Protein AF-0000000066517293 (afdb_homodimer)

pLDDT: mean 86.41, std 21.18, range [21.12, 98.94]

Nearest PDB structures (foldseek):
  6cnl-assembly1_A  TM=9.185E-01  e=1.826E-20  Homo sapiens
  6cnl-assembly1_F  TM=9.186E-01  e=1.942E-20  Homo sapiens
  6cnl-assembly1_E  TM=9.226E-01  e=7.487E-20  Homo sapiens
  6cnl-assembly1_J  TM=9.223E-01  e=1.082E-19  Homo sapiens
  6cnl-assembly1_I  TM=9.324E-01  e=3.923E-19  Homo sapiens

Organism: Trypanosoma cruzi (strain CL Brener) (NCBI:txid353153)

Structure (mmCIF, N/CA/C/O backbone):
data_AF-0000000066517293-model_v1
#
loop_
_entity.id
_entity.type
_entity.pdbx_description
1 polymer 'Serine/threonine-protein phosphatase PGAM5, mitochondrial'
#
loop_
_atom_site.group_PDB
_atom_site.id
_atom_site.type_symbol
_atom_site.label_atom_id
_atom_site.label_alt_id
_atom_site.label_comp_id
_atom_site.label_asym_id
_atom_site.label_entity_id
_atom_site.label_seq_id
_atom_site.pdbx_PDB_ins_code
_atom_site.Cartn_x
_atom_site.Cartn_y
_atom_site.Cartn_z
_atom_site.occupancy
_atom_site.B_iso_or_equiv
_atom_site.auth_seq_id
_atom_site.auth_comp_id
_atom_site.auth_asym_id
_atom_site.auth_atom_id
_atom_site.pdbx_PDB_model_num
ATOM 1 N N . LEU A 1 1 ? 25.312 12.094 -39.125 1 22.52 1 LEU A N 1
ATOM 2 C CA . LEU A 1 1 ? 25.047 10.68 -38.938 1 22.52 1 LEU A CA 1
ATOM 3 C C . LEU A 1 1 ? 23.656 10.477 -38.312 1 22.52 1 LEU A C 1
ATOM 5 O O . LEU A 1 1 ? 23.359 10.977 -37.25 1 22.52 1 LEU A O 1
ATOM 9 N N . LEU A 1 2 ? 22.594 10.156 -39.094 1 21.5 2 LEU A N 1
ATOM 10 C CA . LEU A 1 2 ? 21.125 10.172 -39 1 21.5 2 LEU A CA 1
ATOM 11 C C . LEU A 1 2 ? 20.625 9.109 -38.031 1 21.5 2 LEU A C 1
ATOM 13 O O . LEU A 1 2 ? 20.797 7.914 -38.25 1 21.5 2 LEU A O 1
ATOM 17 N N . ARG A 1 3 ? 20.797 9.25 -36.781 1 24.42 3 ARG A N 1
ATOM 18 C CA . ARG A 1 3 ? 20.484 8.227 -35.781 1 24.42 3 ARG A CA 1
ATOM 19 C C . ARG A 1 3 ? 19.078 7.68 -36 1 24.42 3 AR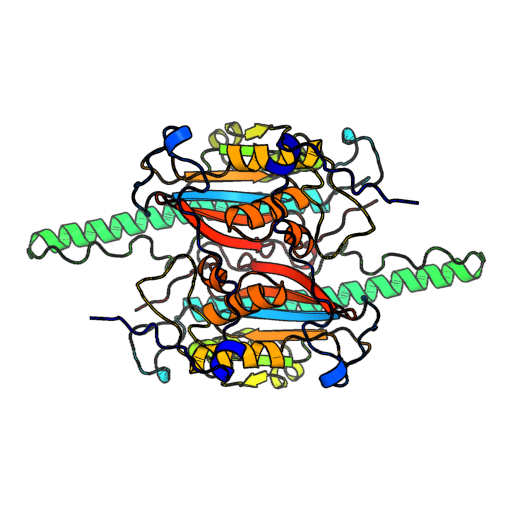G A C 1
ATOM 21 O O . ARG A 1 3 ? 18.094 8.414 -35.906 1 24.42 3 ARG A O 1
ATOM 28 N N . VAL A 1 4 ? 18.844 6.777 -37 1 24.03 4 VAL A N 1
ATOM 29 C CA . VAL A 1 4 ? 17.672 5.996 -37.375 1 24.03 4 VAL A CA 1
ATOM 30 C C . VAL A 1 4 ? 16.953 5.484 -36.125 1 24.03 4 VAL A C 1
ATOM 32 O O . VAL A 1 4 ? 17.531 4.727 -35.344 1 24.03 4 VAL A O 1
ATOM 35 N N . CYS A 1 5 ? 16.219 6.258 -35.469 1 29.17 5 CYS A N 1
ATOM 36 C CA . CYS A 1 5 ? 15.281 5.891 -34.406 1 29.17 5 CYS A CA 1
ATOM 37 C C . CYS A 1 5 ? 14.547 4.605 -34.75 1 29.17 5 CYS A C 1
ATOM 39 O O . CYS A 1 5 ? 13.703 4.594 -35.656 1 29.17 5 CYS A O 1
ATOM 41 N N . LEU A 1 6 ? 15.234 3.49 -34.844 1 30.45 6 LEU A N 1
ATOM 42 C CA . LEU A 1 6 ? 14.781 2.178 -35.281 1 30.45 6 LEU A CA 1
ATOM 43 C C . LEU A 1 6 ? 13.367 1.896 -34.781 1 30.45 6 LEU A C 1
ATOM 45 O O . LEU A 1 6 ? 13.109 2.008 -33.594 1 30.45 6 LEU A O 1
ATOM 49 N N . ARG A 1 7 ? 12.32 2.094 -35.562 1 32.72 7 ARG A N 1
ATOM 50 C CA . ARG A 1 7 ? 10.914 1.681 -35.562 1 32.72 7 ARG A CA 1
ATOM 51 C C . ARG A 1 7 ? 10.766 0.244 -35.062 1 32.72 7 ARG A C 1
ATOM 53 O O . ARG A 1 7 ? 11.195 -0.694 -35.75 1 32.72 7 ARG A O 1
ATOM 60 N N . LEU A 1 8 ? 10.867 0.046 -33.844 1 38.19 8 LEU A N 1
ATOM 61 C CA . LEU A 1 8 ? 10.578 -1.34 -33.469 1 38.19 8 LEU A CA 1
ATOM 62 C C . LEU A 1 8 ? 9.375 -1.857 -34.25 1 38.19 8 LEU A C 1
ATOM 64 O O . LEU A 1 8 ? 8.484 -1.085 -34.625 1 38.19 8 LEU A O 1
ATOM 68 N N . PRO A 1 9 ? 9.344 -3.006 -34.906 1 37.53 9 PRO A N 1
ATOM 69 C CA . PRO A 1 9 ? 8.227 -3.555 -35.688 1 37.53 9 PRO A CA 1
ATOM 70 C C . PRO A 1 9 ? 6.898 -3.459 -34.938 1 37.53 9 PRO A C 1
ATOM 72 O O . PRO A 1 9 ? 6.879 -3.422 -33.688 1 37.53 9 PRO A O 1
ATOM 75 N N . LYS A 1 10 ? 5.699 -3.205 -35.562 1 40.56 10 LYS A N 1
ATOM 76 C CA . LYS A 1 10 ? 4.305 -3.02 -35.188 1 40.56 10 LYS A CA 1
ATOM 77 C C . LYS A 1 10 ? 3.906 -3.998 -34.094 1 40.56 10 LYS A C 1
ATOM 79 O O . LYS A 1 10 ? 3.188 -3.631 -33.156 1 40.56 10 LYS A O 1
ATOM 84 N N . GLU A 1 11 ? 4.188 -5.223 -34.25 1 42.16 11 GLU A N 1
ATOM 85 C CA . GLU A 1 11 ? 3.885 -6.336 -33.344 1 42.16 11 GLU A CA 1
ATOM 86 C C . GLU A 1 11 ? 4.508 -6.121 -31.969 1 42.16 11 GLU A C 1
ATOM 88 O O . GLU A 1 11 ? 3.918 -6.492 -30.953 1 42.16 11 GLU A O 1
ATOM 93 N N . GLU A 1 12 ? 5.684 -5.637 -31.906 1 44.5 12 GLU A N 1
ATOM 94 C CA . GLU A 1 12 ? 6.473 -5.418 -30.688 1 44.5 12 GLU A CA 1
ATOM 95 C C . GLU A 1 12 ? 5.863 -4.32 -29.828 1 44.5 12 GLU A C 1
ATOM 97 O O . GLU A 1 12 ? 5.93 -4.383 -28.594 1 44.5 12 GLU A O 1
ATOM 102 N N . LEU A 1 13 ? 5.34 -3.33 -30.5 1 43.09 13 LEU A N 1
ATOM 103 C CA . LEU A 1 13 ? 4.754 -2.178 -29.812 1 43.09 13 LEU A CA 1
ATOM 104 C C . LEU A 1 13 ? 3.516 -2.586 -29.031 1 43.09 13 LEU A C 1
ATOM 106 O O . LEU A 1 13 ? 3.113 -1.887 -28.094 1 43.09 13 LEU A O 1
ATOM 110 N N . GLU A 1 14 ? 2.906 -3.654 -29.547 1 46.22 14 GLU A N 1
ATOM 111 C CA . GLU A 1 14 ? 1.607 -3.955 -28.953 1 46.22 14 GLU A CA 1
ATOM 112 C C . GLU A 1 14 ? 1.747 -4.344 -27.484 1 46.22 14 GLU A C 1
ATOM 114 O O . GLU A 1 14 ? 0.812 -4.176 -26.703 1 46.22 14 GLU A O 1
ATOM 119 N N . TYR A 1 15 ? 2.996 -4.883 -27.188 1 49.31 15 TYR A N 1
ATOM 120 C CA . TYR A 1 15 ? 3.041 -5.398 -25.828 1 49.31 15 TYR A CA 1
ATOM 121 C C . TYR A 1 15 ? 3.627 -4.367 -24.875 1 49.31 15 TYR A C 1
ATOM 123 O O . TYR A 1 15 ? 3.625 -4.566 -23.656 1 49.31 15 TYR A O 1
ATOM 131 N N . VAL A 1 16 ? 4.273 -3.232 -25.438 1 55.12 16 VAL A N 1
ATOM 132 C CA . VAL A 1 16 ? 4.887 -2.309 -24.5 1 55.12 16 VAL A CA 1
ATOM 133 C C . VAL A 1 16 ? 3.807 -1.465 -23.828 1 55.12 16 VAL A C 1
ATOM 135 O O . VAL A 1 16 ? 3.158 -0.642 -24.469 1 55.12 16 VAL A O 1
ATOM 138 N N . LYS A 1 17 ? 3.33 -1.972 -22.656 1 68 17 LYS A N 1
ATOM 139 C CA . LYS A 1 17 ? 2.229 -1.206 -22.078 1 68 17 LYS A CA 1
ATOM 140 C C . LYS A 1 17 ? 2.748 -0.06 -21.219 1 68 17 LYS A C 1
ATOM 142 O O . LYS A 1 17 ? 3.025 -0.245 -20.031 1 68 17 LYS A O 1
ATOM 147 N N . THR A 1 18 ? 3.672 0.944 -22.031 1 77.88 18 THR A N 1
ATOM 148 C CA . THR A 1 18 ? 3.914 2.217 -21.359 1 77.88 18 THR A CA 1
ATOM 149 C C . THR A 1 18 ? 3 3.305 -21.906 1 77.88 18 THR A C 1
ATOM 151 O O . THR A 1 18 ? 2.506 3.193 -23.031 1 77.88 18 THR A O 1
ATOM 154 N N . TRP A 1 19 ? 2.74 4.246 -21.016 1 88.44 19 TRP A N 1
ATOM 155 C CA . TRP A 1 19 ? 1.93 5.379 -21.438 1 88.44 19 TRP A CA 1
ATOM 156 C C . TRP A 1 19 ? 2.811 6.508 -21.969 1 88.44 19 TRP A C 1
ATOM 158 O O . TRP A 1 19 ? 2.318 7.434 -22.625 1 88.44 19 TRP A O 1
ATOM 168 N N . GLY A 1 20 ? 4.105 6.43 -21.719 1 86.25 20 GLY A N 1
ATOM 169 C CA . GLY A 1 20 ? 5.035 7.441 -22.188 1 86.25 20 GLY A CA 1
ATOM 170 C C . GLY A 1 20 ? 4.941 8.742 -21.422 1 86.25 20 GLY A C 1
ATOM 171 O O . GLY A 1 20 ? 5.203 9.812 -21.969 1 86.25 20 GLY A O 1
ATOM 172 N N . VAL A 1 21 ? 4.496 8.719 -20.203 1 88.31 21 VAL A N 1
ATOM 173 C CA . VAL A 1 21 ? 4.398 9.914 -19.375 1 88.31 21 VAL A CA 1
ATOM 174 C C . VAL A 1 21 ? 5.715 10.133 -18.625 1 88.31 21 VAL A C 1
ATOM 176 O O . VAL A 1 21 ? 6.098 9.32 -17.781 1 88.31 21 VAL A O 1
ATOM 179 N N . PRO A 1 22 ? 6.355 11.188 -18.938 1 90.81 22 PRO A N 1
ATOM 180 C CA . PRO A 1 22 ? 7.641 11.422 -18.266 1 90.81 22 PRO A CA 1
ATOM 181 C C . PRO A 1 22 ? 7.48 11.891 -16.828 1 90.81 22 PRO A C 1
ATOM 183 O O . PRO A 1 22 ? 6.461 12.492 -16.484 1 90.81 22 PRO A O 1
ATOM 186 N N . TRP A 1 23 ? 8.469 11.602 -16.031 1 93.81 23 TRP A N 1
ATOM 187 C CA . TRP A 1 23 ? 8.539 12.133 -14.672 1 93.81 23 TRP A CA 1
ATOM 188 C C . TRP A 1 23 ? 8.891 13.617 -14.688 1 93.81 23 TRP A C 1
ATOM 190 O O . TRP A 1 23 ? 9.844 14.031 -15.344 1 93.81 23 TRP A O 1
ATOM 200 N N . VAL A 1 24 ? 8.102 14.422 -13.992 1 93.75 24 VAL A N 1
ATOM 201 C CA . VAL A 1 24 ? 8.398 15.836 -13.82 1 93.75 24 VAL A CA 1
ATOM 202 C C . VAL A 1 24 ? 9.227 16.047 -12.555 1 93.75 24 VAL A C 1
ATOM 204 O O . VAL A 1 24 ? 8.719 15.875 -11.438 1 93.75 24 VAL A O 1
ATOM 207 N N . SER A 1 25 ? 10.43 16.453 -12.672 1 91.19 25 SER A N 1
ATOM 208 C CA . SER A 1 25 ? 11.352 16.516 -11.547 1 91.19 25 SER A CA 1
ATOM 209 C C . SER A 1 25 ? 11.07 17.734 -10.672 1 91.19 25 SER A C 1
ATOM 211 O O . SER A 1 25 ? 11.344 17.719 -9.469 1 91.19 25 SER A O 1
ATOM 213 N N . ASP A 1 26 ? 10.578 18.844 -11.242 1 93.12 26 ASP A N 1
ATOM 214 C CA . ASP A 1 26 ? 10.352 20.062 -10.469 1 93.12 26 ASP A CA 1
ATOM 215 C C . ASP A 1 26 ? 8.875 20.219 -10.109 1 93.12 26 ASP A C 1
ATOM 217 O O . ASP A 1 26 ? 8.344 21.328 -10.109 1 93.12 26 ASP A O 1
ATOM 221 N N . TRP A 1 27 ? 8.266 19.031 -9.883 1 93.06 27 TRP A N 1
ATOM 222 C CA . TRP A 1 27 ? 6.828 18.984 -9.617 1 93.06 27 TRP A CA 1
ATOM 223 C C . TRP A 1 27 ? 6.477 19.812 -8.391 1 93.06 27 TRP A C 1
ATOM 225 O O . TRP A 1 27 ? 5.348 20.297 -8.266 1 93.06 27 TRP A O 1
ATOM 235 N N . ASP A 1 28 ? 7.375 20 -7.43 1 93.94 28 ASP A N 1
ATOM 236 C CA . ASP A 1 28 ? 7.125 20.75 -6.203 1 93.94 28 ASP A CA 1
ATOM 237 C C . ASP A 1 28 ? 7.617 22.188 -6.34 1 93.94 28 ASP A C 1
ATOM 239 O O . ASP A 1 28 ? 7.68 22.922 -5.352 1 93.94 28 ASP A O 1
ATOM 243 N N . ARG A 1 29 ? 8.062 22.609 -7.484 1 92.62 29 ARG A N 1
ATOM 244 C CA . ARG A 1 29 ? 8.453 23.969 -7.82 1 92.62 29 ARG A CA 1
ATOM 245 C C . ARG A 1 29 ? 9.469 24.516 -6.824 1 92.62 29 ARG A C 1
ATOM 247 O O . ARG A 1 29 ? 9.273 25.594 -6.25 1 92.62 29 ARG A O 1
ATOM 254 N N . PRO A 1 30 ? 10.562 23.906 -6.645 1 90.81 30 PRO A N 1
ATOM 255 C CA . PRO A 1 30 ? 11.539 24.312 -5.637 1 90.81 30 PRO A CA 1
ATOM 256 C C . PRO A 1 30 ? 12.062 25.734 -5.859 1 90.81 30 PRO A C 1
ATOM 258 O O . PRO A 1 30 ? 12.312 26.453 -4.898 1 90.81 30 PRO A O 1
ATOM 261 N N . GLY A 1 31 ? 12.211 26.156 -7.043 1 87.69 31 GLY A N 1
ATOM 262 C CA . GLY A 1 31 ? 12.648 27.516 -7.324 1 87.69 31 GLY A CA 1
ATOM 263 C C . GLY A 1 31 ? 11.727 28.562 -6.75 1 87.69 31 GLY A C 1
ATOM 264 O O . GLY A 1 31 ? 12.18 29.484 -6.07 1 87.69 31 GLY A O 1
ATOM 265 N N . VAL A 1 32 ? 10.508 28.344 -6.953 1 89 32 VAL A N 1
ATOM 266 C CA . VAL A 1 32 ? 9.508 29.297 -6.484 1 89 32 VAL A CA 1
ATOM 267 C C . VAL A 1 32 ? 9.477 29.312 -4.957 1 89 32 VAL A C 1
ATOM 269 O O . VAL A 1 32 ? 9.258 30.359 -4.344 1 89 32 VAL A O 1
ATOM 272 N N . ARG A 1 33 ? 9.859 28.172 -4.312 1 91.25 33 ARG A N 1
ATOM 273 C CA . ARG A 1 33 ? 9.742 28.016 -2.867 1 91.25 33 ARG A CA 1
ATOM 274 C C . ARG A 1 33 ? 11.07 28.312 -2.178 1 91.25 33 ARG A C 1
ATOM 276 O O . ARG A 1 33 ? 11.156 28.281 -0.948 1 91.25 33 ARG A O 1
ATOM 283 N N . GLY A 1 34 ? 12.047 28.547 -2.998 1 91.81 34 GLY A N 1
ATOM 284 C CA . GLY A 1 34 ? 13.352 28.781 -2.418 1 91.81 34 GLY A CA 1
ATOM 285 C C . GLY A 1 34 ? 14.023 27.531 -1.908 1 91.81 34 GLY A C 1
ATOM 286 O O . GLY A 1 34 ? 14.82 27.578 -0.968 1 91.81 34 GLY A O 1
ATOM 287 N N . ILE A 1 35 ? 13.594 26.391 -2.424 1 92.31 35 ILE A N 1
ATOM 288 C CA . ILE A 1 35 ? 14.18 25.094 -2.055 1 92.31 35 ILE A CA 1
ATOM 289 C C . ILE A 1 35 ? 15.258 24.703 -3.059 1 92.31 35 ILE A C 1
ATOM 291 O O . ILE A 1 35 ? 15.07 24.844 -4.27 1 92.31 35 ILE A O 1
ATOM 295 N N . ARG A 1 36 ? 16.375 24.312 -2.553 1 90.5 36 ARG A N 1
ATOM 296 C CA . ARG A 1 36 ? 17.422 23.812 -3.43 1 90.5 36 ARG A CA 1
ATOM 297 C C . ARG A 1 36 ? 16.969 22.578 -4.207 1 90.5 36 ARG A C 1
ATOM 299 O O . ARG A 1 36 ? 16.484 21.609 -3.613 1 90.5 36 ARG A O 1
ATOM 306 N N . ALA A 1 37 ? 17.219 22.594 -5.488 1 88.38 37 ALA A N 1
ATOM 307 C CA . ALA A 1 37 ? 16.688 21.531 -6.344 1 88.38 37 ALA A CA 1
ATOM 308 C C . ALA A 1 37 ? 17.688 20.375 -6.48 1 88.38 37 ALA A C 1
ATOM 310 O O . ALA A 1 37 ? 17.312 19.281 -6.918 1 88.38 37 ALA A O 1
ATOM 311 N N . ASP A 1 38 ? 18.875 20.578 -6.109 1 87 38 ASP A N 1
ATOM 312 C CA . ASP A 1 38 ? 19.922 19.609 -6.406 1 87 38 ASP A CA 1
ATOM 313 C C . ASP A 1 38 ? 20.484 19 -5.125 1 87 38 ASP A C 1
ATOM 315 O O . ASP A 1 38 ? 21.672 18.703 -5.039 1 87 38 ASP A O 1
ATOM 319 N N . ARG A 1 39 ? 19.641 19.047 -4.133 1 91.38 39 ARG A N 1
ATOM 320 C CA . ARG A 1 39 ? 20.078 18.391 -2.916 1 91.38 39 ARG A CA 1
ATOM 321 C C . ARG A 1 39 ? 20.312 16.891 -3.156 1 91.38 39 ARG A C 1
ATOM 323 O O . ARG A 1 39 ? 19.578 16.266 -3.92 1 91.38 39 ARG A O 1
ATOM 330 N N . HIS A 1 40 ? 21.281 16.438 -2.465 1 92.25 40 HIS A N 1
ATOM 331 C CA . HIS A 1 40 ? 21.609 15.031 -2.639 1 92.25 40 HIS A CA 1
ATOM 332 C C . HIS A 1 40 ? 20.438 14.133 -2.268 1 92.25 40 HIS A C 1
ATOM 334 O O . HIS A 1 40 ? 19.719 14.422 -1.311 1 92.25 40 HIS A O 1
ATOM 340 N N . ARG A 1 41 ? 20.297 13.031 -2.922 1 91.62 41 ARG A N 1
ATOM 341 C CA . ARG A 1 41 ? 19.156 12.133 -2.791 1 91.62 41 ARG A CA 1
ATOM 342 C C . ARG A 1 41 ? 19.125 11.492 -1.404 1 91.62 41 ARG A C 1
ATOM 344 O O . ARG A 1 41 ? 18.109 10.945 -0.995 1 91.62 41 ARG A O 1
ATOM 351 N N . SER A 1 42 ? 20.219 11.508 -0.677 1 91.56 42 SER A N 1
ATOM 352 C CA . SER A 1 42 ? 20.281 10.867 0.629 1 91.56 42 SER A CA 1
ATOM 353 C C . SER A 1 42 ? 19.5 11.648 1.675 1 91.56 42 SER A C 1
ATOM 355 O O . SER A 1 42 ? 19.203 11.133 2.754 1 91.56 42 SER A O 1
ATOM 357 N N . PHE A 1 43 ? 19.344 12.945 1.417 1 95.69 43 PHE A N 1
ATOM 358 C CA . PHE A 1 43 ? 18.422 13.719 2.254 1 95.69 43 PHE A CA 1
ATOM 359 C C . PHE A 1 43 ? 16.969 13.469 1.842 1 95.69 43 PHE A C 1
ATOM 361 O O . PHE A 1 43 ? 16.609 13.711 0.691 1 95.69 43 PHE A O 1
ATOM 368 N N . GLN A 1 44 ? 16.203 12.984 2.787 1 97.5 44 GLN A N 1
ATOM 369 C CA . GLN A 1 44 ? 14.844 12.547 2.443 1 97.5 44 GLN A CA 1
ATOM 370 C C . GLN A 1 44 ? 13.828 13.062 3.451 1 97.5 44 GLN A C 1
ATOM 372 O O . GLN A 1 44 ? 14.148 13.266 4.621 1 97.5 44 GLN A O 1
ATOM 377 N N . ARG A 1 45 ? 12.633 13.305 2.939 1 98 45 ARG A N 1
ATOM 378 C CA . ARG A 1 45 ? 11.445 13.508 3.764 1 98 45 ARG A CA 1
ATOM 379 C C . ARG A 1 45 ? 10.492 12.32 3.656 1 98 45 ARG A C 1
ATOM 381 O O . ARG A 1 45 ? 10.109 11.93 2.555 1 98 45 ARG A O 1
ATOM 388 N N . GLN A 1 46 ? 10.281 11.742 4.777 1 98.5 46 GLN A N 1
ATOM 389 C CA . GLN A 1 46 ? 9.289 10.672 4.816 1 98.5 46 GLN A CA 1
ATOM 390 C C . GLN A 1 46 ? 7.977 11.156 5.422 1 98.5 46 GLN A C 1
ATOM 392 O O . GLN A 1 46 ? 7.957 11.695 6.531 1 98.5 46 GLN A O 1
ATOM 397 N N . ILE A 1 47 ? 6.93 11 4.668 1 98.81 47 ILE A N 1
ATOM 398 C CA . ILE A 1 47 ? 5.598 11.391 5.121 1 98.81 47 ILE A CA 1
ATOM 399 C C . ILE A 1 47 ? 4.766 10.148 5.418 1 98.81 47 ILE A C 1
ATOM 401 O O . ILE A 1 47 ? 4.508 9.336 4.52 1 98.81 47 ILE A O 1
ATOM 405 N N . ILE A 1 48 ? 4.391 10 6.668 1 98.88 48 ILE A N 1
ATOM 406 C CA . ILE A 1 48 ? 3.518 8.922 7.113 1 98.88 48 ILE A CA 1
ATOM 407 C C . ILE A 1 48 ? 2.074 9.414 7.176 1 98.88 48 ILE A C 1
ATOM 409 O O . ILE A 1 48 ? 1.751 10.312 7.957 1 98.88 48 ILE A O 1
ATOM 413 N N . LEU A 1 49 ? 1.234 8.852 6.336 1 98.94 49 LEU A N 1
ATOM 414 C CA . LEU A 1 49 ? -0.186 9.18 6.309 1 98.94 49 LEU A CA 1
ATOM 415 C C . LEU A 1 49 ? -1.013 8.094 6.98 1 98.94 49 LEU A C 1
ATOM 417 O O . LEU A 1 49 ? -0.857 6.91 6.672 1 98.94 49 LEU A O 1
ATOM 421 N N . ILE A 1 50 ? -1.865 8.516 7.902 1 98.94 50 ILE A N 1
ATOM 422 C CA . ILE A 1 50 ? -2.666 7.562 8.656 1 98.94 50 ILE A CA 1
ATOM 423 C C . ILE A 1 50 ? -4.145 7.918 8.539 1 98.94 50 ILE A C 1
ATOM 425 O O . ILE A 1 50 ? -4.539 9.055 8.797 1 98.94 50 ILE A O 1
ATOM 429 N N . ARG A 1 51 ? -4.922 6.949 8.148 1 98.94 51 ARG A N 1
ATOM 430 C CA . ARG A 1 51 ? -6.371 7.137 8.211 1 98.94 51 ARG A CA 1
ATOM 431 C C . ARG A 1 51 ? -6.875 7.043 9.648 1 98.94 51 ARG A C 1
ATOM 433 O O . ARG A 1 51 ? -6.375 6.234 10.43 1 98.94 51 ARG A O 1
ATOM 440 N N . HIS A 1 52 ? -7.875 7.77 10.008 1 98.94 52 HIS A N 1
ATOM 441 C CA . HIS A 1 52 ? -8.477 7.703 11.328 1 98.94 52 HIS A CA 1
ATOM 442 C C . HIS A 1 52 ? -9.008 6.305 11.625 1 98.94 52 HIS A C 1
ATOM 444 O O . HIS A 1 52 ? -9.125 5.477 10.719 1 98.94 52 HIS A O 1
ATOM 450 N N . GLY A 1 53 ? -9.297 6.078 12.938 1 98.69 53 GLY A N 1
ATOM 451 C CA . GLY A 1 53 ? -9.891 4.82 13.359 1 98.69 53 GLY A CA 1
ATOM 452 C C . GLY A 1 53 ? -11.375 4.727 13.062 1 98.69 53 GLY A C 1
ATOM 453 O O . GLY A 1 53 ? -11.992 5.707 12.641 1 98.69 53 GLY A O 1
ATOM 454 N N . GLN A 1 54 ? -11.898 3.545 13.328 1 98.06 54 GLN A N 1
ATOM 455 C CA . GLN A 1 54 ? -13.328 3.344 13.133 1 98.06 54 GLN A CA 1
ATOM 456 C C . GLN A 1 54 ? -14.141 4.27 14.039 1 98.06 54 GLN A C 1
ATOM 458 O O . GLN A 1 54 ? -13.812 4.445 15.211 1 98.06 54 GLN A O 1
ATOM 463 N N . TYR A 1 55 ? -15.141 4.816 13.477 1 97.25 55 TYR A N 1
ATOM 464 C CA . TYR A 1 55 ? -15.93 5.742 14.273 1 97.25 55 TYR A CA 1
ATOM 465 C C . TYR A 1 55 ? -17.422 5.438 14.141 1 97.25 55 TYR A C 1
ATOM 467 O O . TYR A 1 55 ? -17.828 4.621 13.305 1 97.25 55 TYR A O 1
ATOM 475 N N . GLN A 1 56 ? -18.172 5.98 14.992 1 95.94 56 GLN A N 1
ATOM 476 C CA . GLN A 1 56 ? -19.609 5.762 15.047 1 95.94 56 GLN A CA 1
ATOM 477 C C . GLN A 1 56 ? -20.375 7.039 14.695 1 95.94 56 GLN A C 1
ATOM 479 O O . GLN A 1 56 ? -19.781 8.109 14.594 1 95.94 56 GLN A O 1
ATOM 484 N N . ASN A 1 57 ? -21.734 6.898 14.383 1 94.19 57 ASN A N 1
ATOM 485 C CA . ASN A 1 57 ? -22.641 7.98 14.016 1 94.19 57 ASN A CA 1
ATOM 486 C C . ASN A 1 57 ? -22.266 8.594 12.664 1 94.19 57 ASN A C 1
ATOM 488 O O . ASN A 1 57 ? -22.188 9.812 12.531 1 94.19 57 ASN A O 1
ATOM 492 N N . GLU A 1 58 ? -21.984 7.715 11.766 1 90.88 58 GLU A N 1
ATOM 493 C CA . GLU A 1 58 ? -21.531 8.141 10.445 1 90.88 58 GLU A CA 1
ATOM 494 C C . GLU A 1 58 ? -22.609 8.969 9.742 1 90.88 58 GLU A C 1
ATOM 496 O O . GLU A 1 58 ? -22.281 9.883 8.977 1 90.88 58 GLU A O 1
ATOM 501 N N . SER A 1 59 ? -23.797 8.734 10.047 1 90.5 59 SER A N 1
ATOM 502 C CA . SER A 1 59 ? -24.906 9.375 9.352 1 90.5 59 SER A CA 1
ATOM 503 C C . SER A 1 59 ? -25.188 10.758 9.914 1 90.5 59 SER A C 1
ATOM 505 O O . SER A 1 59 ? -25.938 11.539 9.32 1 90.5 59 SER A O 1
ATOM 507 N N . SER A 1 60 ? -24.625 11.023 11.055 1 92.81 60 SER A N 1
ATOM 508 C CA . SER A 1 60 ? -24.859 12.328 11.672 1 92.81 60 SER A CA 1
ATOM 509 C C . SER A 1 60 ? -24.172 13.445 10.906 1 92.81 60 SER A C 1
ATOM 511 O O . SER A 1 60 ? -23.047 13.266 10.422 1 92.81 60 SER A O 1
ATOM 513 N N . ASN A 1 61 ? -24.797 14.578 10.867 1 92.5 61 ASN A N 1
ATOM 514 C CA . ASN A 1 61 ? -24.188 15.758 10.25 1 92.5 61 ASN A CA 1
ATOM 515 C C . ASN A 1 61 ? -23.391 16.562 11.266 1 92.5 61 ASN A C 1
ATOM 517 O O . ASN A 1 61 ? -22.719 17.531 10.906 1 92.5 61 ASN A O 1
ATOM 521 N N . ASP A 1 62 ? -23.469 16.141 12.461 1 95.94 62 ASP A N 1
ATOM 522 C CA . ASP A 1 62 ? -22.719 16.781 13.531 1 95.94 62 ASP A CA 1
ATOM 523 C C . ASP A 1 62 ? -21.406 16.047 13.805 1 95.94 62 ASP A C 1
ATOM 525 O O . ASP A 1 62 ? -21.422 14.969 14.406 1 95.94 62 ASP A O 1
ATOM 529 N N . ASP A 1 63 ? -20.312 16.641 13.438 1 96.44 63 ASP A N 1
ATOM 530 C CA . ASP A 1 63 ? -19 16.016 13.562 1 96.44 63 ASP A CA 1
ATOM 531 C C . ASP A 1 63 ? -18.688 15.711 15.023 1 96.44 63 ASP A C 1
ATOM 533 O O . ASP A 1 63 ? -17.953 14.758 15.312 1 96.44 63 ASP A O 1
ATOM 537 N N . ARG A 1 64 ? -19.219 16.453 15.938 1 96.56 64 ARG A N 1
ATOM 538 C CA . ARG A 1 64 ? -18.875 16.312 17.359 1 96.56 64 ARG A CA 1
ATOM 539 C C . ARG A 1 64 ? -19.297 14.953 17.891 1 96.56 64 ARG A C 1
ATOM 541 O O . ARG A 1 64 ? -18.672 14.438 18.828 1 96.56 64 ARG A O 1
ATOM 548 N N . VAL A 1 65 ? -20.219 14.359 17.172 1 96.56 65 VAL A N 1
ATOM 549 C CA . VAL A 1 65 ? -20.719 13.102 17.703 1 96.56 65 VAL A CA 1
ATOM 550 C C . VAL A 1 65 ? -20.141 11.93 16.906 1 96.56 65 VAL A C 1
ATOM 552 O O . VAL A 1 65 ? -20.375 10.766 17.25 1 96.56 65 VAL A O 1
ATOM 555 N N . ARG A 1 66 ? -19.484 12.211 15.883 1 97.56 66 ARG A N 1
ATOM 556 C CA . ARG A 1 66 ? -18.812 11.164 15.117 1 97.56 66 ARG A CA 1
ATOM 557 C C . ARG A 1 66 ? -17.5 10.734 15.781 1 97.56 66 ARG A C 1
ATOM 559 O O . ARG A 1 66 ? -16.422 10.891 15.211 1 97.56 66 ARG A O 1
ATOM 566 N N . THR A 1 67 ? -17.641 10.086 16.906 1 98.25 67 THR A N 1
ATOM 567 C CA . THR A 1 67 ? -16.531 9.695 17.75 1 98.25 67 THR A CA 1
ATOM 568 C C . THR A 1 67 ? -16.078 8.281 17.438 1 98.25 67 THR A C 1
ATOM 570 O O . THR A 1 67 ? -16.828 7.496 16.844 1 98.25 67 THR A O 1
ATOM 573 N N . LEU A 1 68 ? -14.875 7.973 17.797 1 98.38 68 LEU A N 1
ATOM 574 C CA . LEU A 1 68 ? -14.359 6.625 17.578 1 98.38 68 LEU A CA 1
ATOM 575 C C . LEU A 1 68 ? -15.211 5.594 18.312 1 98.38 68 LEU A C 1
ATOM 577 O O . LEU A 1 68 ? -15.703 5.859 19.422 1 98.38 68 LEU A O 1
ATOM 581 N N . THR A 1 69 ? -15.406 4.426 17.719 1 97.38 69 THR A N 1
ATOM 582 C CA . THR A 1 69 ? -15.898 3.264 18.438 1 97.38 69 THR A CA 1
ATOM 583 C C . THR A 1 69 ? -14.836 2.736 19.406 1 97.38 69 THR A C 1
ATOM 585 O O . THR A 1 69 ? -13.688 3.188 19.375 1 97.38 69 THR A O 1
ATOM 588 N N . LEU A 1 70 ? -15.211 1.819 20.25 1 97 70 LEU A N 1
ATOM 589 C CA . LEU A 1 70 ? -14.211 1.176 21.094 1 97 70 LEU A CA 1
ATOM 590 C C . LEU A 1 70 ? -13.125 0.518 20.25 1 97 70 LEU A C 1
ATOM 592 O O . LEU A 1 70 ? -11.938 0.596 20.594 1 97 70 LEU A O 1
ATOM 596 N N . LEU A 1 71 ? -13.516 -0.145 19.188 1 97.25 71 LEU A N 1
ATOM 597 C CA . LEU A 1 71 ? -12.547 -0.743 18.281 1 97.25 71 LEU A CA 1
ATOM 598 C C . LEU A 1 71 ? -11.641 0.323 17.688 1 97.25 71 LEU A C 1
ATOM 600 O O . LEU A 1 71 ? -10.422 0.124 17.578 1 97.25 71 LEU A O 1
ATOM 604 N N . GLY A 1 72 ? -12.211 1.445 17.281 1 98.38 72 GLY A N 1
ATOM 605 C CA . GLY A 1 72 ? -11.43 2.543 16.734 1 98.38 72 GLY A CA 1
ATOM 606 C C . GLY A 1 72 ? -10.352 3.035 17.688 1 98.38 72 GLY A C 1
ATOM 607 O O . GLY A 1 72 ? -9.242 3.375 17.25 1 98.38 72 GLY A O 1
ATOM 608 N N . GLU A 1 73 ? -10.719 3.076 18.938 1 98.69 73 GLU A N 1
ATOM 609 C CA . GLU A 1 73 ? -9.75 3.496 19.938 1 98.69 73 GLU A CA 1
ATOM 610 C C . GLU A 1 73 ? -8.602 2.498 20.062 1 98.69 73 GLU A C 1
ATOM 612 O O . GLU A 1 73 ? -7.441 2.891 20.141 1 98.69 73 GLU A O 1
ATOM 617 N N . VAL A 1 74 ? -8.977 1.242 20.047 1 98.44 74 VAL A N 1
ATOM 618 C CA . VAL A 1 74 ? -7.973 0.192 20.141 1 98.44 74 VAL A CA 1
ATOM 619 C C . VAL A 1 74 ? -7.074 0.215 18.906 1 98.4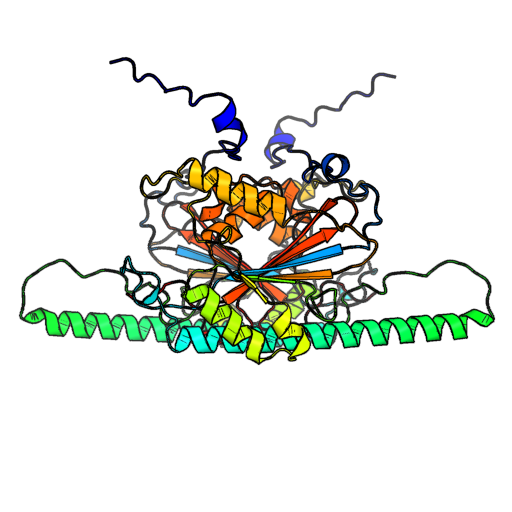4 74 VAL A C 1
ATOM 621 O O . VAL A 1 74 ? -5.852 0.071 19.016 1 98.44 74 VAL A O 1
ATOM 624 N N . GLN A 1 75 ? -7.652 0.399 17.766 1 98.56 75 GLN A N 1
ATOM 625 C CA . GLN A 1 75 ? -6.883 0.518 16.531 1 98.56 75 GLN A CA 1
ATOM 626 C C . GLN A 1 75 ? -5.852 1.637 16.641 1 98.56 75 GLN A C 1
ATOM 628 O O . GLN A 1 75 ? -4.688 1.45 16.266 1 98.56 75 GLN A O 1
ATOM 633 N N . ALA A 1 76 ? -6.27 2.773 17.125 1 98.94 76 ALA A N 1
ATOM 634 C CA . ALA A 1 76 ? -5.402 3.947 17.234 1 98.94 76 ALA A CA 1
ATOM 635 C C . ALA A 1 76 ? -4.254 3.697 18.203 1 98.94 76 ALA A C 1
ATOM 637 O O . ALA A 1 76 ? -3.098 3.996 17.891 1 98.94 76 ALA A O 1
ATOM 638 N N . ARG A 1 77 ? -4.566 3.129 19.328 1 98.88 77 ARG A N 1
ATOM 639 C CA . ARG A 1 77 ? -3.531 2.871 20.328 1 98.88 77 ARG A CA 1
ATOM 640 C C . ARG A 1 77 ? -2.498 1.88 19.812 1 98.88 77 ARG A C 1
ATOM 642 O O . ARG A 1 77 ? -1.295 2.074 19.984 1 98.88 77 ARG A O 1
ATOM 649 N N . ARG A 1 78 ? -2.955 0.849 19.125 1 98.75 78 ARG A N 1
ATOM 650 C CA . ARG A 1 78 ? -2.041 -0.137 18.562 1 98.75 78 ARG A CA 1
ATOM 651 C C . ARG A 1 78 ? -1.159 0.488 17.484 1 98.75 78 ARG A C 1
ATOM 653 O O . ARG A 1 78 ? 0.017 0.14 17.359 1 98.75 78 ARG A O 1
ATOM 660 N N . THR A 1 79 ? -1.719 1.35 16.766 1 98.88 79 THR A N 1
ATOM 661 C CA . THR A 1 79 ? -0.961 2.045 15.727 1 98.88 79 THR A CA 1
ATOM 662 C C . THR A 1 79 ? 0.13 2.912 16.344 1 98.88 79 THR A C 1
ATOM 664 O O . THR A 1 79 ? 1.256 2.953 15.844 1 98.88 79 THR A O 1
ATOM 667 N N . GLY A 1 80 ? -0.249 3.611 17.406 1 98.88 80 GLY A N 1
ATOM 668 C CA . GLY A 1 80 ? 0.742 4.406 18.125 1 98.88 80 GLY A CA 1
ATOM 669 C C . GLY A 1 80 ? 1.9 3.58 18.641 1 98.88 80 GLY A C 1
ATOM 670 O O . GLY A 1 80 ? 3.062 3.959 18.484 1 98.88 80 GLY A O 1
ATOM 671 N N . GLU A 1 81 ? 1.6 2.469 19.25 1 98.75 81 GLU A N 1
ATOM 672 C CA . GLU A 1 81 ? 2.627 1.573 19.781 1 98.75 81 GLU A CA 1
ATOM 673 C C . GLU A 1 81 ? 3.535 1.065 18.656 1 98.75 81 GLU A C 1
ATOM 675 O O . GLU A 1 81 ? 4.758 1.037 18.812 1 98.75 81 GLU A O 1
ATOM 680 N N . TYR A 1 82 ? 2.912 0.689 17.609 1 98.5 82 TYR A N 1
ATOM 681 C CA . TYR A 1 82 ? 3.656 0.189 16.469 1 98.5 82 TYR A CA 1
ATOM 682 C C . TYR A 1 82 ? 4.605 1.252 15.93 1 98.5 82 TYR A C 1
ATOM 684 O O . TYR A 1 82 ? 5.777 0.969 15.664 1 98.5 82 TYR A O 1
ATOM 692 N N . LEU A 1 83 ? 4.117 2.443 15.758 1 98.62 83 LEU A N 1
ATOM 693 C CA . LEU A 1 83 ? 4.914 3.529 15.195 1 98.62 83 LEU A CA 1
ATOM 694 C C . LEU A 1 83 ? 6.062 3.896 16.125 1 98.62 83 LEU A C 1
ATOM 696 O O . LEU A 1 83 ? 7.188 4.129 15.68 1 98.62 83 LEU A O 1
ATOM 700 N N . TRP A 1 84 ? 5.781 3.975 17.375 1 98.5 84 TRP A N 1
ATOM 701 C CA . TRP A 1 84 ? 6.863 4.344 18.281 1 98.5 84 TRP A CA 1
ATOM 702 C C . TRP A 1 84 ? 7.949 3.273 18.297 1 98.5 84 TRP A C 1
ATOM 704 O O . TRP A 1 84 ? 9.141 3.592 18.312 1 98.5 84 TRP A O 1
ATOM 714 N N . LYS A 1 85 ? 7.551 2.008 18.297 1 97.75 85 LYS A N 1
ATOM 715 C CA . LYS A 1 85 ? 8.539 0.939 18.172 1 97.75 85 LYS A CA 1
ATOM 716 C C . LYS A 1 85 ? 9.375 1.109 16.906 1 97.75 85 LYS A C 1
ATOM 718 O O . LYS A 1 85 ? 10.578 0.835 16.906 1 97.75 85 LYS A O 1
ATOM 723 N N . ALA A 1 86 ? 8.75 1.496 15.875 1 97.69 86 ALA A N 1
ATOM 724 C CA . ALA A 1 86 ? 9.445 1.708 14.609 1 97.69 86 ALA A CA 1
ATOM 725 C C . ALA A 1 86 ? 10.461 2.842 14.727 1 97.69 86 ALA A C 1
ATOM 727 O O . ALA A 1 86 ? 11.562 2.76 14.172 1 97.69 86 ALA A O 1
ATOM 728 N N . PHE A 1 87 ? 10.109 3.926 15.391 1 97.62 87 PHE A N 1
ATOM 729 C CA . PHE A 1 87 ? 11.039 5.027 15.609 1 97.62 87 PHE A CA 1
ATOM 730 C C . PHE A 1 87 ? 12.234 4.57 16.438 1 97.62 87 PHE A C 1
ATOM 732 O O . PHE A 1 87 ? 13.383 4.887 16.109 1 97.62 87 PHE A O 1
ATOM 739 N N . VAL A 1 88 ? 11.945 3.82 17.469 1 95.94 88 VAL A N 1
ATOM 740 C CA . VAL A 1 88 ? 13.008 3.301 18.328 1 95.94 88 VAL A CA 1
ATOM 741 C C . VAL A 1 88 ? 13.938 2.414 17.5 1 95.94 88 VAL A C 1
ATOM 743 O O . VAL A 1 88 ? 15.164 2.52 17.609 1 95.94 88 VAL A O 1
ATOM 746 N N . GLN A 1 89 ? 13.344 1.589 16.688 1 93.75 89 GLN A N 1
ATOM 747 C CA . GLN A 1 89 ? 14.133 0.707 15.844 1 93.75 89 GLN A CA 1
ATOM 748 C C . GLN A 1 89 ? 15.016 1.509 14.891 1 93.75 89 GLN A C 1
ATOM 750 O O . GLN A 1 89 ? 16.141 1.101 14.578 1 93.75 89 GLN A O 1
ATOM 755 N N . SER A 1 90 ? 14.523 2.549 14.328 1 91.75 90 SER A N 1
ATOM 756 C CA . SER A 1 90 ? 15.312 3.408 13.453 1 91.75 90 SER A CA 1
ATOM 757 C C . SER A 1 90 ? 16.516 3.98 14.188 1 91.75 90 SER A C 1
ATOM 759 O O . SER A 1 90 ? 17.594 4.141 13.594 1 91.75 90 SER A O 1
ATOM 761 N N . GLY A 1 91 ? 16.375 4.293 15.414 1 88.31 91 GLY A N 1
ATOM 762 C CA . GLY A 1 91 ? 17.484 4.738 16.234 1 88.31 91 GLY A CA 1
ATOM 763 C C . GLY A 1 91 ? 18.547 3.666 16.422 1 88.31 91 GLY A C 1
ATOM 764 O O . GLY A 1 91 ? 19.75 3.949 16.344 1 88.31 91 GLY A O 1
ATOM 765 N N . ASN A 1 92 ? 18.078 2.49 16.672 1 84.62 92 ASN A N 1
ATOM 766 C CA . ASN A 1 92 ? 18.984 1.366 16.828 1 84.62 92 ASN A CA 1
ATOM 767 C C . ASN A 1 92 ? 19.812 1.134 15.562 1 84.62 92 ASN A C 1
ATOM 769 O O . ASN A 1 92 ? 21.016 0.868 15.641 1 84.62 92 ASN A O 1
ATOM 773 N N . LYS A 1 93 ? 19.172 1.215 14.492 1 80.75 93 LYS A N 1
ATOM 774 C CA . LYS A 1 93 ? 19.828 1.029 13.203 1 80.75 93 LYS A CA 1
ATOM 775 C C . LYS A 1 93 ? 20.906 2.092 12.977 1 80.75 93 LYS A C 1
ATOM 777 O O . LYS A 1 93 ? 21.984 1.791 12.484 1 80.75 93 LYS A O 1
ATOM 782 N N . MET A 1 94 ? 20.656 3.268 13.305 1 80.19 94 MET A N 1
ATOM 783 C CA . MET A 1 94 ? 21.578 4.387 13.102 1 80.19 94 MET A CA 1
ATOM 784 C C . MET A 1 94 ? 22.797 4.266 14.008 1 80.19 94 MET A C 1
ATOM 786 O O . MET A 1 94 ? 23.906 4.59 13.602 1 80.19 94 MET A O 1
ATOM 790 N N . VAL A 1 95 ? 22.578 3.754 15.172 1 77.88 95 VAL A N 1
ATOM 791 C CA . VAL A 1 95 ? 23.688 3.555 16.094 1 77.88 95 VAL A CA 1
ATOM 792 C C . VAL A 1 95 ? 24.594 2.432 15.594 1 77.88 95 VAL A C 1
ATOM 794 O O . VAL A 1 95 ? 25.812 2.564 15.602 1 77.88 95 VAL A O 1
ATOM 797 N N . ARG A 1 96 ? 24.047 1.401 15.078 1 72.94 96 ARG A N 1
ATOM 798 C CA . ARG A 1 96 ? 24.828 0.275 14.57 1 72.94 96 ARG A CA 1
ATOM 799 C C . ARG A 1 96 ? 25.625 0.671 13.328 1 72.94 96 ARG A C 1
ATOM 801 O O . ARG A 1 96 ? 26.75 0.225 13.141 1 72.94 96 ARG A O 1
ATOM 808 N N . ALA A 1 97 ? 24.969 1.442 12.523 1 69.25 97 ALA A N 1
ATOM 809 C CA . ALA A 1 97 ? 25.641 1.921 11.32 1 69.25 97 ALA A CA 1
ATOM 810 C C . ALA A 1 97 ? 26.859 2.781 11.68 1 69.25 97 ALA A C 1
ATOM 812 O O . ALA A 1 97 ? 27.906 2.693 11.031 1 69.25 97 ALA A O 1
ATOM 813 N N . LYS A 1 98 ? 26.734 3.582 12.664 1 66.44 98 LYS A N 1
ATOM 814 C CA . LYS A 1 98 ? 27.844 4.418 13.133 1 66.44 98 LYS A CA 1
ATOM 815 C C . LYS A 1 98 ? 28.969 3.568 13.719 1 66.44 98 LYS A C 1
ATOM 817 O O . LYS A 1 98 ? 30.141 3.85 13.492 1 66.44 98 LYS A O 1
ATOM 822 N N . ASP A 1 99 ? 28.531 2.5 14.352 1 63.69 99 ASP A N 1
ATOM 823 C CA . ASP A 1 99 ? 29.516 1.612 14.961 1 63.69 99 ASP A CA 1
ATOM 824 C C . ASP A 1 99 ? 30.297 0.841 13.898 1 63.69 99 ASP A C 1
ATOM 826 O O . ASP A 1 99 ? 31.5 0.655 14.016 1 63.69 99 ASP A O 1
ATOM 830 N N . CYS A 1 100 ? 29.531 0.431 12.875 1 54.03 100 CYS A N 1
ATOM 831 C CA . CYS A 1 100 ? 30.188 -0.296 11.805 1 54.03 100 CYS A CA 1
ATOM 832 C C . CYS A 1 100 ? 31.125 0.617 11.023 1 54.03 100 CYS A C 1
ATOM 834 O O . CYS A 1 100 ? 32.219 0.191 10.602 1 54.03 100 CYS A O 1
ATOM 836 N N . ALA A 1 101 ? 30.734 1.806 10.797 1 49.94 101 ALA A N 1
ATOM 837 C CA . ALA A 1 101 ? 31.562 2.791 10.117 1 49.94 101 ALA A CA 1
ATOM 838 C C . ALA A 1 101 ? 32.812 3.131 10.945 1 49.94 101 ALA A C 1
ATOM 840 O O . ALA A 1 101 ? 33.906 3.268 10.406 1 49.94 101 ALA A O 1
ATOM 841 N N . ALA A 1 102 ? 32.594 3.289 12.234 1 47.31 102 ALA A N 1
ATOM 842 C CA . ALA A 1 102 ? 33.719 3.576 13.141 1 47.31 102 ALA A CA 1
ATOM 843 C C . ALA A 1 102 ? 34.719 2.436 13.141 1 47.31 102 ALA A C 1
ATOM 845 O O . ALA A 1 102 ? 35.938 2.672 13.164 1 47.31 102 ALA A O 1
ATOM 846 N N . ASP A 1 103 ? 34.188 1.244 13.125 1 45.66 103 ASP A N 1
ATOM 847 C CA . ASP A 1 103 ? 35.031 0.071 13.109 1 45.66 103 ASP A CA 1
ATOM 848 C C . ASP A 1 103 ? 35.844 0.007 11.812 1 45.66 103 ASP A C 1
ATOM 850 O O . ASP A 1 103 ? 37.031 -0.376 11.828 1 45.66 103 ASP A O 1
ATOM 854 N N . TYR A 1 104 ? 35.125 0.447 10.789 1 43.56 104 TYR A N 1
ATOM 855 C CA . TYR A 1 104 ? 35.812 0.465 9.5 1 43.56 104 TYR A CA 1
ATOM 856 C C . TYR A 1 104 ? 36.875 1.551 9.461 1 43.56 104 TYR A C 1
ATOM 858 O O . TYR A 1 104 ? 37.969 1.336 8.93 1 43.56 104 TYR A O 1
ATOM 866 N N . LEU A 1 105 ? 36.5 2.713 10.008 1 45.56 105 LEU A N 1
ATOM 867 C CA . LEU A 1 105 ? 37.469 3.799 10.094 1 45.56 105 LEU A CA 1
ATOM 868 C C . LEU A 1 105 ? 38.625 3.416 11 1 45.56 105 LEU A C 1
ATOM 870 O O . LEU A 1 105 ? 39.781 3.768 10.719 1 45.56 105 LEU A O 1
ATOM 874 N N . ALA A 1 106 ? 38.438 2.871 12.055 1 45.19 106 ALA A N 1
ATOM 875 C CA . ALA A 1 106 ? 39.5 2.459 12.961 1 45.19 106 ALA A CA 1
ATOM 876 C C . ALA A 1 106 ? 40.375 1.389 12.312 1 45.19 106 ALA A C 1
ATOM 878 O O . ALA A 1 106 ? 41.594 1.343 12.555 1 45.19 106 ALA A O 1
ATOM 879 N N . SER A 1 107 ? 39.594 0.608 11.555 1 39.69 107 SER A N 1
ATOM 880 C CA . SER A 1 107 ? 40.375 -0.428 10.891 1 39.69 107 SER A CA 1
ATOM 881 C C . SER A 1 107 ? 41.156 0.141 9.703 1 39.69 107 SER A C 1
ATOM 883 O O . SER A 1 107 ? 42.25 -0.322 9.406 1 39.69 107 SER A O 1
ATOM 885 N N . ASP A 1 108 ? 40.406 1.032 8.984 1 39.06 108 ASP A N 1
ATOM 886 C CA . ASP A 1 108 ? 41.125 1.546 7.816 1 39.06 108 ASP A CA 1
ATOM 887 C C . ASP A 1 108 ? 42.281 2.482 8.242 1 39.06 108 ASP A C 1
ATOM 889 O O . ASP A 1 108 ? 42.906 3.131 7.398 1 39.06 108 ASP A O 1
ATOM 893 N N . ALA A 1 109 ? 42.5 2.932 9.578 1 36.81 109 ALA A N 1
ATOM 894 C CA . ALA A 1 109 ? 43.688 3.73 9.789 1 36.81 109 ALA A CA 1
ATOM 895 C C . ALA A 1 109 ? 44.875 3.139 9.039 1 36.81 109 ALA A C 1
ATOM 897 O O . ALA A 1 109 ? 45.906 3.785 8.906 1 36.81 109 ALA A O 1
ATOM 898 N N . SER A 1 110 ? 45.188 1.85 9.156 1 32.84 110 SER A N 1
ATOM 899 C CA . SER A 1 110 ? 46.375 1.478 8.383 1 32.84 110 SER A CA 1
ATOM 900 C C . SER A 1 110 ? 46.125 1.68 6.891 1 32.84 110 SER A C 1
ATOM 902 O O . SER A 1 110 ? 47.062 2.027 6.156 1 32.84 110 SER A O 1
ATOM 904 N N . SER A 1 111 ? 45.375 0.778 6.129 1 30.5 111 SER A N 1
ATOM 905 C CA . SER A 1 111 ? 45.469 0.728 4.672 1 30.5 111 SER A CA 1
ATOM 906 C C . SER A 1 111 ? 44.656 1.834 4.023 1 30.5 111 SER A C 1
ATOM 908 O O . SER A 1 111 ? 43.656 2.268 4.578 1 30.5 111 SER A O 1
ATOM 910 N N . SER A 1 112 ? 45.25 2.672 2.994 1 28.06 112 SER A N 1
ATOM 911 C CA . SER A 1 112 ? 45.031 3.871 2.193 1 28.06 112 SER A CA 1
ATOM 912 C C . SER A 1 112 ? 43.625 3.902 1.616 1 28.06 112 SER A C 1
ATOM 914 O O . SER A 1 112 ? 43.094 4.973 1.304 1 28.06 112 SER A O 1
ATOM 916 N N . GLY A 1 113 ? 43.312 2.939 0.697 1 26.92 113 GLY A N 1
ATOM 917 C CA . GLY A 1 113 ? 42.469 3.176 -0.463 1 26.92 113 GLY A CA 1
ATOM 918 C C . GLY A 1 113 ? 41.031 3.539 -0.097 1 26.92 113 GLY A C 1
ATOM 919 O O . GLY A 1 113 ? 40.562 3.232 1.005 1 26.92 113 GLY A O 1
ATOM 920 N N . GLY A 1 114 ? 40.344 4.621 -0.696 1 26.8 114 GLY A N 1
ATOM 921 C CA . GLY A 1 114 ? 39.188 5.508 -0.788 1 26.8 114 GLY A CA 1
ATOM 922 C C . GLY A 1 114 ? 37.875 4.77 -0.921 1 26.8 114 GLY A C 1
ATOM 923 O O . GLY A 1 114 ? 36.844 5.375 -1.234 1 26.8 114 GLY A O 1
ATOM 924 N N . VAL A 1 115 ? 37.844 3.479 -1.318 1 24.47 115 VAL A N 1
ATOM 925 C CA . VAL A 1 115 ? 36.625 3.107 -2.031 1 24.47 115 VAL A CA 1
ATOM 926 C C . VAL A 1 115 ? 35.406 3.346 -1.139 1 24.47 115 VAL A C 1
ATOM 928 O O . VAL A 1 115 ? 34.438 3.961 -1.564 1 24.47 115 VAL A O 1
ATOM 931 N N . ALA A 1 116 ? 35.031 2.35 -0.182 1 26.58 116 ALA A N 1
ATOM 932 C CA . ALA A 1 116 ? 33.719 1.704 0.027 1 26.58 116 ALA A CA 1
ATOM 933 C C . ALA A 1 116 ? 32.875 2.5 1.007 1 26.58 116 ALA A C 1
ATOM 935 O O . ALA A 1 116 ? 32.938 2.281 2.219 1 26.58 116 ALA A O 1
ATOM 936 N N . GLY A 1 117 ? 33 3.689 1.25 1 27.52 117 GLY A N 1
ATOM 937 C CA . GLY A 1 117 ? 31.969 4.363 2.033 1 27.52 117 GLY A CA 1
ATOM 938 C C . GLY A 1 117 ? 30.562 3.924 1.68 1 27.52 117 GLY A C 1
ATOM 939 O O . GLY A 1 117 ? 29.797 4.68 1.068 1 27.52 117 GLY A O 1
ATOM 940 N N . ALA A 1 118 ? 30.312 2.871 1.037 1 29.89 118 ALA A N 1
ATOM 941 C CA . ALA A 1 118 ? 29.062 2.277 0.586 1 29.89 118 ALA A CA 1
ATOM 942 C C . ALA A 1 118 ? 27.938 2.533 1.591 1 29.89 118 ALA A C 1
ATOM 944 O O . ALA A 1 118 ? 28.203 2.963 2.719 1 29.89 118 ALA A O 1
ATOM 945 N N . ALA A 1 119 ? 26.641 1.504 1.672 1 31.36 119 ALA A N 1
ATOM 946 C CA . ALA A 1 119 ? 25.188 1.439 1.815 1 31.36 119 ALA A CA 1
ATOM 947 C C . ALA A 1 119 ? 24.766 1.515 3.283 1 31.36 119 ALA A C 1
ATOM 949 O O . ALA A 1 119 ? 24.672 0.488 3.959 1 31.36 119 ALA A O 1
ATOM 950 N N . LEU A 1 120 ? 25.344 2.029 4.102 1 36.75 120 LEU A N 1
ATOM 951 C CA . LEU A 1 120 ? 24.891 2.193 5.48 1 36.75 120 LEU A CA 1
ATOM 952 C C . LEU A 1 120 ? 23.375 2.199 5.559 1 36.75 120 LEU A C 1
ATOM 954 O O . LEU A 1 120 ? 22.797 2.004 6.637 1 36.75 120 LEU A O 1
ATOM 958 N N . GLY A 1 121 ? 22.641 2.865 4.656 1 40.06 121 GLY A N 1
ATOM 959 C CA . GLY A 1 121 ? 21.203 3.029 4.57 1 40.06 121 GLY A CA 1
ATOM 960 C C . GLY A 1 121 ? 20.484 1.752 4.188 1 40.06 121 GLY A C 1
ATOM 961 O O . GLY A 1 121 ? 19.281 1.775 3.891 1 40.06 121 GLY A O 1
ATOM 962 N N . GLU A 1 122 ? 21.203 0.676 3.881 1 48.09 122 GLU A N 1
ATOM 963 C CA . GLU A 1 122 ? 20.688 -0.556 3.287 1 48.09 122 GLU A CA 1
ATOM 964 C C . GLU A 1 122 ? 19.875 -1.355 4.293 1 48.09 122 GLU A C 1
ATOM 966 O O . GLU A 1 122 ? 20.297 -1.53 5.441 1 48.09 122 GLU A O 1
ATOM 971 N N . ASN A 1 123 ? 18.609 -1.289 4.211 1 62.44 123 ASN A N 1
ATOM 972 C CA . ASN A 1 123 ? 17.625 -1.872 5.113 1 62.44 123 ASN A CA 1
ATOM 973 C C . ASN A 1 123 ? 17.719 -3.395 5.141 1 62.44 123 ASN A C 1
ATOM 975 O O . ASN A 1 123 ? 16.75 -4.086 4.797 1 62.44 123 ASN A O 1
ATOM 979 N N . HIS A 1 124 ? 19 -3.836 5.535 1 66.06 124 HIS A N 1
ATOM 980 C CA . HIS A 1 124 ? 19.141 -5.27 5.777 1 66.06 124 HIS A CA 1
ATOM 981 C C . HIS A 1 124 ? 18.828 -5.613 7.23 1 66.06 124 HIS A C 1
ATOM 983 O O . HIS A 1 124 ? 18.578 -6.773 7.559 1 66.06 124 HIS A O 1
ATOM 989 N N . MET A 1 125 ? 18.797 -4.469 7.984 1 62.69 125 MET A N 1
ATOM 990 C CA . MET A 1 125 ? 18.672 -4.719 9.414 1 62.69 125 MET A CA 1
ATOM 991 C C . MET A 1 125 ? 17.281 -4.348 9.914 1 62.69 125 MET A C 1
ATOM 993 O O . MET A 1 125 ? 17.031 -4.344 11.125 1 62.69 125 MET A O 1
ATOM 997 N N . GLY A 1 126 ? 16.484 -4.059 9.133 1 76.31 126 GLY A N 1
ATOM 998 C CA . GLY A 1 126 ? 15.109 -3.809 9.539 1 76.31 126 GLY A CA 1
ATOM 999 C C . GLY A 1 126 ? 14.828 -2.348 9.836 1 76.31 126 GLY A C 1
ATOM 1000 O O . GLY A 1 126 ? 15.75 -1.584 10.141 1 76.31 126 GLY A O 1
ATOM 1001 N N . GLY A 1 127 ? 13.656 -1.99 9.773 1 84.69 127 GLY A N 1
ATOM 1002 C CA . GLY A 1 127 ? 13.203 -0.631 10.023 1 84.69 127 GLY A CA 1
ATOM 1003 C C . GLY A 1 127 ? 12.781 0.094 8.758 1 84.69 127 GLY A C 1
ATOM 1004 O O . GLY A 1 127 ? 13.516 0.118 7.77 1 84.69 127 GLY A O 1
ATOM 1005 N N . PHE A 1 128 ? 11.617 0.767 8.914 1 90.31 128 PHE A N 1
ATOM 1006 C CA . PHE A 1 128 ? 11.094 1.376 7.695 1 90.31 128 PHE A CA 1
ATOM 1007 C C . PHE A 1 128 ? 11.016 2.891 7.84 1 90.31 128 PHE A C 1
ATOM 1009 O O . PHE A 1 128 ? 10.68 3.594 6.883 1 90.31 128 PHE A O 1
ATOM 1016 N N . LEU A 1 129 ? 11.367 3.436 9.031 1 96.25 129 LEU A N 1
ATOM 1017 C CA . LEU A 1 129 ? 11.398 4.883 9.219 1 96.25 129 LEU A CA 1
ATOM 1018 C C . LEU A 1 129 ? 12.82 5.414 9.07 1 96.25 129 LEU A C 1
ATOM 1020 O O . LEU A 1 129 ? 13.789 4.711 9.367 1 96.25 129 LEU A O 1
ATOM 1024 N N . ILE A 1 130 ? 12.93 6.648 8.688 1 95.06 130 ILE A N 1
ATOM 1025 C CA . ILE A 1 130 ? 14.25 7.141 8.297 1 95.06 130 ILE A CA 1
ATOM 1026 C C . ILE A 1 130 ? 14.75 8.141 9.336 1 95.06 130 ILE A C 1
ATOM 1028 O O . ILE A 1 130 ? 15.773 8.805 9.125 1 95.06 130 ILE A O 1
ATOM 1032 N N . ALA A 1 131 ? 13.984 8.367 10.359 1 95.94 131 ALA A N 1
ATOM 1033 C CA . ALA A 1 131 ? 14.367 9.211 11.484 1 95.94 131 ALA A CA 1
ATOM 1034 C C . ALA A 1 131 ? 13.93 8.586 12.812 1 95.94 131 ALA A C 1
ATOM 1036 O O . ALA A 1 131 ? 13.188 7.602 12.828 1 95.94 131 ALA A O 1
ATOM 1037 N N . THR A 1 132 ? 14.391 9.078 13.891 1 95.81 132 THR A N 1
ATOM 1038 C CA . THR A 1 132 ? 14.188 8.453 15.188 1 95.81 132 THR A CA 1
ATOM 1039 C C . THR A 1 132 ? 12.945 9.008 15.875 1 95.81 132 THR A C 1
ATOM 1041 O O . THR A 1 132 ? 12.484 8.461 16.875 1 95.81 132 THR A O 1
ATOM 1044 N N . GLU A 1 133 ? 12.469 10.078 15.398 1 97.56 133 GLU A N 1
ATOM 1045 C CA . GLU A 1 133 ? 11.211 10.68 15.852 1 97.56 133 GLU A CA 1
ATOM 1046 C C . GLU A 1 133 ? 10.594 11.547 14.766 1 97.56 133 GLU A C 1
ATOM 1048 O O . GLU A 1 133 ? 11.289 12.008 13.859 1 97.56 133 GLU A O 1
ATOM 1053 N N . PRO A 1 134 ? 9.297 11.758 14.867 1 98.44 134 PRO A N 1
ATOM 1054 C CA . PRO A 1 134 ? 8.688 12.664 13.891 1 98.44 134 PRO A CA 1
ATOM 1055 C C . PRO A 1 134 ? 9.023 14.133 14.172 1 98.44 134 PRO A C 1
ATOM 1057 O O . PRO A 1 134 ? 9.016 14.562 15.328 1 98.44 134 PRO A O 1
ATOM 1060 N N . LYS A 1 135 ? 9.305 14.844 13.109 1 97.94 135 LYS A N 1
ATOM 1061 C CA . LYS A 1 135 ? 9.594 16.266 13.203 1 97.94 135 LYS A CA 1
ATOM 1062 C C . LYS A 1 135 ? 8.32 17.078 13.375 1 97.94 135 LYS A C 1
ATOM 1064 O O . LYS A 1 135 ? 8.297 18.062 14.117 1 97.94 135 LYS A O 1
ATOM 1069 N N . PHE A 1 136 ? 7.301 16.688 12.641 1 97.94 136 PHE A N 1
ATOM 1070 C CA . PHE A 1 136 ? 5.988 17.328 12.711 1 97.94 136 PHE A CA 1
ATOM 1071 C C . PHE A 1 136 ? 4.879 16.281 12.719 1 97.94 136 PHE A C 1
ATOM 1073 O O . PHE A 1 136 ? 5.02 15.219 12.102 1 97.94 136 PHE A O 1
ATOM 1080 N N . ILE A 1 137 ? 3.891 16.547 13.438 1 98.88 137 ILE A N 1
ATOM 1081 C CA . ILE A 1 137 ? 2.67 15.75 13.445 1 98.88 137 ILE A CA 1
ATOM 1082 C C . ILE A 1 137 ? 1.464 16.656 13.172 1 98.88 137 ILE A C 1
ATOM 1084 O O . ILE A 1 137 ? 1.212 17.609 13.914 1 98.88 137 ILE A O 1
ATOM 1088 N N . HIS A 1 138 ? 0.751 16.406 12.094 1 98.94 138 HIS A N 1
ATOM 1089 C CA . HIS A 1 138 ? -0.427 17.172 11.703 1 98.94 138 HIS A CA 1
ATOM 1090 C C . HIS A 1 138 ? -1.684 16.312 11.742 1 98.94 138 HIS A C 1
ATOM 1092 O O . HIS A 1 138 ? -1.63 15.109 11.445 1 98.94 138 HIS A O 1
ATOM 1098 N N . VAL A 1 139 ? -2.775 16.922 12.109 1 98.94 139 VAL A N 1
ATOM 1099 C CA . VAL A 1 139 ? -4.02 16.156 12.188 1 98.94 139 VAL A CA 1
ATOM 1100 C C . VAL A 1 139 ? -5.184 17.016 11.703 1 98.94 139 VAL A C 1
ATOM 1102 O O . VAL A 1 139 ? -5.199 18.234 11.914 1 98.94 139 VAL A O 1
ATOM 1105 N N . SER A 1 140 ? -6.094 16.359 11 1 98.88 140 SER A N 1
ATOM 1106 C CA . SER A 1 140 ? -7.375 16.969 10.664 1 98.88 140 SER A CA 1
ATOM 1107 C C . SER A 1 140 ? -8.117 17.438 11.906 1 98.88 140 SER A C 1
ATOM 1109 O O . SER A 1 140 ? -8 16.812 12.969 1 98.88 140 SER A O 1
ATOM 1111 N N . ASP A 1 141 ? -9 18.438 11.781 1 98.69 141 ASP A N 1
ATOM 1112 C CA . ASP A 1 141 ? -9.711 18.953 12.953 1 98.69 141 ASP A CA 1
ATOM 1113 C C . ASP A 1 141 ? -11.008 18.188 13.188 1 98.69 141 ASP A C 1
ATOM 1115 O O . ASP A 1 141 ? -11.758 18.5 14.117 1 98.69 141 ASP A O 1
ATOM 1119 N N . MET A 1 142 ? -11.297 17.25 12.383 1 98.62 142 MET A N 1
ATOM 1120 C CA . MET A 1 142 ? -12.508 16.469 12.602 1 98.62 142 MET A CA 1
ATOM 1121 C C . MET A 1 142 ? -12.352 15.555 13.812 1 98.62 142 MET A C 1
ATOM 1123 O O . MET A 1 142 ? -11.258 15.031 14.062 1 98.62 142 MET A O 1
ATOM 1127 N N . THR A 1 143 ? -13.422 15.242 14.461 1 98.75 143 THR A N 1
ATOM 1128 C CA . THR A 1 143 ? -13.438 14.594 15.773 1 98.75 143 THR A CA 1
ATOM 1129 C C . THR A 1 143 ? -12.75 13.234 15.711 1 98.75 143 THR A C 1
ATOM 1131 O O . THR A 1 143 ? -11.883 12.938 16.531 1 98.75 143 THR A O 1
ATOM 1134 N N . ARG A 1 144 ? -13.125 12.414 14.75 1 98.62 144 ARG A N 1
ATOM 1135 C CA . ARG A 1 144 ? -12.562 11.07 14.648 1 98.62 144 ARG A CA 1
ATOM 1136 C C . ARG A 1 144 ? -11.055 11.117 14.438 1 98.62 144 ARG A C 1
ATOM 1138 O O . ARG A 1 144 ? -10.32 10.273 14.953 1 98.62 144 ARG A O 1
ATOM 1145 N N . ALA A 1 145 ? -10.531 12.109 13.734 1 98.88 145 ALA A N 1
ATOM 1146 C CA . ALA A 1 145 ? -9.102 12.258 13.484 1 98.88 145 ALA A CA 1
ATOM 1147 C C . ALA A 1 145 ? -8.383 12.773 14.727 1 98.88 145 ALA A C 1
ATOM 1149 O O . ALA A 1 145 ? -7.301 12.289 15.07 1 98.88 145 ALA A O 1
ATOM 1150 N N . GLN A 1 146 ? -9.008 13.742 15.367 1 98.88 146 GLN A N 1
ATOM 1151 C CA . GLN A 1 146 ? -8.438 14.281 16.594 1 98.88 146 GLN A CA 1
ATOM 1152 C C . GLN A 1 146 ? -8.281 13.195 17.656 1 98.88 146 GLN A C 1
ATOM 1154 O O . GLN A 1 146 ? -7.227 13.086 18.281 1 98.88 146 GLN A O 1
ATOM 1159 N N . GLN A 1 147 ? -9.32 12.438 17.812 1 98.88 147 GLN A N 1
ATOM 1160 C CA . GLN A 1 147 ? -9.266 11.352 18.797 1 98.88 147 GLN A CA 1
ATOM 1161 C C . GLN A 1 147 ? -8.203 10.32 18.406 1 98.88 147 GLN A C 1
ATOM 1163 O O . GLN A 1 147 ? -7.469 9.836 19.266 1 98.88 147 GLN A O 1
ATOM 1168 N N . THR A 1 148 ? -8.109 10.016 17.141 1 98.94 148 THR A N 1
ATOM 1169 C CA . THR A 1 148 ? -7.129 9.062 16.656 1 98.94 148 THR A CA 1
ATOM 1170 C C . THR A 1 148 ? -5.711 9.539 16.953 1 98.94 148 THR A C 1
ATOM 1172 O O . THR A 1 148 ? -4.898 8.781 17.5 1 98.94 148 THR A O 1
ATOM 1175 N N . ALA A 1 149 ? -5.457 10.797 16.641 1 98.94 149 ALA A N 1
ATOM 1176 C CA . ALA A 1 149 ? -4.117 11.336 16.859 1 98.94 149 ALA A CA 1
ATOM 1177 C C . ALA A 1 149 ? -3.752 11.328 18.344 1 98.94 149 ALA A C 1
ATOM 1179 O O . ALA A 1 149 ? -2.629 10.977 18.703 1 98.94 149 ALA A O 1
ATOM 1180 N N . LYS A 1 150 ? -4.691 11.719 19.141 1 98.75 150 LYS A N 1
ATOM 1181 C CA . LYS A 1 150 ? -4.457 11.742 20.578 1 98.75 150 LYS A CA 1
ATOM 1182 C C . LYS A 1 150 ? -4.086 10.359 21.094 1 98.75 150 LYS A C 1
ATOM 1184 O O . LYS A 1 150 ? -3.143 10.211 21.875 1 98.75 150 LYS A O 1
ATOM 1189 N N . LEU A 1 151 ? -4.809 9.375 20.688 1 98.88 151 LEU A N 1
ATOM 1190 C CA . LEU A 1 151 ? -4.594 8.016 21.156 1 98.88 151 LEU A CA 1
ATOM 1191 C C . LEU A 1 151 ? -3.295 7.445 20.594 1 98.88 151 LEU A C 1
ATOM 1193 O O . LEU A 1 151 ? -2.578 6.715 21.297 1 98.88 151 LEU A O 1
ATOM 1197 N N . ILE A 1 152 ? -2.953 7.746 19.328 1 98.94 152 ILE A N 1
ATOM 1198 C CA . ILE A 1 152 ? -1.678 7.344 18.75 1 98.94 152 ILE A CA 1
ATOM 1199 C C . ILE A 1 152 ? -0.528 7.902 19.578 1 98.94 152 ILE A C 1
ATOM 1201 O O . ILE A 1 152 ? 0.424 7.184 19.906 1 98.94 152 ILE A O 1
ATOM 1205 N N . LEU A 1 153 ? -0.646 9.133 20 1 98.75 153 LEU A N 1
ATOM 1206 C CA . LEU A 1 153 ? 0.458 9.852 20.625 1 98.75 153 LEU A CA 1
ATOM 1207 C C . LEU A 1 153 ? 0.642 9.414 22.062 1 98.75 153 LEU A C 1
ATOM 1209 O O . LEU A 1 153 ? 1.662 9.719 22.688 1 98.75 153 LEU A O 1
ATOM 1213 N N . GLU A 1 154 ? -0.325 8.648 22.641 1 98.69 154 GLU A N 1
ATOM 1214 C CA . GLU A 1 154 ? -0.166 8.117 23.984 1 98.69 154 GLU A CA 1
ATOM 1215 C C . GLU A 1 154 ? 1.119 7.301 24.109 1 98.69 154 GLU A C 1
ATOM 1217 O O . GLU A 1 154 ? 1.73 7.254 25.172 1 98.69 154 GLU A O 1
ATOM 1222 N N . ALA A 1 155 ? 1.529 6.719 23.047 1 98.62 155 ALA A N 1
ATOM 1223 C CA . ALA A 1 155 ? 2.703 5.848 23.062 1 98.62 155 ALA A CA 1
ATOM 1224 C C . ALA A 1 155 ? 3.986 6.656 22.891 1 98.62 155 ALA A C 1
ATOM 1226 O O . ALA A 1 155 ? 5.086 6.133 23.078 1 98.62 155 ALA A O 1
ATOM 1227 N N . PHE A 1 156 ? 3.92 7.91 22.547 1 98.62 156 PHE A N 1
ATOM 1228 C CA . PHE A 1 156 ? 5.078 8.75 22.266 1 98.62 156 PHE A CA 1
ATOM 1229 C C . PHE A 1 156 ? 5.516 9.508 23.516 1 98.62 156 PHE A C 1
ATOM 1231 O O . PHE A 1 156 ? 4.699 9.805 24.391 1 98.62 156 PHE A O 1
ATOM 1238 N N . PRO A 1 157 ? 6.797 9.828 23.609 1 98.31 157 PRO A N 1
ATOM 1239 C CA . PRO A 1 157 ? 7.234 10.672 24.719 1 98.31 157 PRO A CA 1
ATOM 1240 C C . PRO A 1 157 ? 6.59 12.055 24.703 1 98.31 157 PRO A C 1
ATOM 1242 O O . PRO A 1 157 ? 6.195 12.547 23.641 1 98.31 157 PRO A O 1
ATOM 1245 N N . SER A 1 158 ? 6.609 12.703 25.797 1 97.69 158 SER A N 1
ATOM 1246 C CA . SER A 1 158 ? 5.906 13.961 26 1 97.69 158 SER A CA 1
ATOM 1247 C C . SER A 1 158 ? 6.422 15.039 25.062 1 97.69 158 SER A C 1
ATOM 1249 O O . SER A 1 158 ? 5.645 15.852 24.547 1 97.69 158 SER A O 1
ATOM 1251 N N . HIS A 1 159 ? 7.68 15.055 24.859 1 97.56 159 HIS A N 1
ATOM 1252 C CA . HIS A 1 159 ? 8.25 16.109 24.047 1 97.56 159 HIS A CA 1
ATOM 1253 C C . HIS A 1 159 ? 7.848 15.961 22.578 1 97.56 159 HIS A C 1
ATOM 1255 O O . HIS A 1 159 ? 7.809 16.938 21.844 1 97.56 159 HIS A O 1
ATOM 1261 N N . VAL A 1 160 ? 7.539 14.734 22.172 1 98.12 160 VAL A N 1
ATOM 1262 C CA . VAL A 1 160 ? 7.082 14.492 20.812 1 98.12 160 VAL A CA 1
ATOM 1263 C C . VAL A 1 160 ? 5.598 14.828 20.688 1 98.12 160 VAL A C 1
ATOM 1265 O O . VAL A 1 160 ? 5.152 15.375 19.688 1 98.12 160 VAL A O 1
ATOM 1268 N N . ARG A 1 161 ? 4.84 14.547 21.734 1 98 161 ARG A N 1
ATOM 1269 C CA . ARG A 1 161 ? 3.4 14.789 21.75 1 98 161 ARG A CA 1
ATOM 1270 C C . ARG A 1 161 ? 3.096 16.266 21.516 1 98 161 ARG A C 1
ATOM 1272 O O . ARG A 1 161 ? 2.08 16.609 20.906 1 98 161 ARG A O 1
ATOM 1279 N N . ARG A 1 162 ? 3.988 17.125 21.906 1 97.12 162 ARG A N 1
ATOM 1280 C CA . ARG A 1 162 ? 3.805 18.562 21.828 1 97.12 162 ARG A CA 1
ATOM 1281 C C . ARG A 1 162 ? 3.914 19.047 20.391 1 97.12 162 ARG A C 1
ATOM 1283 O O . ARG A 1 162 ? 3.533 20.188 20.078 1 97.12 162 ARG A O 1
ATOM 1290 N N . ARG A 1 163 ? 4.355 18.219 19.531 1 97.88 163 ARG A N 1
ATOM 1291 C CA . ARG A 1 163 ? 4.57 18.594 18.141 1 97.88 163 ARG A CA 1
ATOM 1292 C C . ARG A 1 163 ? 3.283 18.469 17.344 1 97.88 163 ARG A C 1
ATOM 1294 O O . ARG A 1 163 ? 3.258 18.766 16.141 1 97.88 163 ARG A O 1
ATOM 1301 N N . LEU A 1 164 ? 2.213 18.047 18.016 1 98.5 164 LEU A N 1
ATOM 1302 C CA . LEU A 1 164 ? 0.926 17.859 17.344 1 98.5 164 LEU A CA 1
ATOM 1303 C C . LEU A 1 164 ? 0.325 19.219 16.969 1 98.5 164 LEU A C 1
ATOM 1305 O O . LEU A 1 164 ? 0.217 20.109 17.797 1 98.5 164 LEU A O 1
ATOM 1309 N N . ALA A 1 165 ? 0.013 19.391 15.703 1 98.69 165 ALA A N 1
ATOM 1310 C CA . ALA A 1 165 ? -0.663 20.594 15.219 1 98.69 165 ALA A CA 1
ATOM 1311 C C . ALA A 1 165 ? -1.911 20.234 14.414 1 98.69 165 ALA A C 1
ATOM 1313 O O . ALA A 1 165 ? -1.874 19.344 13.562 1 98.69 165 ALA A O 1
ATOM 1314 N N . THR A 1 166 ? -2.969 20.922 14.703 1 98.69 166 THR A N 1
ATOM 1315 C CA . THR A 1 166 ? -4.223 20.719 13.984 1 98.69 166 THR A CA 1
ATOM 1316 C C . THR A 1 166 ? -4.262 21.578 12.727 1 98.69 166 THR A C 1
ATOM 1318 O O . THR A 1 166 ? -3.85 22.734 12.742 1 98.69 166 THR A O 1
ATOM 1321 N N . ASP A 1 167 ? -4.711 21 11.625 1 98.75 167 ASP A N 1
ATOM 1322 C CA . ASP A 1 167 ? -4.855 21.719 10.352 1 98.75 167 ASP A CA 1
ATOM 1323 C C . ASP A 1 167 ? -6.215 21.438 9.719 1 98.75 167 ASP A C 1
ATOM 1325 O O . ASP A 1 167 ? -6.461 20.328 9.227 1 98.75 167 ASP A O 1
ATOM 1329 N N . ALA A 1 168 ? -7.027 22.406 9.586 1 98.25 168 ALA A N 1
ATOM 1330 C CA . ALA A 1 168 ? -8.375 22.266 9.047 1 98.25 168 ALA A CA 1
ATOM 1331 C C . ALA A 1 168 ? -8.344 21.906 7.562 1 98.25 168 ALA A C 1
ATOM 1333 O O . ALA A 1 168 ? -9.305 21.359 7.023 1 98.25 168 ALA A O 1
ATOM 1334 N N . ALA A 1 169 ? -7.281 22.172 6.906 1 97.75 169 ALA A N 1
ATOM 1335 C CA . ALA A 1 169 ? -7.16 21.859 5.484 1 97.75 169 ALA A CA 1
ATOM 1336 C C . ALA A 1 169 ? -7.176 20.359 5.246 1 97.75 169 ALA A C 1
ATOM 1338 O O . ALA A 1 169 ? -7.445 19.906 4.133 1 97.75 169 ALA A O 1
ATOM 1339 N N . LEU A 1 170 ? -6.988 19.562 6.277 1 98.5 170 LEU A N 1
ATOM 1340 C CA . LEU A 1 170 ? -6.852 18.109 6.164 1 98.5 170 LEU A CA 1
ATOM 1341 C C . LEU A 1 170 ? -8.203 17.422 6.32 1 98.5 170 LEU A C 1
ATOM 1343 O O . LEU A 1 170 ? -8.273 16.203 6.391 1 98.5 170 LEU A O 1
ATOM 1347 N N . ARG A 1 171 ? -9.258 18.172 6.316 1 98.06 171 ARG A N 1
ATOM 1348 C CA . ARG A 1 171 ? -10.602 17.609 6.453 1 98.06 171 ARG A CA 1
ATOM 1349 C C . ARG A 1 171 ? -10.922 16.688 5.281 1 98.06 171 ARG A C 1
ATOM 1351 O O . ARG A 1 171 ? -10.375 16.844 4.188 1 98.06 171 ARG A O 1
ATOM 1358 N N . GLU A 1 172 ? -11.812 15.758 5.582 1 95.75 172 GLU A N 1
ATOM 1359 C CA . GLU A 1 172 ? -12.297 14.875 4.523 1 95.75 172 GLU A CA 1
ATOM 1360 C C . GLU A 1 172 ? -12.984 15.664 3.414 1 95.75 172 GLU A C 1
ATOM 1362 O O . GLU A 1 172 ? -13.742 16.594 3.689 1 95.75 172 GLU A O 1
ATOM 1367 N N . ARG A 1 173 ? -12.602 15.344 2.203 1 95.06 173 ARG A N 1
ATOM 1368 C CA . ARG A 1 173 ? -13.148 15.969 1.003 1 95.06 173 ARG A CA 1
ATOM 1369 C C . ARG A 1 173 ? -13.258 14.961 -0.138 1 95.06 173 ARG A C 1
ATOM 1371 O O . ARG A 1 173 ? -12.797 13.828 -0.018 1 95.06 173 ARG A O 1
ATOM 1378 N N . PHE A 1 174 ? -13.984 15.391 -1.121 1 95.19 174 PHE A N 1
ATOM 1379 C CA . PHE A 1 174 ? -14.039 14.688 -2.395 1 95.19 174 PHE A CA 1
ATOM 1380 C C . PHE A 1 174 ? -13.094 15.32 -3.408 1 95.19 174 PHE A C 1
ATOM 1382 O O . PHE A 1 174 ? -13.453 16.297 -4.078 1 95.19 174 PHE A O 1
ATOM 1389 N N . PRO A 1 175 ? -11.906 14.781 -3.561 1 94.5 175 PRO A N 1
ATOM 1390 C CA . PRO A 1 175 ? -10.781 15.531 -4.125 1 94.5 175 PRO A CA 1
ATOM 1391 C C . PRO A 1 175 ? -10.977 15.875 -5.598 1 94.5 175 PRO A C 1
ATOM 1393 O O . PRO A 1 175 ? -10.633 16.984 -6.031 1 94.5 175 PRO A O 1
ATOM 1396 N N . CYS A 1 176 ? -11.469 14.969 -6.434 1 93.38 176 CYS A N 1
ATOM 1397 C CA . CYS A 1 176 ? -11.766 15.125 -7.855 1 93.38 176 CYS A CA 1
ATOM 1398 C C . CYS A 1 176 ? -12.703 14.023 -8.344 1 93.38 176 CYS A C 1
ATOM 1400 O O . CYS A 1 176 ? -13 13.086 -7.605 1 93.38 176 CYS A O 1
ATOM 1402 N N . ASP A 1 177 ? -13.219 14.258 -9.547 1 92.62 177 ASP A N 1
ATOM 1403 C CA . ASP A 1 177 ? -14.094 13.219 -10.078 1 92.62 177 ASP A CA 1
ATOM 1404 C C . ASP A 1 177 ? -13.32 11.93 -10.344 1 92.62 177 ASP A C 1
ATOM 1406 O O . ASP A 1 177 ? -12.344 11.93 -11.094 1 92.62 177 ASP A O 1
ATOM 1410 N N . PRO A 1 178 ? -13.805 10.875 -9.742 1 94.12 178 PRO A N 1
ATOM 1411 C CA . PRO A 1 178 ? -13.07 9.617 -9.898 1 94.12 178 PRO A CA 1
ATOM 1412 C C . PRO A 1 178 ? -13.398 8.891 -11.203 1 94.12 178 PRO A C 1
ATOM 1414 O O . PRO A 1 178 ? -14.445 9.156 -11.805 1 94.12 178 PRO A O 1
ATOM 1417 N N . GLU A 1 179 ? -12.477 8.094 -11.625 1 92.69 179 GLU A N 1
ATOM 1418 C CA . GLU A 1 179 ? -12.648 7.086 -12.672 1 92.69 179 GLU A CA 1
ATOM 1419 C C . GLU A 1 179 ? -12.305 5.691 -12.148 1 92.69 179 GLU A C 1
ATOM 1421 O O . GLU A 1 179 ? -11.195 5.457 -11.672 1 92.69 179 GLU A O 1
ATOM 1426 N N . PRO A 1 180 ? -13.242 4.746 -12.227 1 92.12 180 PRO A N 1
ATOM 1427 C CA . PRO A 1 180 ? -14.586 4.867 -12.797 1 92.12 180 PRO A CA 1
ATOM 1428 C C . PRO A 1 180 ? -15.477 5.824 -12.016 1 92.12 180 PRO A C 1
ATOM 1430 O O . PRO A 1 180 ? -15.227 6.086 -10.836 1 92.12 180 PRO A O 1
ATOM 1433 N N . VAL A 1 181 ? -16.516 6.227 -12.648 1 87.88 181 VAL A N 1
ATOM 1434 C CA . VAL A 1 181 ? -17.438 7.184 -12.055 1 87.88 181 VAL A CA 1
ATOM 1435 C C . VAL A 1 181 ? -18.156 6.539 -10.867 1 87.88 181 VAL A C 1
ATOM 1437 O O . VAL A 1 181 ? -18.469 5.344 -10.891 1 87.88 181 VAL A O 1
ATOM 1440 N N . PHE A 1 182 ? -18.328 7.391 -9.906 1 84.75 182 PHE A N 1
ATOM 1441 C CA . PHE A 1 182 ? -18.953 6.91 -8.68 1 84.75 182 PHE A CA 1
ATOM 1442 C C . PHE A 1 182 ? -20.266 7.617 -8.43 1 84.75 182 PHE A C 1
ATOM 1444 O O . PHE A 1 182 ? -20.297 8.797 -8.078 1 84.75 182 PHE A O 1
ATOM 1451 N N . ARG A 1 183 ? -21.359 6.879 -8.352 1 78.06 183 ARG A N 1
ATOM 1452 C CA . ARG A 1 183 ? -22.703 7.273 -7.949 1 78.06 183 ARG A CA 1
ATOM 1453 C C . ARG A 1 183 ? -23.047 8.664 -8.461 1 78.06 183 ARG A C 1
ATOM 1455 O O . ARG A 1 183 ? -23.688 9.453 -7.766 1 78.06 183 ARG A O 1
ATOM 1462 N N . ASN A 1 184 ? -22.406 9.047 -9.398 1 79.25 184 ASN A N 1
ATOM 1463 C CA . ASN A 1 184 ? -22.672 10.352 -10.008 1 79.25 184 ASN A CA 1
ATOM 1464 C C . ASN A 1 184 ? -22.297 11.492 -9.07 1 79.25 184 ASN A C 1
ATOM 1466 O O . ASN A 1 184 ? -23.031 12.484 -8.969 1 79.25 184 ASN A O 1
ATOM 1470 N N . LYS A 1 185 ? -21.484 11.289 -8.188 1 85.44 185 LYS A N 1
ATOM 1471 C CA . LYS A 1 185 ? -20.953 12.344 -7.332 1 85.44 185 LYS A CA 1
ATOM 1472 C C . LYS A 1 185 ? -19.797 13.062 -8.016 1 85.44 185 LYS A C 1
ATOM 1474 O O . LYS A 1 185 ? -18.938 12.43 -8.648 1 85.44 185 LYS A O 1
ATOM 1479 N N . TYR A 1 186 ? -19.875 14.398 -7.863 1 88.12 186 TYR A N 1
ATOM 1480 C CA . TYR A 1 186 ? -18.844 15.234 -8.477 1 88.12 186 TYR A CA 1
ATOM 1481 C C . TYR A 1 186 ? -18.172 16.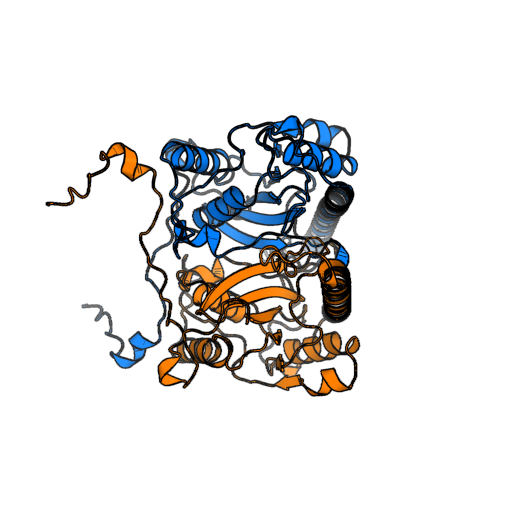109 -7.438 1 88.12 186 TYR A C 1
ATOM 1483 O O . TYR A 1 186 ? -18.812 16.609 -6.508 1 88.12 186 TYR A O 1
ATOM 1491 N N . ALA A 1 187 ? -16.922 16.312 -7.703 1 91.5 187 ALA A N 1
ATOM 1492 C CA . ALA A 1 187 ? -16.156 17.141 -6.777 1 91.5 187 ALA A CA 1
ATOM 1493 C C . ALA A 1 187 ? -16.438 18.625 -7 1 91.5 187 ALA A C 1
ATOM 1495 O O . ALA A 1 187 ? -16.578 19.078 -8.141 1 91.5 187 ALA A O 1
ATOM 1496 N N . SER A 1 188 ? -16.547 19.328 -5.918 1 91.5 188 SER A N 1
ATOM 1497 C CA . SER A 1 188 ? -16.672 20.781 -6.008 1 91.5 188 SER A CA 1
ATOM 1498 C C . SER A 1 188 ? -15.312 21.422 -6.266 1 91.5 188 SER A C 1
ATOM 1500 O O . SER A 1 188 ? -14.273 20.875 -5.902 1 91.5 188 SER A O 1
ATOM 1502 N N . TYR A 1 189 ? -15.383 22.547 -6.762 1 88.62 189 TYR A N 1
ATOM 1503 C CA . TYR A 1 189 ? -14.156 23.312 -6.988 1 88.62 189 TYR A CA 1
ATOM 1504 C C . TYR A 1 189 ? -13.453 23.609 -5.668 1 88.62 189 TYR A C 1
ATOM 1506 O O . TYR A 1 189 ? -12.227 23.609 -5.598 1 88.62 189 TYR A O 1
ATOM 1514 N N . LYS A 1 190 ? -14.258 23.906 -4.766 1 91.25 190 LYS A N 1
ATOM 1515 C CA . LYS A 1 190 ? -13.719 24.203 -3.441 1 91.25 190 LYS A CA 1
ATOM 1516 C C . LYS A 1 190 ? -12.922 23.016 -2.898 1 91.25 190 LYS A C 1
ATOM 1518 O O . LYS A 1 190 ? -11.82 23.188 -2.373 1 91.25 190 LYS A O 1
ATOM 1523 N N . ASP A 1 191 ? -13.469 21.828 -3.029 1 92.62 191 ASP A N 1
ATOM 1524 C CA . ASP A 1 191 ? -12.789 20.625 -2.572 1 92.62 191 ASP A CA 1
ATOM 1525 C C . ASP A 1 191 ? -11.508 20.375 -3.361 1 92.62 191 ASP A C 1
ATOM 1527 O O . ASP A 1 191 ? -10.469 20.047 -2.783 1 92.62 191 ASP A O 1
ATOM 1531 N N . MET A 1 192 ? -11.602 20.578 -4.633 1 92.75 192 MET A N 1
ATOM 1532 C CA . MET A 1 192 ? -10.438 20.375 -5.496 1 92.75 192 MET A CA 1
ATOM 1533 C C . MET A 1 192 ? -9.297 21.297 -5.109 1 92.75 192 MET A C 1
ATOM 1535 O O . MET A 1 192 ? -8.156 20.875 -4.961 1 92.75 192 MET A O 1
ATOM 1539 N N . ARG A 1 193 ? -9.633 22.516 -4.914 1 92.44 193 ARG A N 1
ATOM 1540 C CA . ARG A 1 193 ? -8.633 23.5 -4.543 1 92.44 193 ARG A CA 1
ATOM 1541 C C . ARG A 1 193 ? -8.047 23.203 -3.168 1 92.44 193 ARG A C 1
ATOM 1543 O O . ARG A 1 193 ? -6.844 23.359 -2.955 1 92.44 193 ARG A O 1
ATOM 1550 N N . ALA A 1 194 ? -8.883 22.859 -2.291 1 94.31 194 ALA A N 1
ATOM 1551 C CA . ALA A 1 194 ? -8.453 22.609 -0.917 1 94.31 194 ALA A CA 1
ATOM 1552 C C . ALA A 1 194 ? -7.465 21.453 -0.85 1 94.31 194 ALA A C 1
ATOM 1554 O O . ALA A 1 194 ? -6.438 21.531 -0.172 1 94.31 194 ALA A O 1
ATOM 1555 N N . VAL A 1 195 ? -7.785 20.406 -1.536 1 95.38 195 VAL A N 1
ATOM 1556 C CA . VAL A 1 195 ? -6.93 19.219 -1.466 1 95.38 195 VAL A CA 1
ATOM 1557 C C . VAL A 1 195 ? -5.613 19.5 -2.188 1 95.38 195 VAL A C 1
ATOM 1559 O O . VAL A 1 195 ? -4.551 19.047 -1.755 1 95.38 195 VAL A O 1
ATOM 1562 N N . GLU A 1 196 ? -5.668 20.188 -3.254 1 93.88 196 GLU A N 1
ATOM 1563 C CA . GLU A 1 196 ? -4.434 20.594 -3.926 1 93.88 196 GLU A CA 1
ATOM 1564 C C . GLU A 1 196 ? -3.582 21.484 -3.027 1 93.88 196 GLU A C 1
ATOM 1566 O O . GLU A 1 196 ? -2.352 21.422 -3.064 1 93.88 196 GLU A O 1
ATOM 1571 N N . GLY A 1 197 ? -4.246 22.312 -2.299 1 95 197 GLY A N 1
ATOM 1572 C CA . GLY A 1 197 ? -3.529 23.125 -1.319 1 95 197 GLY A CA 1
ATOM 1573 C C . GLY A 1 197 ? -2.793 22.281 -0.287 1 95 197 GLY A C 1
ATOM 1574 O O . GLY A 1 197 ? -1.681 22.625 0.117 1 95 197 GLY A O 1
ATOM 1575 N N . VAL A 1 198 ? -3.434 21.219 0.156 1 97.38 198 VAL A N 1
ATOM 1576 C CA . VAL A 1 198 ? -2.799 20.297 1.086 1 97.38 198 VAL A CA 1
ATOM 1577 C C . VAL A 1 198 ? -1.55 19.703 0.445 1 97.38 198 VAL A C 1
ATOM 1579 O O . VAL A 1 198 ? -0.494 19.625 1.078 1 97.38 198 VAL A O 1
ATOM 1582 N N . PHE A 1 199 ? -1.665 19.266 -0.822 1 96.81 199 PHE A N 1
ATOM 1583 C CA . PHE A 1 199 ? -0.528 18.703 -1.54 1 96.81 199 PHE A CA 1
ATOM 1584 C C . PHE A 1 199 ? 0.623 19.703 -1.602 1 96.81 199 PHE A C 1
ATOM 1586 O O . PHE A 1 199 ? 1.766 19.359 -1.29 1 96.81 199 PHE A O 1
ATOM 1593 N N . GLU A 1 200 ? 0.333 20.859 -1.967 1 94.38 200 GLU A N 1
ATOM 1594 C CA . GLU A 1 200 ? 1.354 21.891 -2.109 1 94.38 200 GLU A CA 1
ATOM 1595 C C . GLU A 1 200 ? 2.016 22.203 -0.771 1 94.38 200 GLU A C 1
ATOM 1597 O O . GLU A 1 200 ? 3.223 22.438 -0.71 1 94.38 200 GLU A O 1
ATOM 1602 N N . LYS A 1 201 ? 1.251 22.188 0.193 1 96.44 201 LYS A N 1
ATOM 1603 C CA . LYS A 1 201 ? 1.743 22.562 1.517 1 96.44 201 LYS A CA 1
ATOM 1604 C C . LYS A 1 201 ? 2.658 21.469 2.086 1 96.44 201 LYS A C 1
ATOM 1606 O O . LYS A 1 201 ? 3.736 21.781 2.602 1 96.44 201 LYS A O 1
ATOM 1611 N N . TYR A 1 202 ? 2.287 20.203 1.928 1 97.75 202 TYR A N 1
ATOM 1612 C CA . TYR A 1 202 ? 2.939 19.172 2.717 1 97.75 202 TYR A CA 1
ATOM 1613 C C . TYR A 1 202 ? 3.895 18.344 1.855 1 97.75 202 TYR A C 1
ATOM 1615 O O . TYR A 1 202 ? 4.77 17.656 2.377 1 97.75 202 TYR A O 1
ATOM 1623 N N . PHE A 1 203 ? 3.744 18.359 0.599 1 97.69 203 PHE A N 1
ATOM 1624 C CA . PHE A 1 203 ? 4.582 17.531 -0.256 1 97.69 203 PHE A CA 1
ATOM 1625 C C . PHE A 1 203 ? 5.617 18.375 -0.991 1 97.69 203 PHE A C 1
ATOM 1627 O O . PHE A 1 203 ? 5.277 19.109 -1.921 1 97.69 203 PHE A O 1
ATOM 1634 N N . HIS A 1 204 ? 6.801 18.219 -0.639 1 97.12 204 HIS A N 1
ATOM 1635 C CA . HIS A 1 204 ? 7.957 18.875 -1.241 1 97.12 204 HIS A CA 1
ATOM 1636 C C . HIS A 1 204 ? 9.258 18.203 -0.808 1 97.12 204 HIS A C 1
ATOM 1638 O O . HIS A 1 204 ? 9.289 17.5 0.212 1 97.12 204 HIS A O 1
ATOM 1644 N N . ARG A 1 205 ? 10.266 18.422 -1.589 1 97.12 205 ARG A N 1
ATOM 1645 C CA . ARG A 1 205 ? 11.57 17.875 -1.245 1 97.12 205 ARG A CA 1
ATOM 1646 C C . ARG A 1 205 ? 12.133 18.547 0.005 1 97.12 205 ARG A C 1
ATOM 1648 O O . ARG A 1 205 ? 11.609 19.562 0.459 1 97.12 205 ARG A O 1
ATOM 1655 N N . PRO A 1 206 ? 13.148 17.953 0.604 1 97.06 206 PRO A N 1
ATOM 1656 C CA . PRO A 1 206 ? 13.703 18.516 1.834 1 97.06 206 PRO A CA 1
ATOM 1657 C C . PRO A 1 206 ? 14.148 19.969 1.668 1 97.06 206 PRO A C 1
ATOM 1659 O O . PRO A 1 206 ? 14.695 20.328 0.625 1 97.06 206 PRO A O 1
ATOM 1662 N N . THR A 1 207 ? 13.945 20.734 2.715 1 95.56 207 THR A N 1
ATOM 1663 C CA . THR A 1 207 ? 14.297 22.141 2.689 1 95.56 207 THR A CA 1
ATOM 1664 C C . THR A 1 207 ? 15.664 22.375 3.334 1 95.56 207 THR A C 1
ATOM 1666 O O . THR A 1 207 ? 16.188 23.484 3.289 1 95.56 207 THR A O 1
ATOM 1669 N N . ALA A 1 208 ? 16.172 21.406 4.008 1 95 208 ALA A N 1
ATOM 1670 C CA . ALA A 1 208 ? 17.5 21.422 4.637 1 95 208 ALA A CA 1
ATOM 1671 C C . ALA A 1 208 ? 18.234 20.109 4.41 1 95 208 ALA A C 1
ATOM 1673 O O . ALA A 1 208 ? 17.656 19.141 3.92 1 95 208 ALA A O 1
ATOM 1674 N N . ASP A 1 209 ? 19.5 20.094 4.68 1 93.75 209 ASP A N 1
ATOM 1675 C CA . ASP A 1 209 ? 20.312 18.891 4.52 1 93.75 209 ASP A CA 1
ATOM 1676 C C . ASP A 1 209 ? 20.125 17.938 5.699 1 93.75 209 ASP A C 1
ATOM 1678 O O . ASP A 1 209 ? 21.078 17.609 6.406 1 93.75 209 ASP A O 1
ATOM 1682 N N . GLU A 1 210 ? 18.938 17.516 5.852 1 94.75 210 GLU A N 1
ATOM 1683 C CA . GLU A 1 210 ? 18.562 16.578 6.906 1 94.75 210 GLU A CA 1
ATOM 1684 C C . GLU A 1 210 ? 17.375 15.719 6.484 1 94.75 210 GLU A C 1
ATOM 1686 O O . GLU A 1 210 ? 16.531 16.156 5.703 1 94.75 210 GLU A O 1
ATOM 1691 N N . SER A 1 211 ? 17.391 14.516 6.949 1 95.75 211 SER A N 1
ATOM 1692 C CA . SER A 1 211 ? 16.234 13.633 6.746 1 95.75 211 SER A CA 1
ATOM 1693 C C . SER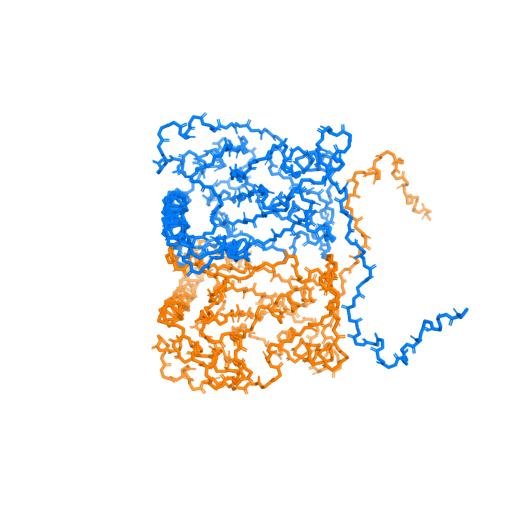 A 1 211 ? 15.234 13.773 7.883 1 95.75 211 SER A C 1
ATOM 1695 O O . SER A 1 211 ? 15.609 14.008 9.031 1 95.75 211 SER A O 1
ATOM 1697 N N . SER A 1 212 ? 13.984 13.688 7.551 1 97.81 212 SER A N 1
ATOM 1698 C CA . SER A 1 212 ? 12.945 13.867 8.555 1 97.81 212 SER A CA 1
ATOM 1699 C C . SER A 1 212 ? 11.742 12.969 8.281 1 97.81 212 SER A C 1
ATOM 1701 O O . SER A 1 212 ? 11.594 12.445 7.172 1 97.81 212 SER A O 1
ATOM 1703 N N . VAL A 1 213 ? 11.023 12.703 9.336 1 98.31 213 VAL A N 1
ATOM 1704 C CA . VAL A 1 213 ? 9.742 12.008 9.25 1 98.31 213 VAL A CA 1
ATOM 1705 C C . VAL A 1 213 ? 8.625 12.93 9.742 1 98.31 213 VAL A C 1
ATOM 1707 O O . VAL A 1 213 ? 8.789 13.648 10.727 1 98.31 213 VAL A O 1
ATOM 1710 N N . GLU A 1 214 ? 7.559 12.977 8.984 1 98.69 214 GLU A N 1
ATOM 1711 C CA . GLU A 1 214 ? 6.344 13.672 9.391 1 98.69 214 GLU A CA 1
ATOM 1712 C C . GLU A 1 214 ? 5.145 12.727 9.391 1 98.69 214 GLU A C 1
ATOM 1714 O O . GLU A 1 214 ? 5.066 11.812 8.57 1 98.69 214 GLU A O 1
ATOM 1719 N N . ILE A 1 215 ? 4.266 12.961 10.352 1 98.88 215 ILE A N 1
ATOM 1720 C CA . ILE A 1 215 ? 3.041 12.172 10.438 1 98.88 215 ILE A CA 1
ATOM 1721 C C . ILE A 1 215 ? 1.833 13.055 10.141 1 98.88 215 ILE A C 1
ATOM 1723 O O . ILE A 1 215 ? 1.733 14.172 10.648 1 98.88 215 ILE A O 1
ATOM 1727 N N . ILE A 1 216 ? 0.969 12.602 9.281 1 98.94 216 ILE A N 1
ATOM 1728 C CA . ILE A 1 216 ? -0.31 13.25 9.023 1 98.94 216 ILE A CA 1
ATOM 1729 C C . ILE A 1 216 ? -1.451 12.273 9.289 1 98.94 216 ILE A C 1
ATOM 1731 O O . ILE A 1 216 ? -1.53 11.211 8.664 1 98.94 216 ILE A O 1
ATOM 1735 N N . VAL A 1 217 ? -2.275 12.594 10.258 1 98.94 217 VAL A N 1
ATOM 1736 C CA . VAL A 1 217 ? -3.473 11.812 10.562 1 98.94 217 VAL A CA 1
ATOM 1737 C C . VAL A 1 217 ? -4.688 12.453 9.891 1 98.94 217 VAL A C 1
ATOM 1739 O O . VAL A 1 217 ? -5.012 13.617 10.156 1 98.94 217 VAL A O 1
ATOM 1742 N N . GLY A 1 218 ? -5.312 11.719 9.039 1 98.81 218 GLY A N 1
ATOM 1743 C CA . GLY A 1 218 ? -6.422 12.305 8.297 1 98.81 218 GLY A CA 1
ATOM 1744 C C . GLY A 1 218 ? -7.398 11.266 7.777 1 98.81 218 GLY A C 1
ATOM 1745 O O . GLY A 1 218 ? -7.852 10.398 8.531 1 98.81 218 GLY A O 1
ATOM 1746 N N . HIS A 1 219 ? -7.73 11.43 6.492 1 98.75 219 HIS A N 1
ATOM 1747 C CA . HIS A 1 219 ? -8.867 10.695 5.957 1 98.75 219 HIS A CA 1
ATOM 1748 C C . HIS A 1 219 ? -8.508 9.992 4.652 1 98.75 219 HIS A C 1
ATOM 1750 O O . HIS A 1 219 ? -7.566 10.398 3.969 1 98.75 219 HIS A O 1
ATOM 1756 N N . ALA A 1 220 ? -9.352 9 4.34 1 98.44 220 ALA A N 1
ATOM 1757 C CA . ALA A 1 220 ? -9.039 8.078 3.248 1 98.44 220 ALA A CA 1
ATOM 1758 C C . ALA A 1 220 ? -9.047 8.805 1.905 1 98.44 220 ALA A C 1
ATOM 1760 O O . ALA A 1 220 ? -8.102 8.672 1.117 1 98.44 220 ALA A O 1
ATOM 1761 N N . ASN A 1 221 ? -10.07 9.586 1.63 1 97.75 221 ASN A N 1
ATOM 1762 C CA . ASN A 1 221 ? -10.172 10.219 0.317 1 97.75 221 ASN A CA 1
ATOM 1763 C C . ASN A 1 221 ? -8.969 11.117 0.033 1 97.75 221 ASN A C 1
ATOM 1765 O O . ASN A 1 221 ? -8.406 11.086 -1.062 1 97.75 221 ASN A O 1
ATOM 1769 N N . VAL A 1 222 ? -8.617 11.852 1.008 1 98.12 222 VAL A N 1
ATOM 1770 C CA . VAL A 1 222 ? -7.527 12.812 0.853 1 98.12 222 VAL A CA 1
ATOM 1771 C C . VAL A 1 222 ? -6.203 12.07 0.7 1 98.12 222 VAL A C 1
ATOM 1773 O O . VAL A 1 222 ? -5.41 12.375 -0.193 1 98.12 222 VAL A O 1
ATOM 1776 N N . ILE A 1 223 ? -5.992 11.055 1.489 1 98.75 223 ILE A N 1
ATOM 1777 C CA . ILE A 1 223 ? -4.758 10.281 1.439 1 98.75 223 ILE A CA 1
ATOM 1778 C C . ILE A 1 223 ? -4.609 9.633 0.064 1 98.75 223 ILE A C 1
ATOM 1780 O O . ILE A 1 223 ? -3.539 9.695 -0.548 1 98.75 223 ILE A O 1
ATOM 1784 N N . ARG A 1 224 ? -5.652 9.047 -0.409 1 98.5 224 ARG A N 1
ATOM 1785 C CA . ARG A 1 224 ? -5.633 8.383 -1.709 1 98.5 224 ARG A CA 1
ATOM 1786 C C . ARG A 1 224 ? -5.277 9.367 -2.818 1 98.5 224 ARG A C 1
ATOM 1788 O O . ARG A 1 224 ? -4.445 9.062 -3.678 1 98.5 224 ARG A O 1
ATOM 1795 N N . TYR A 1 225 ? -5.871 10.539 -2.777 1 97.62 225 TYR A N 1
ATOM 1796 C CA . TYR A 1 225 ? -5.594 11.57 -3.77 1 97.62 225 TYR A CA 1
ATOM 1797 C C . TYR A 1 225 ? -4.137 12.016 -3.701 1 97.62 225 TYR A C 1
ATOM 1799 O O . TYR A 1 225 ? -3.471 12.141 -4.73 1 97.62 225 TYR A O 1
ATOM 1807 N N . LEU A 1 226 ? -3.65 12.25 -2.514 1 98.12 226 LEU A N 1
ATOM 1808 C CA . LEU A 1 226 ? -2.289 12.734 -2.314 1 98.12 226 LEU A CA 1
ATOM 1809 C C . LEU A 1 226 ? -1.27 11.719 -2.818 1 98.12 226 LEU A C 1
ATOM 1811 O O . LEU A 1 226 ? -0.223 12.094 -3.35 1 98.12 226 LEU A O 1
ATOM 1815 N N . VAL A 1 227 ? -1.575 10.461 -2.648 1 98.38 227 VAL A N 1
ATOM 1816 C CA . VAL A 1 227 ? -0.689 9.406 -3.135 1 98.38 227 VAL A CA 1
ATOM 1817 C C . VAL A 1 227 ? -0.613 9.461 -4.66 1 98.38 227 VAL A C 1
ATOM 1819 O O . VAL A 1 227 ? 0.478 9.43 -5.234 1 98.38 227 VAL A O 1
ATOM 1822 N N . CYS A 1 228 ? -1.74 9.555 -5.324 1 97.69 228 CYS A N 1
ATOM 1823 C CA . CYS A 1 228 ? -1.75 9.656 -6.777 1 97.69 228 CYS A CA 1
ATOM 1824 C C . CYS A 1 228 ? -0.952 10.867 -7.25 1 97.69 228 CYS A C 1
ATOM 1826 O O . CYS A 1 228 ? -0.129 10.758 -8.164 1 97.69 228 CYS A O 1
ATOM 1828 N N . ARG A 1 229 ? -1.156 11.945 -6.586 1 96.31 229 ARG A N 1
ATOM 1829 C CA . ARG A 1 229 ? -0.485 13.188 -6.961 1 96.31 229 ARG A CA 1
ATOM 1830 C C . ARG A 1 229 ? 1.024 13.07 -6.77 1 96.31 229 ARG A C 1
ATOM 1832 O O . ARG A 1 229 ? 1.797 13.43 -7.66 1 96.31 229 ARG A O 1
ATOM 1839 N N . ALA A 1 230 ? 1.382 12.562 -5.664 1 97.44 230 ALA A N 1
ATOM 1840 C CA . ALA A 1 230 ? 2.797 12.469 -5.316 1 97.44 230 ALA A CA 1
ATOM 1841 C C . ALA A 1 230 ? 3.549 11.57 -6.297 1 97.44 230 ALA A C 1
ATOM 1843 O O . ALA A 1 230 ? 4.703 11.844 -6.633 1 97.44 230 ALA A O 1
ATOM 1844 N N . LEU A 1 231 ? 2.893 10.555 -6.711 1 97.62 231 LEU A N 1
ATOM 1845 C CA . LEU A 1 231 ? 3.533 9.586 -7.59 1 97.62 231 LEU A CA 1
ATOM 1846 C C . LEU A 1 231 ? 3.344 9.969 -9.055 1 97.62 231 LEU A C 1
ATOM 1848 O O . LEU A 1 231 ? 3.76 9.234 -9.953 1 97.62 231 LEU A O 1
ATOM 1852 N N . GLN A 1 232 ? 2.715 11.062 -9.297 1 95.81 232 GLN A N 1
ATOM 1853 C CA . GLN A 1 232 ? 2.418 11.531 -10.641 1 95.81 232 GLN A CA 1
ATOM 1854 C C . GLN A 1 232 ? 1.626 10.484 -11.43 1 95.81 232 GLN A C 1
ATOM 1856 O O . GLN A 1 232 ? 2.023 10.094 -12.523 1 95.81 232 GLN A O 1
ATOM 1861 N N . LEU A 1 233 ? 0.579 10.07 -10.859 1 96.62 233 LEU A N 1
ATOM 1862 C CA . LEU A 1 233 ? -0.435 9.195 -11.438 1 96.62 233 LEU A CA 1
ATOM 1863 C C . LEU A 1 233 ? -1.736 9.953 -11.68 1 96.62 233 LEU A C 1
ATOM 1865 O O . LEU A 1 233 ? -1.942 11.039 -11.125 1 96.62 233 LEU A O 1
ATOM 1869 N N . PRO A 1 234 ? -2.607 9.398 -12.562 1 94.75 234 PRO A N 1
ATOM 1870 C CA . PRO A 1 234 ? -3.902 10.062 -12.703 1 94.75 234 PRO A CA 1
ATOM 1871 C C . PRO A 1 234 ? -4.637 10.211 -11.375 1 94.75 234 PRO A C 1
ATOM 1873 O O . PRO A 1 234 ? -4.988 9.211 -10.742 1 94.75 234 PRO A O 1
ATOM 1876 N N . PRO A 1 235 ? -4.879 11.422 -10.961 1 95.12 235 PRO A N 1
ATOM 1877 C CA . PRO A 1 235 ? -5.523 11.625 -9.664 1 95.12 235 PRO A CA 1
ATOM 1878 C C . PRO A 1 235 ? -6.926 11.016 -9.602 1 95.12 235 PRO A C 1
ATOM 1880 O O . PRO A 1 235 ? -7.387 10.625 -8.531 1 95.12 235 PRO A O 1
ATOM 1883 N N . GLU A 1 236 ? -7.602 10.898 -10.727 1 94.62 236 GLU A N 1
ATOM 1884 C CA . GLU A 1 236 ? -8.961 10.367 -10.773 1 94.62 236 GLU A CA 1
ATOM 1885 C C . GLU A 1 236 ? -8.992 8.883 -10.422 1 94.62 236 GLU A C 1
ATOM 1887 O O . GLU A 1 236 ? -10.062 8.297 -10.289 1 94.62 236 GLU A O 1
ATOM 1892 N N . ALA A 1 237 ? -7.812 8.312 -10.211 1 96.75 237 ALA A N 1
ATOM 1893 C CA . ALA A 1 237 ? -7.727 6.895 -9.852 1 96.75 237 ALA A CA 1
ATOM 1894 C C . ALA A 1 237 ? -7.867 6.707 -8.344 1 96.75 237 ALA A C 1
ATOM 1896 O O . ALA A 1 237 ? -7.832 5.578 -7.848 1 96.75 237 ALA A O 1
ATOM 1897 N N . TRP A 1 238 ? -8.117 7.777 -7.566 1 96.75 238 TRP A N 1
ATOM 1898 C CA . TRP A 1 238 ? -8.016 7.734 -6.113 1 96.75 238 TRP A CA 1
ATOM 1899 C C . TRP A 1 238 ? -9.047 6.777 -5.523 1 96.75 238 TRP A C 1
ATOM 1901 O O . TRP A 1 238 ? -8.781 6.125 -4.508 1 96.75 238 TRP A O 1
ATOM 1911 N N . LEU A 1 239 ? -10.141 6.594 -6.188 1 96.62 239 LEU A N 1
ATOM 1912 C CA . LEU A 1 239 ? -11.18 5.734 -5.625 1 96.62 239 LEU A CA 1
ATOM 1913 C C . LEU A 1 239 ? -10.914 4.27 -5.965 1 96.62 239 LEU A C 1
ATOM 1915 O O . LEU A 1 239 ? -11.633 3.381 -5.504 1 96.62 239 LEU A O 1
ATOM 1919 N N . ARG A 1 240 ? -9.867 3.938 -6.719 1 97.75 240 ARG A N 1
ATOM 1920 C CA . ARG A 1 240 ? -9.477 2.561 -6.988 1 97.75 240 ARG A CA 1
ATOM 1921 C C . ARG A 1 240 ? -8.672 1.983 -5.828 1 97.75 240 ARG A C 1
ATOM 1923 O O . ARG A 1 240 ? -8.305 0.805 -5.84 1 97.75 240 ARG A O 1
ATOM 1930 N N . ILE A 1 241 ? -8.438 2.805 -4.82 1 98.12 241 ILE A N 1
ATOM 1931 C CA . ILE A 1 241 ? -7.645 2.445 -3.65 1 98.12 241 ILE A CA 1
ATOM 1932 C C . ILE A 1 241 ? -8.531 2.439 -2.408 1 98.12 241 ILE A C 1
ATOM 1934 O O . ILE A 1 241 ? -9.328 3.359 -2.199 1 98.12 241 ILE A O 1
ATOM 1938 N N . SER A 1 242 ? -8.383 1.363 -1.635 1 96.5 242 SER A N 1
ATOM 1939 C CA . SER A 1 242 ? -9.047 1.294 -0.336 1 96.5 242 SER A CA 1
ATOM 1940 C C . SER A 1 242 ? -8.047 1.437 0.804 1 96.5 242 SER A C 1
ATOM 1942 O O . SER A 1 242 ? -6.875 1.073 0.659 1 96.5 242 SER A O 1
ATOM 1944 N N . LEU A 1 243 ? -8.5 2.041 1.874 1 97.81 243 LEU A N 1
ATOM 1945 C CA . LEU A 1 243 ? -7.68 2.188 3.068 1 97.81 243 LEU A CA 1
ATOM 1946 C C . LEU A 1 243 ? -8.43 1.716 4.309 1 97.81 243 LEU A C 1
ATOM 1948 O O . LEU A 1 243 ? -9.539 2.188 4.586 1 97.81 243 LEU A O 1
ATOM 1952 N N . SER A 1 244 ? -7.816 0.793 5.047 1 97.88 244 SER A N 1
ATOM 1953 C CA . SER A 1 244 ? -8.375 0.375 6.328 1 97.88 244 SER A CA 1
ATOM 1954 C C . SER A 1 244 ? -8.211 1.461 7.387 1 97.88 244 SER A C 1
ATOM 1956 O O . SER A 1 244 ? -7.367 2.35 7.242 1 97.88 244 SER A O 1
ATOM 1958 N N . HIS A 1 245 ? -9.07 1.363 8.43 1 98.44 245 HIS A N 1
ATOM 1959 C CA . HIS A 1 245 ? -8.906 2.25 9.578 1 98.44 245 HIS A CA 1
ATOM 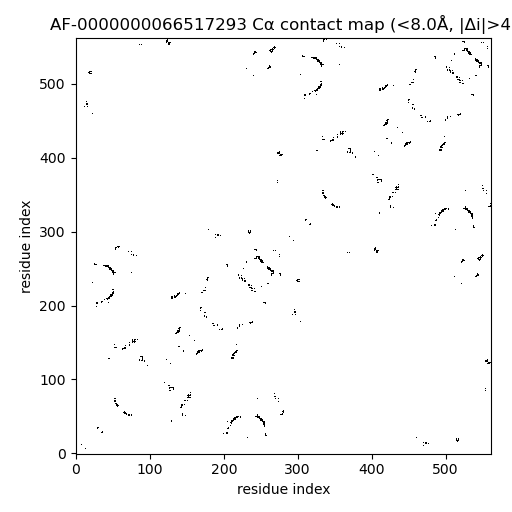1960 C C . HIS A 1 245 ? -7.531 2.08 10.211 1 98.44 245 HIS A C 1
ATOM 1962 O O . HIS A 1 245 ? -7.066 0.954 10.398 1 98.44 245 HIS A O 1
ATOM 1968 N N . CYS A 1 246 ? -6.906 3.248 10.445 1 98.75 246 CYS A N 1
ATOM 1969 C CA . CYS A 1 246 ? -5.609 3.326 11.109 1 98.75 246 CYS A CA 1
ATOM 1970 C C . CYS A 1 246 ? -4.523 2.68 10.258 1 98.75 246 CYS A C 1
ATOM 1972 O O . CYS A 1 246 ? -3.482 2.27 10.773 1 98.75 246 CYS A O 1
ATOM 1974 N N . SER A 1 247 ? -4.805 2.523 8.984 1 98.62 247 SER A N 1
ATOM 1975 C CA . SER A 1 247 ? -3.756 2.041 8.086 1 98.62 247 SER A CA 1
ATOM 1976 C C . SER A 1 247 ? -2.676 3.098 7.879 1 98.62 247 SER A C 1
ATOM 1978 O O . SER A 1 247 ? -2.938 4.293 8.016 1 98.62 247 SER A O 1
ATOM 1980 N N . ILE A 1 248 ? -1.532 2.619 7.539 1 98.81 248 ILE A N 1
ATOM 1981 C CA . ILE A 1 248 ? -0.355 3.467 7.387 1 98.81 248 ILE A CA 1
ATOM 1982 C C . ILE A 1 248 ? 0.053 3.52 5.914 1 98.81 248 ILE A C 1
ATOM 1984 O O . ILE A 1 248 ? 0.174 2.482 5.262 1 98.81 248 ILE A O 1
ATOM 1988 N N . THR A 1 249 ? 0.188 4.645 5.375 1 98.81 249 THR A N 1
ATOM 1989 C CA . THR A 1 249 ? 0.777 4.926 4.07 1 98.81 249 THR A CA 1
ATOM 1990 C C . THR A 1 249 ? 2.061 5.738 4.219 1 98.81 249 THR A C 1
ATOM 1992 O O . THR A 1 249 ? 2.09 6.73 4.949 1 98.81 249 THR A O 1
ATOM 1995 N N . SER A 1 250 ? 3.096 5.297 3.562 1 98.69 250 SER A N 1
ATOM 1996 C CA . SER A 1 250 ? 4.406 5.922 3.721 1 98.69 250 SER A CA 1
ATOM 1997 C C . SER A 1 250 ? 4.973 6.359 2.377 1 98.69 250 SER A C 1
ATOM 1999 O O . SER A 1 250 ? 5.117 5.547 1.461 1 98.69 250 SER A O 1
ATOM 2001 N N . ILE A 1 251 ? 5.312 7.625 2.264 1 98.62 251 ILE A N 1
ATOM 2002 C CA . ILE A 1 251 ? 5.895 8.227 1.067 1 98.62 251 ILE A CA 1
ATOM 2003 C C . ILE A 1 251 ? 7.254 8.836 1.402 1 98.62 251 ILE A C 1
ATOM 2005 O O . ILE A 1 251 ? 7.41 9.492 2.432 1 98.62 251 ILE A O 1
ATOM 2009 N N . ILE A 1 252 ? 8.195 8.602 0.572 1 98.25 252 ILE A N 1
ATOM 2010 C CA . ILE A 1 252 ? 9.523 9.18 0.736 1 98.25 252 ILE A CA 1
ATOM 2011 C C . ILE A 1 252 ? 9.812 10.133 -0.418 1 98.25 252 ILE A C 1
ATOM 2013 O O . ILE A 1 252 ? 9.672 9.766 -1.587 1 98.25 252 ILE A O 1
ATOM 2017 N N . ILE A 1 253 ? 10.164 11.305 -0.08 1 98 253 ILE A N 1
ATOM 2018 C CA . ILE A 1 253 ? 10.57 12.32 -1.045 1 98 253 ILE A CA 1
ATOM 2019 C C . ILE A 1 253 ? 12.062 12.609 -0.894 1 98 253 ILE A C 1
ATOM 2021 O O . ILE A 1 253 ? 12.508 13.078 0.154 1 98 253 ILE A O 1
ATOM 2025 N N . SER A 1 254 ? 12.812 12.406 -1.89 1 96.88 254 SER A N 1
ATOM 2026 C CA . SER A 1 254 ? 14.266 12.578 -1.861 1 96.88 254 SER A CA 1
ATOM 2027 C C . SER A 1 254 ? 14.664 14.008 -2.211 1 96.88 254 SER A C 1
ATOM 2029 O O . SER A 1 254 ? 13.852 14.766 -2.746 1 96.88 254 SER A O 1
ATOM 2031 N N . GLY A 1 255 ? 15.867 14.289 -1.92 1 95.81 255 GLY A N 1
ATOM 2032 C CA . GLY A 1 255 ? 16.391 15.633 -2.143 1 95.81 255 GLY A CA 1
ATOM 2033 C C . GLY A 1 255 ? 16.312 16.062 -3.594 1 95.81 255 GLY A C 1
ATOM 2034 O O . GLY A 1 255 ? 16.172 17.266 -3.881 1 95.81 255 GLY A O 1
ATOM 2035 N N . ASN A 1 256 ? 16.312 15.156 -4.516 1 92.69 256 ASN A N 1
ATOM 2036 C CA . ASN A 1 256 ? 16.281 15.484 -5.938 1 92.69 256 ASN A CA 1
ATOM 2037 C C . ASN A 1 256 ? 14.852 15.523 -6.465 1 92.69 256 ASN A C 1
ATOM 2039 O O . ASN A 1 256 ? 14.633 15.641 -7.672 1 92.69 256 ASN A O 1
ATOM 2043 N N . GLY A 1 257 ? 13.953 15.25 -5.609 1 94.25 257 GLY A N 1
ATOM 2044 C CA . GLY A 1 257 ? 12.555 15.359 -6.008 1 94.25 257 GLY A CA 1
ATOM 2045 C C . GLY A 1 257 ? 11.93 14.023 -6.348 1 94.25 257 GLY A C 1
ATOM 2046 O O . GLY A 1 257 ? 10.719 13.945 -6.574 1 94.25 257 GLY A O 1
ATOM 2047 N N . HIS A 1 258 ? 12.688 12.977 -6.332 1 95.19 258 HIS A N 1
ATOM 2048 C CA . HIS A 1 258 ? 12.125 11.656 -6.57 1 95.19 258 HIS A CA 1
ATOM 2049 C C . HIS A 1 258 ? 11.211 11.234 -5.426 1 95.19 258 HIS A C 1
ATOM 2051 O O . HIS A 1 258 ? 11.477 11.539 -4.266 1 95.19 258 HIS A O 1
ATOM 2057 N N . VAL A 1 259 ? 10.109 10.617 -5.832 1 97.75 259 VAL A N 1
ATOM 2058 C CA . VAL A 1 259 ? 9.133 10.172 -4.844 1 97.75 259 VAL A CA 1
ATOM 2059 C C . VAL A 1 259 ? 8.984 8.656 -4.914 1 97.75 259 VAL A C 1
ATOM 2061 O O . VAL A 1 259 ? 8.914 8.086 -6.004 1 97.75 259 VAL A O 1
ATOM 2064 N N . ARG A 1 260 ? 8.969 8.047 -3.746 1 97.5 260 ARG A N 1
ATOM 2065 C CA . ARG A 1 260 ? 8.773 6.605 -3.633 1 97.5 260 ARG A CA 1
ATOM 2066 C C . ARG A 1 260 ? 7.68 6.281 -2.615 1 97.5 260 ARG A C 1
ATOM 2068 O O . ARG A 1 260 ? 7.621 6.895 -1.548 1 97.5 260 ARG A O 1
ATOM 2075 N N . LEU A 1 261 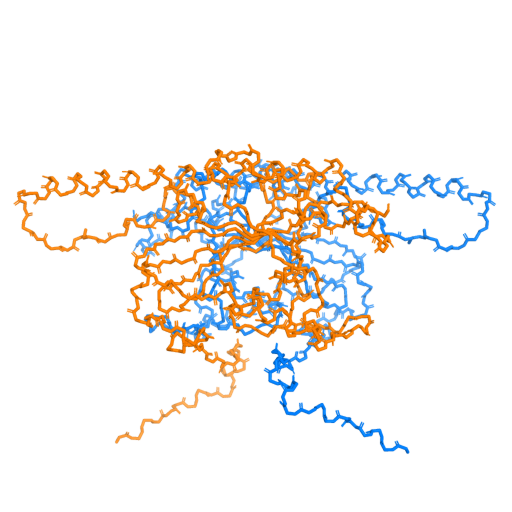? 6.848 5.371 -3.051 1 98.5 261 LEU A N 1
ATOM 2076 C CA . LEU A 1 261 ? 5.848 4.828 -2.139 1 98.5 261 LEU A CA 1
ATOM 2077 C C . LEU A 1 261 ? 6.367 3.58 -1.438 1 98.5 261 LEU A C 1
ATOM 2079 O O . LEU A 1 261 ? 6.637 2.566 -2.086 1 98.5 261 LEU A O 1
ATOM 2083 N N . SER A 1 262 ? 6.469 3.627 -0.103 1 96.56 262 SER A N 1
ATOM 2084 C CA . SER A 1 262 ? 7.027 2.502 0.642 1 96.56 262 SER A CA 1
ATOM 2085 C C . SER A 1 262 ? 5.938 1.512 1.041 1 96.56 262 SER A C 1
ATOM 2087 O O . SER A 1 262 ? 6.207 0.319 1.202 1 96.56 262 SER A O 1
ATOM 2089 N N . CYS A 1 263 ? 4.793 1.947 1.3 1 97.31 263 CYS A N 1
ATOM 2090 C CA . CYS A 1 263 ? 3.609 1.119 1.506 1 97.31 263 CYS A CA 1
ATOM 2091 C C . CYS A 1 263 ? 2.338 1.951 1.404 1 97.31 263 CYS A C 1
ATOM 2093 O O . CYS A 1 263 ? 2.367 3.168 1.602 1 97.31 263 CYS A O 1
ATOM 2095 N N . LEU A 1 264 ? 1.275 1.31 1.082 1 98.69 264 LEU A N 1
ATOM 2096 C CA . LEU A 1 264 ? -0.029 1.945 0.939 1 98.69 264 LEU A CA 1
ATOM 2097 C C . LEU A 1 264 ? -1.107 1.14 1.656 1 98.69 264 LEU A C 1
ATOM 2099 O O . LEU A 1 264 ? -1.333 -0.028 1.333 1 98.69 264 LEU A O 1
ATOM 2103 N N . GLY A 1 265 ? -1.734 1.814 2.641 1 98.31 265 GLY A N 1
ATOM 2104 C CA . GLY A 1 265 ? -2.836 1.164 3.332 1 98.31 265 GLY A CA 1
ATOM 2105 C C . GLY A 1 265 ? -2.398 -0.028 4.164 1 98.31 265 GLY A C 1
ATOM 2106 O O . GLY A 1 265 ? -3.117 -1.025 4.25 1 98.31 265 GLY A O 1
ATOM 2107 N N . SER A 1 266 ? -1.223 0.029 4.699 1 98.19 266 SER A N 1
ATOM 2108 C CA . SER A 1 266 ? -0.708 -1.068 5.512 1 98.19 266 SER A CA 1
ATOM 2109 C C . SER A 1 266 ? -1.388 -1.111 6.875 1 98.19 266 SER A C 1
ATOM 2111 O O . SER A 1 266 ? -1.313 -0.149 7.641 1 98.19 266 SER A O 1
ATOM 2113 N N . ALA A 1 267 ? -2.043 -2.229 7.172 1 97.94 267 ALA A N 1
ATOM 2114 C CA . ALA A 1 267 ? -2.74 -2.369 8.445 1 97.94 267 ALA A CA 1
ATOM 2115 C C . ALA A 1 267 ? -2.322 -3.648 9.164 1 97.94 267 ALA A C 1
ATOM 2117 O O . ALA A 1 267 ? -2.986 -4.09 10.109 1 97.94 267 ALA A O 1
ATOM 2118 N N . GLY A 1 268 ? -1.248 -4.246 8.711 1 97.06 268 GLY A N 1
ATOM 2119 C CA . GLY A 1 268 ? -0.814 -5.535 9.227 1 97.06 268 GLY A CA 1
ATOM 2120 C C . GLY A 1 268 ? -0.406 -5.484 10.688 1 97.06 268 GLY A C 1
ATOM 2121 O O . GLY A 1 268 ? -0.295 -6.523 11.344 1 97.06 268 GLY A O 1
ATOM 2122 N N . HIS A 1 269 ? -0.132 -4.285 11.211 1 97.94 269 HIS A N 1
ATOM 2123 C CA . HIS A 1 269 ? 0.228 -4.148 12.617 1 97.94 269 HIS A CA 1
ATOM 2124 C C . HIS A 1 269 ? -0.981 -4.375 13.516 1 97.94 269 HIS A C 1
ATOM 2126 O O . HIS A 1 269 ? -0.832 -4.559 14.727 1 97.94 269 HIS A O 1
ATOM 2132 N N . LEU A 1 270 ? -2.154 -4.34 12.969 1 97.94 270 LEU A N 1
ATOM 2133 C CA . LEU A 1 270 ? -3.375 -4.664 13.695 1 97.94 270 LEU A CA 1
ATOM 2134 C C . LEU A 1 270 ? -3.689 -6.152 13.594 1 97.94 270 LEU A C 1
ATOM 2136 O O . LEU A 1 270 ? -3.443 -6.773 12.555 1 97.94 270 LEU A O 1
ATOM 2140 N N . PRO A 1 271 ? -4.281 -6.691 14.656 1 96.69 271 PRO A N 1
ATOM 2141 C CA . PRO A 1 271 ? -4.809 -8.047 14.516 1 96.69 271 PRO A CA 1
ATOM 2142 C C . PRO A 1 271 ? -5.84 -8.164 13.391 1 96.69 271 PRO A C 1
ATOM 2144 O O . PRO A 1 271 ? -6.602 -7.227 13.148 1 96.69 271 PRO A O 1
ATOM 2147 N N . VAL A 1 272 ? -5.914 -9.312 12.805 1 96.19 272 VAL A N 1
ATOM 2148 C CA . VAL A 1 272 ? -6.711 -9.531 11.602 1 96.19 272 VAL A CA 1
ATOM 2149 C C . VAL A 1 272 ? -8.18 -9.25 11.891 1 96.19 272 VAL A C 1
ATOM 2151 O O . VAL A 1 272 ? -8.922 -8.805 11.008 1 96.19 272 VAL A O 1
ATOM 2154 N N . ASP A 1 273 ? -8.625 -9.453 13.102 1 94.5 273 ASP A N 1
ATOM 2155 C CA . ASP A 1 273 ? -10.023 -9.266 13.453 1 94.5 273 ASP A CA 1
ATOM 2156 C C . ASP A 1 273 ? -10.32 -7.801 13.766 1 94.5 273 ASP A C 1
ATOM 2158 O O . ASP A 1 273 ? -11.477 -7.43 13.984 1 94.5 273 ASP A O 1
ATOM 2162 N N . GLN A 1 274 ? -9.297 -6.957 13.719 1 96.69 274 GLN A N 1
ATOM 2163 C CA . GLN A 1 274 ? -9.469 -5.539 14.031 1 96.69 274 GLN A CA 1
ATOM 2164 C C . GLN A 1 274 ? -9.281 -4.676 12.789 1 96.69 274 GLN A C 1
ATOM 2166 O O . GLN A 1 274 ? -9.258 -3.449 12.875 1 96.69 274 GLN A O 1
ATOM 2171 N N . ILE A 1 275 ? -9.055 -5.27 11.656 1 97.12 275 ILE A N 1
ATOM 2172 C CA . ILE A 1 275 ? -8.891 -4.547 10.398 1 97.12 275 ILE A CA 1
ATOM 2173 C C . ILE A 1 275 ? -10.266 -4.293 9.773 1 97.12 275 ILE A C 1
ATOM 2175 O O . ILE A 1 275 ? -10.938 -5.23 9.336 1 97.12 275 ILE A O 1
ATOM 2179 N N . THR A 1 276 ? -10.664 -2.984 9.734 1 96.19 276 THR A N 1
ATOM 2180 C CA . THR A 1 276 ? -11.977 -2.623 9.211 1 96.19 276 THR A CA 1
ATOM 2181 C C . THR A 1 276 ? -11.867 -1.476 8.211 1 96.19 276 THR A C 1
ATOM 2183 O O . THR A 1 276 ? -10.883 -0.731 8.219 1 96.19 276 THR A O 1
ATOM 2186 N N . THR A 1 277 ? -12.844 -1.355 7.328 1 95.12 277 THR A N 1
ATOM 2187 C CA . THR A 1 277 ? -12.883 -0.274 6.352 1 95.12 277 THR A CA 1
ATOM 2188 C C . THR A 1 277 ? -14.172 0.53 6.477 1 95.12 277 THR A C 1
ATOM 2190 O O . THR A 1 277 ? -14.273 1.639 5.949 1 95.12 277 THR A O 1
ATOM 2193 N N . ARG A 1 278 ? -15.133 0.013 7.156 1 92 278 ARG A N 1
ATOM 2194 C CA . ARG A 1 278 ? -16.438 0.667 7.254 1 92 278 ARG A CA 1
ATOM 2195 C C . ARG A 1 278 ? -16.703 1.156 8.672 1 92 278 ARG A C 1
ATOM 2197 O O . ARG A 1 278 ? -16.312 0.5 9.641 1 92 278 ARG A O 1
ATOM 2204 N N . ASN A 1 279 ? -17.359 2.225 8.727 1 93.75 279 ASN A N 1
ATOM 2205 C CA . ASN A 1 279 ? -17.75 2.803 10.008 1 93.75 279 ASN A CA 1
ATOM 2206 C C . ASN A 1 279 ? -19.078 2.25 10.5 1 93.75 279 ASN A C 1
ATOM 2208 O O . ASN A 1 279 ? -19.734 1.466 9.797 1 93.75 279 ASN A O 1
ATOM 2212 N N . VAL A 1 280 ? -19.422 2.598 11.734 1 89.31 280 VAL A N 1
ATOM 2213 C CA . VAL A 1 280 ? -20.672 2.145 12.336 1 89.31 280 VAL A CA 1
ATOM 2214 C C . VAL A 1 280 ? -21.703 3.268 12.289 1 89.31 280 VAL A C 1
ATOM 2216 O O . VAL A 1 280 ? -21.391 4.422 12.586 1 89.31 280 VAL A O 1
ATOM 2219 N N . SER A 1 281 ? -22.891 2.924 11.836 1 84.56 281 SER A N 1
ATOM 2220 C CA . SER A 1 281 ? -23.953 3.916 11.742 1 84.56 281 SER A CA 1
ATOM 2221 C C . SER A 1 281 ? -24.5 4.27 13.117 1 84.56 281 SER A C 1
ATOM 2223 O O . SER A 1 281 ? -24.453 3.455 14.039 1 84.56 281 SER A O 1
ATOM 2225 N N . LEU B 1 1 ? -31.766 20.953 -28.438 1 21.92 1 LEU B N 1
ATOM 2226 C CA . LEU B 1 1 ? -31.359 21.641 -27.219 1 21.92 1 LEU B CA 1
ATOM 2227 C C . LEU B 1 1 ? -29.859 21.469 -26.969 1 21.92 1 LEU B C 1
ATOM 2229 O O . LEU B 1 1 ? -29.375 20.344 -26.859 1 21.92 1 LEU B O 1
ATOM 2233 N N . LEU B 1 2 ? -28.984 22.422 -27.328 1 21.12 2 LEU B N 1
ATOM 2234 C CA . LEU B 1 2 ? -27.547 22.609 -27.5 1 21.12 2 LEU B CA 1
ATOM 2235 C C . LEU B 1 2 ? -26.812 22.484 -26.172 1 21.12 2 LEU B C 1
ATOM 2237 O O . LEU B 1 2 ? -27 23.297 -25.281 1 21.12 2 LEU B O 1
ATOM 2241 N N . ARG B 1 3 ? -26.719 21.359 -25.594 1 24.03 3 ARG B N 1
ATOM 2242 C CA . ARG B 1 3 ? -26.156 21.156 -24.266 1 24.03 3 ARG B CA 1
ATOM 2243 C C . ARG B 1 3 ? -24.812 21.859 -24.125 1 24.03 3 ARG B C 1
ATOM 2245 O O . ARG B 1 3 ? -23.859 21.5 -24.812 1 24.03 3 ARG B O 1
ATOM 2252 N N . VAL B 1 4 ? -24.797 23.203 -23.969 1 23.89 4 VAL B N 1
ATOM 2253 C CA . VAL B 1 4 ? -23.688 24.141 -23.719 1 23.89 4 VAL B CA 1
ATOM 2254 C C . VAL B 1 4 ? -22.719 23.516 -22.719 1 23.89 4 VAL B C 1
ATOM 2256 O O . VAL B 1 4 ? -23.078 23.234 -21.578 1 23.89 4 VAL B O 1
ATOM 2259 N N . CYS B 1 5 ? -21.906 22.625 -23.109 1 29.33 5 CYS B N 1
ATOM 2260 C CA . CYS B 1 5 ? -20.734 22.109 -22.391 1 29.33 5 CYS B CA 1
ATOM 2261 C C . CYS B 1 5 ? -20.016 23.234 -21.656 1 29.33 5 CYS B C 1
ATOM 2263 O O . CYS B 1 5 ? -19.344 24.062 -22.266 1 29.33 5 CYS B O 1
ATOM 2265 N N . LEU B 1 6 ? -20.688 23.875 -20.719 1 29.73 6 LEU B N 1
ATOM 2266 C CA . LEU B 1 6 ? -20.25 25.062 -20 1 29.73 6 LEU B CA 1
ATOM 2267 C C . LEU B 1 6 ? -18.766 24.969 -19.656 1 29.73 6 LEU B C 1
ATOM 2269 O O . LEU B 1 6 ? -18.328 23.984 -19.047 1 29.73 6 LEU B O 1
ATOM 2273 N N . ARG B 1 7 ? -17.859 25.547 -20.438 1 33.12 7 ARG B N 1
ATOM 2274 C CA . ARG B 1 7 ? -16.453 25.922 -20.312 1 33.12 7 ARG B CA 1
ATOM 2275 C C . ARG B 1 7 ? -16.141 26.453 -18.922 1 33.12 7 ARG B C 1
ATOM 2277 O O . ARG B 1 7 ? -16.594 27.531 -18.547 1 33.12 7 ARG B O 1
ATOM 2284 N N . LEU B 1 8 ? -16.078 25.625 -17.984 1 38.53 8 LEU B N 1
ATOM 2285 C CA . LEU B 1 8 ? -15.656 26.234 -16.734 1 38.53 8 LEU B CA 1
ATOM 2286 C C . LEU B 1 8 ? -14.531 27.25 -16.969 1 38.53 8 LEU B C 1
ATOM 2288 O O . LEU B 1 8 ? -13.742 27.094 -17.906 1 38.53 8 LEU B O 1
ATOM 2292 N N . PRO B 1 9 ? -14.484 28.5 -16.469 1 36.16 9 PRO B N 1
ATOM 2293 C CA . PRO B 1 9 ? -13.445 29.5 -16.688 1 36.16 9 PRO B CA 1
ATOM 2294 C C . PRO B 1 9 ? -12.039 28.953 -16.516 1 36.16 9 PRO B C 1
ATOM 2296 O O . PRO B 1 9 ? -11.836 27.969 -15.789 1 36.16 9 PRO B O 1
ATOM 2299 N N . LYS B 1 10 ? -11 29.391 -17.297 1 41.44 10 LYS B N 1
ATOM 2300 C CA . LYS B 1 10 ? -9.586 29.062 -17.453 1 41.44 10 LYS B CA 1
ATOM 2301 C C . LYS B 1 10 ? -8.922 28.828 -16.109 1 41.44 10 LYS B C 1
ATOM 2303 O O . LYS B 1 10 ? -8.117 27.906 -15.953 1 41.44 10 LYS B O 1
ATOM 2308 N N . GLU B 1 11 ? -9.133 29.672 -15.188 1 40.97 11 GLU B N 1
ATOM 2309 C CA . GLU B 1 11 ? -8.586 29.688 -13.836 1 40.97 11 GLU B CA 1
ATOM 2310 C C . GLU B 1 11 ? -8.992 28.422 -13.07 1 40.97 11 GLU B C 1
ATOM 2312 O O . GLU B 1 11 ? -8.203 27.891 -12.289 1 40.97 11 GLU B O 1
ATOM 2317 N N . GLU B 1 12 ? -10.211 28 -13.195 1 43.94 12 GLU B N 1
ATOM 2318 C CA . GLU B 1 12 ? -10.805 26.859 -12.508 1 43.94 12 GLU B CA 1
ATOM 2319 C C . GLU B 1 12 ? -10.172 25.547 -12.961 1 43.94 12 GLU B C 1
ATOM 2321 O O . GLU B 1 12 ? -10.023 24.609 -12.164 1 43.94 12 GLU B O 1
ATOM 2326 N N . LEU B 1 13 ? -9.875 25.438 -14.242 1 42.66 13 LEU B N 1
ATOM 2327 C CA . LEU B 1 13 ? -9.289 24.25 -14.859 1 42.66 13 LEU B CA 1
ATOM 2328 C C . LEU B 1 13 ? -7.902 23.984 -14.297 1 42.66 13 LEU B C 1
ATOM 2330 O O . LEU B 1 13 ? -7.41 22.844 -14.359 1 42.66 13 LEU B O 1
ATOM 2334 N N . GLU B 1 14 ? -7.293 25.078 -13.891 1 45.59 14 GLU B N 1
ATOM 2335 C CA . GLU B 1 14 ? -5.887 24.906 -13.531 1 45.59 14 GLU B CA 1
ATOM 2336 C C . GLU B 1 14 ? -5.738 23.969 -12.328 1 45.59 14 GLU B C 1
ATOM 2338 O O . GLU B 1 14 ? -4.699 23.328 -12.156 1 45.59 14 GLU B O 1
ATOM 2343 N N . TYR B 1 15 ? -6.859 23.953 -11.516 1 48.25 15 TYR B N 1
ATOM 2344 C CA . TYR B 1 15 ? -6.621 23.188 -10.297 1 48.25 15 TYR B CA 1
ATOM 2345 C C . TYR B 1 15 ? -7.109 21.75 -10.461 1 48.25 15 TYR B C 1
ATOM 2347 O O . TYR B 1 15 ? -6.852 20.906 -9.602 1 48.25 15 TYR B O 1
ATOM 2355 N N . VAL B 1 16 ? -7.984 21.484 -11.539 1 54.69 16 VAL B N 1
ATOM 2356 C CA . VAL B 1 16 ? -8.5 20.125 -11.594 1 54.69 16 VAL B CA 1
ATOM 2357 C C . VAL B 1 16 ? -7.406 19.172 -12.078 1 54.69 16 VAL B C 1
ATOM 2359 O O . VAL B 1 16 ? -6.992 19.234 -13.234 1 54.69 16 VAL B O 1
ATOM 2362 N N . LYS B 1 17 ? -6.641 18.625 -11.102 1 67.69 17 LYS B N 1
ATOM 2363 C CA . LYS B 1 17 ? -5.516 17.828 -11.57 1 67.69 17 LYS B CA 1
ATOM 2364 C C . LYS B 1 17 ? -5.961 16.406 -11.906 1 67.69 17 LYS B C 1
ATOM 2366 O O . LYS B 1 17 ? -5.973 15.531 -11.039 1 67.69 17 LYS B O 1
ATOM 2371 N N . THR B 1 18 ? -7.137 16.406 -12.992 1 78.06 18 THR B N 1
ATOM 2372 C CA . THR B 1 18 ? -7.363 15.094 -13.586 1 78.06 18 THR B CA 1
ATOM 2373 C C . THR B 1 18 ? -6.648 14.977 -14.93 1 78.06 18 THR B C 1
ATOM 2375 O O . THR B 1 18 ? -6.34 15.984 -15.562 1 78.06 18 THR B O 1
ATOM 2378 N N . TRP B 1 19 ? -6.328 13.719 -15.211 1 88.56 19 TRP B N 1
ATOM 2379 C CA . TRP B 1 19 ? -5.703 13.469 -16.516 1 88.56 19 TRP B CA 1
ATOM 2380 C C . TRP B 1 19 ? -6.754 13.156 -17.562 1 88.56 19 TRP B C 1
ATOM 2382 O O . TRP B 1 19 ? -6.465 13.188 -18.766 1 88.56 19 TRP B O 1
ATOM 2392 N N . GLY B 1 20 ? -7.969 12.883 -17.141 1 86.5 20 GLY B N 1
ATOM 2393 C CA . GLY B 1 20 ? -9.055 12.594 -18.062 1 86.5 20 GLY B CA 1
ATOM 2394 C C . GLY B 1 20 ? -8.945 11.211 -18.688 1 86.5 20 GLY B C 1
ATOM 2395 O O . GLY B 1 20 ? -9.391 11.008 -19.828 1 86.5 20 GLY B O 1
ATOM 2396 N N . VAL B 1 21 ? -8.305 10.297 -18.047 1 88.75 21 VAL B N 1
ATOM 2397 C CA . VAL B 1 21 ? -8.172 8.938 -18.562 1 88.75 21 VAL B CA 1
ATOM 2398 C C . VAL B 1 21 ? -9.359 8.094 -18.094 1 88.75 21 VAL B C 1
ATOM 2400 O O . VAL B 1 21 ? -9.523 7.859 -16.891 1 88.75 21 VAL B O 1
ATOM 2403 N N . PRO B 1 22 ? -10.125 7.645 -18.984 1 90.94 22 PRO B N 1
ATOM 2404 C CA . PRO B 1 22 ? -11.297 6.859 -18.578 1 90.94 22 PRO B CA 1
ATOM 2405 C C . PRO B 1 22 ? -10.93 5.438 -18.156 1 90.94 22 PRO B C 1
ATOM 2407 O O . PRO B 1 22 ? -9.914 4.898 -18.609 1 90.94 22 PRO B O 1
ATOM 2410 N N . TRP B 1 23 ? -11.766 4.883 -17.328 1 94 23 TRP B N 1
ATOM 2411 C CA . TRP B 1 23 ? -11.648 3.479 -16.953 1 94 23 TRP B CA 1
ATOM 2412 C C . TRP B 1 23 ? -12.109 2.574 -18.094 1 94 23 TRP B C 1
ATOM 2414 O O . TRP B 1 23 ? -13.195 2.775 -18.656 1 94 23 TRP B O 1
ATOM 2424 N N . VAL B 1 24 ? -11.297 1.61 -18.469 1 93.81 24 VAL B N 1
ATOM 2425 C CA . VAL B 1 24 ? -11.672 0.604 -19.469 1 93.81 24 VAL B CA 1
ATOM 2426 C C . VAL B 1 24 ? -12.289 -0.604 -18.75 1 93.81 24 VAL B C 1
ATOM 2428 O O . VAL B 1 24 ? -11.586 -1.354 -18.078 1 93.81 24 VAL B O 1
ATOM 2431 N N . SER B 1 25 ? -13.523 -0.86 -18.953 1 91.31 25 SER B N 1
ATOM 2432 C CA . SER B 1 25 ? -14.25 -1.881 -18.203 1 91.31 25 SER B CA 1
ATOM 2433 C C . SER B 1 25 ? -13.93 -3.279 -18.734 1 91.31 25 SER B C 1
ATOM 2435 O O . SER B 1 25 ? -14 -4.254 -17.984 1 91.31 25 SER B O 1
ATOM 2437 N N . ASP B 1 26 ? -13.633 -3.434 -20.016 1 93.25 26 ASP B N 1
ATOM 2438 C CA . ASP B 1 26 ? -13.383 -4.75 -20.594 1 93.25 26 ASP B CA 1
ATOM 2439 C C . ASP B 1 26 ? -11.891 -5.004 -20.766 1 93.25 26 ASP B C 1
ATOM 2441 O O . ASP B 1 26 ? -11.469 -5.613 -21.75 1 93.25 26 ASP B O 1
ATOM 2445 N N . TRP B 1 27 ? -11.148 -4.43 -19.797 1 93.12 27 TRP B N 1
ATOM 2446 C CA . TRP B 1 27 ? -9.695 -4.5 -19.844 1 93.12 27 TRP B CA 1
ATOM 2447 C C . TRP B 1 27 ? -9.219 -5.949 -19.875 1 93.12 27 TRP B C 1
ATOM 2449 O O . TRP B 1 27 ? -8.133 -6.242 -20.375 1 93.12 27 TRP B O 1
ATOM 2459 N N . ASP B 1 28 ? -9.961 -6.906 -19.312 1 94 28 ASP B N 1
ATOM 2460 C CA . ASP B 1 28 ? -9.578 -8.312 -19.266 1 94 28 ASP B CA 1
ATOM 2461 C C . ASP B 1 28 ? -10.211 -9.102 -20.406 1 94 28 ASP B C 1
ATOM 2463 O O . ASP B 1 28 ? -10.164 -10.328 -20.422 1 94 28 ASP B O 1
ATOM 2467 N N . ARG B 1 29 ? -10.867 -8.461 -21.312 1 92.62 29 ARG B N 1
ATOM 2468 C CA . ARG B 1 29 ? -11.422 -9.023 -22.547 1 92.62 29 ARG B CA 1
ATOM 2469 C C . ARG B 1 29 ? -12.305 -10.234 -22.234 1 92.62 29 ARG B C 1
ATOM 2471 O O . ARG B 1 29 ? -12.102 -11.305 -22.797 1 92.62 29 ARG B O 1
ATOM 2478 N N . PRO B 1 30 ? -13.297 -10.109 -21.453 1 90.88 30 PRO B N 1
ATOM 2479 C CA . PRO B 1 30 ? -14.125 -11.242 -21.047 1 90.88 30 PRO B CA 1
ATOM 2480 C C . PRO B 1 30 ? -14.797 -11.945 -22.219 1 90.88 30 PRO B C 1
ATOM 2482 O O . PRO B 1 30 ? -14.945 -13.172 -22.219 1 90.88 30 PRO B O 1
ATOM 2485 N N . GLY B 1 31 ? -15.18 -11.258 -23.219 1 87.62 31 GLY B N 1
ATOM 2486 C CA . GLY B 1 31 ? -15.773 -11.875 -24.391 1 87.62 31 GLY B CA 1
ATOM 2487 C C . GLY B 1 31 ? -14.859 -12.883 -25.062 1 87.62 31 GLY B C 1
ATOM 2488 O O . GLY B 1 31 ? -15.266 -14.016 -25.328 1 87.62 31 GLY B O 1
ATOM 2489 N N . VAL B 1 32 ? -13.68 -12.492 -25.203 1 88.81 32 VAL B N 1
ATOM 2490 C CA . VAL B 1 32 ? -12.703 -13.336 -25.875 1 88.81 32 VAL B CA 1
ATOM 2491 C C . VAL B 1 32 ? -12.422 -14.57 -25.016 1 88.81 32 VAL B C 1
ATOM 2493 O O . VAL B 1 32 ? -12.188 -15.664 -25.531 1 88.81 32 VAL B O 1
ATOM 2496 N N . ARG B 1 33 ? -12.578 -14.445 -23.672 1 91.31 33 ARG B N 1
ATOM 2497 C CA . ARG B 1 33 ? -12.203 -15.5 -22.734 1 91.31 33 ARG B CA 1
ATOM 2498 C C . ARG B 1 33 ? -13.414 -16.344 -22.344 1 91.31 33 ARG B C 1
ATOM 2500 O O . ARG B 1 33 ? -13.297 -17.312 -21.594 1 91.31 33 ARG B O 1
ATOM 2507 N N . GLY B 1 34 ? -14.539 -15.914 -22.844 1 91.94 34 GLY B N 1
ATOM 2508 C CA . GLY B 1 34 ? -15.75 -16.625 -22.484 1 91.94 34 GLY B CA 1
ATOM 2509 C C . GLY B 1 34 ? -16.203 -16.344 -21.062 1 91.94 34 GLY B C 1
ATOM 2510 O O . GLY B 1 34 ? -16.828 -17.203 -20.438 1 91.94 34 GLY B O 1
ATOM 2511 N N . ILE B 1 35 ? -15.781 -15.234 -20.516 1 92.44 35 ILE B N 1
ATOM 2512 C CA . ILE B 1 35 ? -16.172 -14.82 -19.172 1 92.44 35 ILE B CA 1
ATOM 2513 C C . ILE B 1 35 ? -17.375 -13.875 -19.25 1 92.44 35 ILE B C 1
ATOM 2515 O O . ILE B 1 35 ? -17.406 -12.969 -20.094 1 92.44 35 ILE B O 1
ATOM 2519 N N . ARG B 1 36 ? -18.344 -14.117 -18.469 1 90.5 36 ARG B N 1
ATOM 2520 C CA . ARG B 1 36 ? -19.484 -13.211 -18.391 1 90.5 36 ARG B CA 1
ATOM 2521 C C . ARG B 1 36 ? -19.062 -11.828 -17.922 1 90.5 36 ARG B C 1
ATOM 2523 O O . ARG B 1 36 ? -18.422 -11.688 -16.891 1 90.5 36 ARG B O 1
ATOM 2530 N N . ALA B 1 37 ? -19.531 -10.828 -18.625 1 88.5 37 ALA B N 1
ATOM 2531 C CA . ALA B 1 37 ? -19.062 -9.477 -18.359 1 88.5 37 ALA B CA 1
ATOM 2532 C C . ALA B 1 37 ? -19.969 -8.766 -17.344 1 88.5 37 ALA B C 1
ATOM 2534 O O . ALA B 1 37 ? -19.594 -7.742 -16.781 1 88.5 37 ALA B O 1
ATOM 2535 N N . ASP B 1 38 ? -21.109 -9.281 -17.094 1 87.06 38 ASP B N 1
ATOM 2536 C CA . ASP B 1 38 ? -22.094 -8.562 -16.312 1 87.06 38 ASP B CA 1
ATOM 2537 C C . ASP B 1 38 ? -22.375 -9.273 -14.992 1 87.06 38 ASP B C 1
ATOM 2539 O O . ASP B 1 38 ? -23.5 -9.258 -14.492 1 87.06 38 ASP B O 1
ATOM 2543 N N . ARG B 1 39 ? -21.375 -10.016 -14.617 1 91.56 39 ARG B N 1
ATOM 2544 C CA . ARG B 1 39 ? -21.547 -10.641 -13.312 1 91.56 39 ARG B CA 1
ATOM 2545 C C . ARG B 1 39 ? -21.688 -9.586 -12.219 1 91.56 39 ARG B C 1
ATOM 2547 O O . ARG B 1 39 ? -21.031 -8.547 -12.273 1 91.56 39 ARG B O 1
ATOM 2554 N N . HIS B 1 40 ? -22.484 -9.953 -11.281 1 92.31 40 HIS B N 1
ATOM 2555 C CA . HIS B 1 40 ? -22.719 -9.016 -10.188 1 92.31 40 HIS B CA 1
ATOM 2556 C C . HIS B 1 40 ? -21.422 -8.68 -9.461 1 92.31 40 HIS B C 1
ATOM 2558 O O . HIS B 1 40 ? -20.578 -9.555 -9.266 1 92.31 40 HIS B O 1
ATOM 2564 N N . ARG B 1 41 ? -21.312 -7.492 -8.984 1 91.69 41 ARG B N 1
ATOM 2565 C CA . ARG B 1 41 ? -20.094 -6.965 -8.375 1 91.69 41 ARG B CA 1
ATOM 2566 C C . ARG B 1 41 ? -19.766 -7.695 -7.074 1 91.69 41 ARG B C 1
ATOM 2568 O O . ARG B 1 41 ? -18.641 -7.613 -6.566 1 91.69 41 ARG B O 1
ATOM 2575 N N . SER B 1 42 ? -20.719 -8.391 -6.488 1 91.69 42 SER B N 1
ATOM 2576 C CA . SER B 1 42 ? -20.516 -9.062 -5.207 1 91.69 42 SER B CA 1
ATOM 2577 C C . SER B 1 42 ? -19.625 -10.297 -5.367 1 91.69 42 SER B C 1
ATOM 2579 O O . SER B 1 42 ? -19.125 -10.828 -4.383 1 91.69 42 SER B O 1
ATOM 2581 N N . PHE B 1 43 ? -19.625 -10.844 -6.582 1 95.75 43 PHE B N 1
ATOM 2582 C CA . PHE B 1 43 ? -18.656 -11.891 -6.875 1 95.75 43 PHE B CA 1
ATOM 2583 C C . PHE B 1 43 ? -17.281 -11.297 -7.156 1 95.75 43 PHE B C 1
ATOM 2585 O O . PHE B 1 43 ? -17.125 -10.484 -8.07 1 95.75 43 PHE B O 1
ATOM 2592 N N . GLN B 1 44 ? -16.312 -11.695 -6.355 1 97.56 44 GLN B N 1
ATOM 2593 C CA . GLN B 1 44 ? -15.016 -11.047 -6.426 1 97.56 44 GLN B CA 1
ATOM 2594 C C . GLN B 1 44 ? -13.883 -12.07 -6.434 1 97.56 44 GLN B C 1
ATOM 2596 O O . GLN B 1 44 ? -14.023 -13.164 -5.879 1 97.56 44 GLN B O 1
ATOM 2601 N N . ARG B 1 45 ? -12.82 -11.703 -7.117 1 98 45 ARG B N 1
ATOM 2602 C CA . ARG B 1 45 ? -11.531 -12.383 -7.008 1 98 45 ARG B CA 1
ATOM 2603 C C . ARG B 1 45 ? -10.508 -11.516 -6.281 1 98 45 ARG B C 1
ATOM 2605 O O . ARG B 1 45 ? -10.273 -10.367 -6.668 1 98 45 ARG B O 1
ATOM 2612 N N . GLN B 1 46 ? -10.07 -12.055 -5.215 1 98.5 46 GLN B N 1
ATOM 2613 C CA . GLN B 1 46 ? -9 -11.367 -4.492 1 98.5 46 GLN B CA 1
ATOM 2614 C C . GLN B 1 46 ? -7.648 -12.031 -4.758 1 98.5 46 GLN B C 1
ATOM 2616 O O . GLN B 1 46 ? -7.492 -13.234 -4.555 1 98.5 46 GLN B O 1
ATOM 2621 N N . ILE B 1 47 ? -6.73 -11.242 -5.234 1 98.81 47 ILE B N 1
ATOM 2622 C CA . ILE B 1 47 ? -5.379 -11.727 -5.508 1 98.81 47 ILE B CA 1
ATOM 2623 C C . ILE B 1 47 ? -4.41 -11.156 -4.477 1 98.81 47 ILE B C 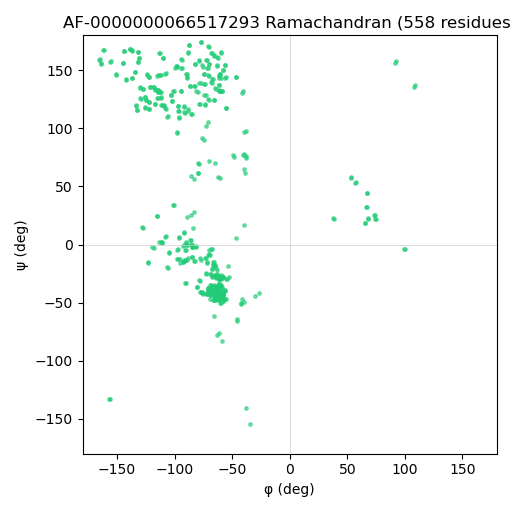1
ATOM 2625 O O . ILE B 1 47 ? -4.234 -9.938 -4.383 1 98.81 47 ILE B O 1
ATOM 2629 N N . ILE B 1 48 ? -3.816 -12.047 -3.709 1 98.88 48 ILE B N 1
ATOM 2630 C CA . ILE B 1 48 ? -2.791 -11.695 -2.732 1 98.88 48 ILE B CA 1
ATOM 2631 C C . ILE B 1 48 ? -1.406 -11.914 -3.336 1 98.88 48 ILE B C 1
ATOM 2633 O O . ILE B 1 48 ? -1.035 -13.047 -3.662 1 98.88 48 ILE B O 1
ATOM 2637 N N . LEU B 1 49 ? -0.67 -10.828 -3.506 1 98.94 49 LEU B N 1
ATOM 2638 C CA . LEU B 1 49 ? 0.691 -10.883 -4.027 1 98.94 49 LEU B CA 1
ATOM 2639 C C . LEU B 1 49 ? 1.71 -10.703 -2.904 1 98.94 49 LEU B C 1
ATOM 2641 O O . LEU B 1 49 ? 1.61 -9.766 -2.111 1 98.94 49 LEU B O 1
ATOM 2645 N N . ILE B 1 50 ? 2.66 -11.633 -2.859 1 98.94 50 ILE B N 1
ATOM 2646 C CA . ILE B 1 50 ? 3.652 -11.602 -1.79 1 98.94 50 ILE B CA 1
ATOM 2647 C C . ILE B 1 50 ? 5.059 -11.594 -2.391 1 98.94 50 ILE B C 1
ATOM 2649 O O . ILE B 1 50 ? 5.391 -12.438 -3.219 1 98.94 50 ILE B O 1
ATOM 2653 N N . ARG B 1 51 ? 5.836 -10.641 -1.971 1 98.94 51 ARG B N 1
ATOM 2654 C CA . ARG B 1 51 ? 7.25 -10.672 -2.33 1 98.94 51 ARG B CA 1
ATOM 2655 C C . ARG B 1 51 ? 7.996 -11.727 -1.516 1 98.94 51 ARG B C 1
ATOM 2657 O O . ARG B 1 51 ? 7.699 -11.93 -0.336 1 98.94 51 ARG B O 1
ATOM 2664 N N . HIS B 1 52 ? 8.984 -12.359 -2.055 1 98.94 52 HIS B N 1
ATOM 2665 C CA . HIS B 1 52 ? 9.805 -13.328 -1.344 1 98.94 52 HIS B CA 1
ATOM 2666 C C . HIS B 1 52 ? 10.492 -12.695 -0.138 1 98.94 52 HIS B C 1
ATOM 2668 O O . HIS B 1 52 ? 10.523 -11.469 -0.013 1 98.94 52 HIS B O 1
ATOM 2674 N N . GLY B 1 53 ? 11.008 -13.594 0.743 1 98.69 53 GLY B N 1
ATOM 2675 C CA . GLY B 1 53 ? 11.766 -13.141 1.896 1 98.69 53 GLY B CA 1
ATOM 2676 C C . GLY B 1 53 ? 13.188 -12.719 1.552 1 98.69 53 GLY B C 1
ATOM 2677 O O . GLY B 1 53 ? 13.633 -12.914 0.42 1 98.69 53 GLY B O 1
ATOM 2678 N N . GLN B 1 54 ? 13.836 -12.195 2.564 1 98.06 54 GLN B N 1
ATOM 2679 C CA . GLN B 1 54 ? 15.227 -11.797 2.375 1 98.06 54 GLN B CA 1
ATOM 2680 C C . GLN B 1 54 ? 16.094 -12.992 2.014 1 98.06 54 GLN B C 1
ATOM 2682 O O . GLN B 1 54 ? 15.953 -14.07 2.6 1 98.06 54 GLN B O 1
ATOM 2687 N N . TYR B 1 55 ? 16.938 -12.781 1.093 1 97.31 55 TYR B N 1
ATOM 2688 C CA . TYR B 1 55 ? 17.766 -13.898 0.669 1 97.31 55 TYR B CA 1
ATOM 2689 C C . TYR B 1 55 ? 19.234 -13.484 0.596 1 97.31 55 TYR B C 1
ATOM 2691 O O . TYR B 1 55 ? 19.562 -12.305 0.717 1 97.31 55 TYR B O 1
ATOM 2699 N N . GLN B 1 56 ? 20.062 -14.438 0.517 1 96.06 56 GLN B N 1
ATOM 2700 C CA . GLN B 1 56 ? 21.5 -14.227 0.487 1 96.06 56 GLN B CA 1
ATOM 2701 C C . GLN B 1 56 ? 22.094 -14.633 -0.862 1 96.06 56 GLN B C 1
ATOM 2703 O O . GLN B 1 56 ? 21.406 -15.234 -1.69 1 96.06 56 GLN B O 1
ATOM 2708 N N . ASN B 1 57 ? 23.406 -14.172 -1.15 1 94.31 57 ASN B N 1
ATOM 2709 C CA . ASN B 1 57 ? 24.141 -14.438 -2.383 1 94.31 57 ASN B CA 1
ATOM 2710 C C . ASN B 1 57 ? 23.484 -13.742 -3.58 1 94.31 57 ASN B C 1
ATOM 2712 O O . ASN B 1 57 ? 23.297 -14.359 -4.629 1 94.31 57 ASN B O 1
ATOM 2716 N N . GLU B 1 58 ? 23.141 -12.531 -3.348 1 90.94 58 GLU B N 1
ATOM 2717 C CA . GLU B 1 58 ? 22.453 -11.758 -4.371 1 90.94 58 GLU B CA 1
ATOM 2718 C C . GLU B 1 58 ? 23.312 -11.594 -5.617 1 90.94 58 GLU B C 1
ATOM 2720 O O . GLU B 1 58 ? 22.797 -11.547 -6.734 1 90.94 58 GLU B O 1
ATOM 2725 N N . SER B 1 59 ? 24.547 -11.586 -5.449 1 90.56 59 SER B N 1
ATOM 2726 C CA . SER B 1 59 ? 25.469 -11.312 -6.547 1 90.56 59 SER B CA 1
ATOM 2727 C C . SER B 1 59 ? 25.719 -12.562 -7.387 1 90.56 59 SER B C 1
ATOM 2729 O O . SER B 1 59 ? 26.281 -12.477 -8.484 1 90.56 59 SER B O 1
ATOM 2731 N N . SER B 1 60 ? 25.328 -13.68 -6.859 1 92.94 60 SER B N 1
ATOM 2732 C CA . SER B 1 60 ? 25.562 -14.922 -7.586 1 92.94 60 SER B CA 1
ATOM 2733 C C . SER B 1 60 ? 24.656 -15.023 -8.805 1 92.94 60 SER B C 1
ATOM 2735 O O . SER B 1 60 ? 23.484 -14.625 -8.758 1 92.94 60 SER B O 1
ATOM 2737 N N . ASN B 1 61 ? 25.172 -15.625 -9.844 1 92.56 61 ASN B N 1
ATOM 2738 C CA . ASN B 1 61 ? 24.375 -15.875 -11.039 1 92.56 61 ASN B CA 1
ATOM 2739 C C . ASN B 1 61 ? 23.703 -17.234 -10.977 1 92.56 61 ASN B C 1
ATOM 2741 O O . ASN B 1 61 ? 22.891 -17.578 -11.844 1 92.56 61 ASN B O 1
ATOM 2745 N N . ASP B 1 62 ? 24.016 -17.938 -9.969 1 96 62 ASP B N 1
ATOM 2746 C CA . ASP B 1 62 ? 23.391 -19.234 -9.75 1 96 62 ASP B CA 1
ATOM 2747 C C . ASP B 1 62 ? 22.219 -19.125 -8.781 1 96 62 ASP B C 1
ATOM 2749 O O . ASP B 1 62 ? 22.422 -18.969 -7.57 1 96 62 ASP B O 1
ATOM 2753 N N . ASP B 1 63 ? 21.031 -19.281 -9.305 1 96.44 63 ASP B N 1
ATOM 2754 C CA . ASP B 1 63 ? 19.812 -19.125 -8.508 1 96.44 63 ASP B CA 1
ATOM 2755 C C . ASP B 1 63 ? 19.766 -20.141 -7.367 1 96.44 63 ASP B C 1
ATOM 2757 O O . ASP B 1 63 ? 19.188 -19.875 -6.316 1 96.44 63 ASP B O 1
ATOM 2761 N N . ARG B 1 64 ? 20.375 -21.266 -7.52 1 96.56 64 ARG B N 1
ATOM 2762 C CA . ARG B 1 64 ? 20.297 -22.359 -6.547 1 96.56 64 ARG B CA 1
ATOM 2763 C C . ARG B 1 64 ? 20.906 -21.938 -5.211 1 96.56 64 ARG B C 1
ATOM 2765 O O . ARG B 1 64 ? 20.484 -22.438 -4.156 1 96.56 64 ARG B O 1
ATOM 2772 N N . VAL B 1 65 ? 21.75 -20.938 -5.301 1 96.62 65 VAL B N 1
ATOM 2773 C CA . VAL B 1 65 ? 22.438 -20.594 -4.066 1 96.62 65 VAL B CA 1
ATOM 2774 C C . VAL B 1 65 ? 21.844 -19.312 -3.488 1 96.62 65 VAL B C 1
ATOM 2776 O O . VAL B 1 65 ? 22.219 -18.875 -2.395 1 96.62 65 VAL B O 1
ATOM 2779 N N . ARG B 1 66 ? 20.984 -18.703 -4.191 1 97.56 66 ARG B N 1
ATOM 2780 C CA . ARG B 1 66 ? 20.297 -17.531 -3.684 1 97.56 66 ARG B CA 1
ATOM 2781 C C . ARG B 1 66 ? 19.156 -17.922 -2.742 1 97.56 66 ARG B C 1
ATOM 2783 O O . ARG B 1 66 ? 17.984 -17.656 -3.023 1 97.56 66 ARG B O 1
ATOM 2790 N N . THR B 1 67 ? 19.531 -18.422 -1.594 1 98.31 67 THR B N 1
ATOM 2791 C CA . THR B 1 67 ? 18.609 -18.984 -0.608 1 98.31 67 THR B CA 1
ATOM 2792 C C . THR B 1 67 ? 18.234 -17.922 0.425 1 98.31 67 THR B C 1
ATOM 2794 O O . THR B 1 67 ? 18.938 -16.922 0.592 1 98.31 67 THR B O 1
ATOM 2797 N N . LEU B 1 68 ? 17.141 -18.156 1.075 1 98.38 68 LEU B N 1
ATOM 2798 C CA . LEU B 1 68 ? 16.719 -17.219 2.117 1 98.38 68 LEU B CA 1
ATOM 2799 C C . LEU B 1 68 ? 17.75 -17.141 3.227 1 98.38 68 LEU B C 1
ATOM 2801 O O . LEU B 1 68 ? 18.406 -18.125 3.559 1 98.38 68 LEU B O 1
ATOM 2805 N N . THR B 1 69 ? 17.938 -15.938 3.783 1 97.44 69 THR B N 1
ATOM 2806 C CA . THR B 1 69 ? 18.656 -15.797 5.051 1 97.44 69 THR B CA 1
ATOM 2807 C C . THR B 1 69 ? 17.812 -16.344 6.203 1 97.44 69 THR B C 1
ATOM 2809 O O . THR B 1 69 ? 16.641 -16.688 6.016 1 97.44 69 THR B O 1
ATOM 2812 N N . LEU B 1 70 ? 18.391 -16.453 7.363 1 97.12 70 LEU B N 1
ATOM 2813 C CA . LEU B 1 70 ? 17.609 -16.844 8.531 1 97.12 70 LEU B CA 1
ATOM 2814 C C . LEU B 1 70 ? 16.469 -15.875 8.758 1 97.12 70 LEU B C 1
ATOM 2816 O O . LEU B 1 70 ? 15.352 -16.297 9.086 1 97.12 70 LEU B O 1
ATOM 2820 N N . LEU B 1 71 ? 16.734 -14.602 8.617 1 97.31 71 LEU B N 1
ATOM 2821 C CA . LEU B 1 71 ? 15.68 -13.602 8.742 1 97.31 71 LEU B CA 1
ATOM 2822 C C . LEU B 1 71 ? 14.594 -13.82 7.691 1 97.31 71 LEU B C 1
ATOM 2824 O O . LEU B 1 71 ? 13.398 -13.719 7.992 1 97.31 71 LEU B O 1
ATOM 2828 N N . GLY B 1 72 ? 14.992 -14.117 6.465 1 98.38 72 GLY B N 1
ATOM 2829 C CA . GLY B 1 72 ? 14.039 -14.391 5.402 1 98.38 72 GLY B CA 1
ATOM 2830 C C . GLY B 1 72 ? 13.094 -15.531 5.727 1 98.38 72 GLY B C 1
ATOM 2831 O O . GLY B 1 72 ? 11.906 -15.484 5.391 1 98.38 72 GLY B O 1
ATOM 2832 N N . GLU B 1 73 ? 13.664 -16.531 6.344 1 98.75 73 GLU B N 1
ATOM 2833 C CA . GLU B 1 73 ? 12.844 -17.672 6.746 1 98.75 73 GLU B CA 1
ATOM 2834 C C . GLU B 1 73 ? 11.82 -17.266 7.801 1 98.75 73 GLU B C 1
ATOM 2836 O O . GLU B 1 73 ? 10.656 -17.672 7.73 1 98.75 73 GLU B O 1
ATOM 2841 N N . VAL B 1 74 ? 12.289 -16.484 8.75 1 98.44 74 VAL B N 1
ATOM 2842 C CA . VAL B 1 74 ? 11.406 -16.031 9.82 1 98.44 74 VAL B CA 1
ATOM 2843 C C . VAL B 1 74 ? 10.312 -15.133 9.25 1 98.44 74 VAL B C 1
ATOM 2845 O O . VAL B 1 74 ? 9.148 -15.242 9.625 1 98.44 74 VAL B O 1
ATOM 2848 N N . GLN B 1 75 ? 10.672 -14.273 8.352 1 98.62 75 GLN B N 1
ATOM 2849 C CA . GLN B 1 75 ? 9.703 -13.414 7.672 1 98.62 75 GLN B CA 1
ATOM 2850 C C . GLN B 1 75 ? 8.609 -14.25 7.004 1 98.62 75 GLN B C 1
ATOM 2852 O O . GLN B 1 75 ? 7.426 -13.945 7.137 1 98.62 75 GLN B O 1
ATOM 2857 N N . ALA B 1 76 ? 9.016 -15.273 6.309 1 98.94 76 ALA B N 1
ATOM 2858 C CA . ALA B 1 76 ? 8.086 -16.125 5.566 1 98.94 76 ALA B CA 1
ATOM 2859 C C . ALA B 1 76 ? 7.137 -16.859 6.512 1 98.94 76 ALA B C 1
ATOM 2861 O O . ALA B 1 76 ? 5.926 -16.875 6.289 1 98.94 76 ALA B O 1
ATOM 2862 N N . ARG B 1 77 ? 7.676 -17.406 7.559 1 98.88 77 ARG B N 1
ATOM 2863 C CA . ARG B 1 77 ? 6.852 -18.141 8.508 1 98.88 77 ARG B CA 1
ATOM 2864 C C . ARG B 1 77 ? 5.828 -17.219 9.172 1 98.88 77 ARG B C 1
ATOM 2866 O O . ARG B 1 77 ? 4.664 -17.594 9.32 1 98.88 77 ARG B O 1
ATOM 2873 N N . ARG B 1 78 ? 6.254 -16.031 9.539 1 98.75 78 ARG B N 1
ATOM 2874 C CA . ARG B 1 78 ? 5.344 -15.07 10.164 1 98.75 78 ARG B CA 1
ATOM 2875 C C . ARG B 1 78 ? 4.246 -14.648 9.195 1 98.75 78 ARG B C 1
ATOM 2877 O O . ARG B 1 78 ? 3.098 -14.445 9.594 1 98.75 78 ARG B O 1
ATOM 2884 N N . THR B 1 79 ? 4.602 -14.531 7.988 1 98.88 79 THR B N 1
ATOM 2885 C CA . THR B 1 79 ? 3.627 -14.172 6.965 1 98.88 79 THR B CA 1
ATOM 2886 C C . THR B 1 79 ? 2.586 -15.273 6.801 1 98.88 79 THR B C 1
ATOM 2888 O O . THR B 1 79 ? 1.393 -14.992 6.668 1 98.88 79 THR B O 1
ATOM 2891 N N . GLY B 1 80 ? 3.08 -16.5 6.789 1 98.88 80 GLY B N 1
ATOM 2892 C CA . GLY B 1 80 ? 2.158 -17.625 6.723 1 98.88 80 GLY B CA 1
ATOM 2893 C C . GLY B 1 80 ? 1.177 -17.656 7.879 1 98.88 80 GLY B C 1
ATOM 2894 O O . GLY B 1 80 ? -0.023 -17.859 7.676 1 98.88 80 GLY B O 1
ATOM 2895 N N . GLU B 1 81 ? 1.671 -17.484 9.078 1 98.75 81 GLU B N 1
ATOM 2896 C CA . GLU B 1 81 ? 0.823 -17.453 10.266 1 98.75 81 GLU B CA 1
ATOM 2897 C C . GLU B 1 81 ? -0.213 -16.344 10.18 1 98.75 81 GLU B C 1
ATOM 2899 O O . GLU B 1 81 ? -1.387 -16.547 10.492 1 98.75 81 GLU B O 1
ATOM 2904 N N . TYR B 1 82 ? 0.257 -15.219 9.781 1 98.5 82 TYR B N 1
ATOM 2905 C CA . TYR B 1 82 ? -0.622 -14.062 9.648 1 98.5 82 TYR B CA 1
ATOM 2906 C C . TYR B 1 82 ? -1.734 -14.336 8.641 1 98.5 82 TYR B C 1
ATOM 2908 O O . TYR B 1 82 ? -2.904 -14.055 8.906 1 98.5 82 TYR B O 1
ATOM 2916 N N . LEU B 1 83 ? -1.386 -14.867 7.504 1 98.62 83 LEU B N 1
ATOM 2917 C CA . LEU B 1 83 ? -2.354 -15.125 6.445 1 98.62 83 LEU B CA 1
ATOM 2918 C C . LEU B 1 83 ? -3.359 -16.188 6.875 1 98.62 83 LEU B C 1
ATOM 2920 O O . LEU B 1 83 ? -4.559 -16.062 6.613 1 98.62 83 LEU B O 1
ATOM 2924 N N . TRP B 1 84 ? -2.887 -17.203 7.473 1 98.5 84 TRP B N 1
ATOM 2925 C CA . TRP B 1 84 ? -3.828 -18.25 7.875 1 98.5 84 TRP B CA 1
ATOM 2926 C C . TRP B 1 84 ? -4.801 -17.719 8.922 1 98.5 84 TRP B C 1
ATOM 2928 O O . TRP B 1 84 ? -5.996 -18.016 8.883 1 98.5 84 TRP B O 1
ATOM 2938 N N . LYS B 1 85 ? -4.297 -16.938 9.883 1 97.75 85 LYS B N 1
ATOM 2939 C CA . LYS B 1 85 ? -5.195 -16.297 10.828 1 97.75 85 LYS B CA 1
ATOM 2940 C C . LYS B 1 85 ? -6.242 -15.445 10.109 1 97.75 85 LYS B C 1
ATOM 2942 O O . LYS B 1 85 ? -7.398 -15.391 10.531 1 97.75 85 LYS B O 1
ATOM 2947 N N . ALA B 1 86 ? -5.832 -14.797 9.102 1 97.69 86 ALA B N 1
ATOM 2948 C CA . ALA B 1 86 ? -6.75 -13.961 8.32 1 97.69 86 ALA B CA 1
ATOM 2949 C C . ALA B 1 86 ? -7.82 -14.812 7.648 1 97.69 86 ALA B C 1
ATOM 2951 O O . ALA B 1 86 ? -8.984 -14.414 7.582 1 97.69 86 ALA B O 1
ATOM 2952 N N . PHE B 1 87 ? -7.461 -15.953 7.102 1 97.69 87 PHE B N 1
ATOM 2953 C CA . PHE B 1 87 ? -8.43 -16.859 6.496 1 97.69 87 PHE B CA 1
ATOM 2954 C C . PHE B 1 87 ? -9.43 -17.359 7.535 1 97.69 87 PHE B C 1
ATOM 2956 O O . PHE B 1 87 ? -10.633 -17.391 7.285 1 97.69 87 PHE B O 1
ATOM 2963 N N . VAL B 1 88 ? -8.906 -17.734 8.688 1 96 88 VAL B N 1
ATOM 2964 C CA . VAL B 1 88 ? -9.766 -18.203 9.773 1 96 88 VAL B CA 1
ATOM 2965 C C . VAL B 1 88 ? -10.742 -17.094 10.164 1 96 88 VAL B C 1
ATOM 2967 O O . VAL B 1 88 ? -11.938 -17.344 10.344 1 96 88 VAL B O 1
ATOM 2970 N N . GLN B 1 89 ? -10.227 -15.898 10.258 1 93.94 89 GLN B N 1
ATOM 2971 C CA . GLN B 1 89 ? -11.07 -14.766 10.609 1 93.94 89 GLN B CA 1
ATOM 2972 C C . GLN B 1 89 ? -12.164 -14.547 9.562 1 93.94 89 GLN B C 1
ATOM 2974 O O . GLN B 1 89 ? -13.281 -14.148 9.906 1 93.94 89 GLN B O 1
ATOM 2979 N N . SER B 1 90 ? -11.852 -14.688 8.32 1 92 90 SER B N 1
ATOM 2980 C CA . SER B 1 90 ? -12.852 -14.57 7.262 1 92 90 SER B CA 1
ATOM 2981 C C . SER B 1 90 ? -13.961 -15.594 7.426 1 92 90 SER B C 1
ATOM 2983 O O . SER B 1 90 ? -15.125 -15.312 7.141 1 92 90 SER B O 1
ATOM 2985 N N . GLY B 1 91 ? -13.633 -16.75 7.855 1 88.56 91 GLY B N 1
ATOM 2986 C CA . GLY B 1 91 ? -14.633 -17.766 8.156 1 88.56 91 GLY B CA 1
ATOM 2987 C C . GLY B 1 91 ? -15.547 -17.375 9.305 1 88.56 91 GLY B C 1
ATOM 2988 O O . GLY B 1 91 ? -16.766 -17.578 9.234 1 88.56 91 GLY B O 1
ATOM 2989 N N . ASN B 1 92 ? -14.953 -16.828 10.305 1 84.75 92 ASN B N 1
ATOM 2990 C CA . ASN B 1 92 ? -15.727 -16.375 11.453 1 84.75 92 ASN B CA 1
ATOM 2991 C C . ASN B 1 92 ? -16.734 -15.297 11.055 1 84.75 92 ASN B C 1
ATOM 2993 O O . ASN B 1 92 ? -17.875 -15.305 11.523 1 84.75 92 ASN B O 1
ATOM 2997 N N . LYS B 1 93 ? -16.297 -14.43 10.266 1 81.06 93 LYS B N 1
ATOM 2998 C CA . LYS B 1 93 ? -17.141 -13.344 9.789 1 81.06 93 LYS B CA 1
ATOM 2999 C C . LYS B 1 93 ? -18.328 -13.891 8.984 1 81.06 93 LYS B C 1
ATOM 3001 O O . LYS B 1 93 ? -19.453 -13.406 9.117 1 81.06 93 LYS B O 1
ATOM 3006 N N . MET B 1 94 ? -18.125 -14.828 8.188 1 80.5 94 MET B N 1
ATOM 3007 C CA . MET B 1 94 ? -19.156 -15.406 7.324 1 80.5 94 MET B CA 1
ATOM 3008 C C . MET B 1 94 ? -20.188 -16.172 8.148 1 80.5 94 MET B C 1
ATOM 3010 O O . MET B 1 94 ? -21.375 -16.125 7.84 1 80.5 94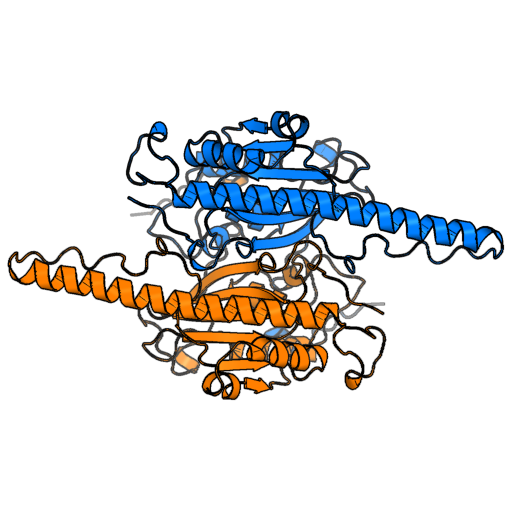 MET B O 1
ATOM 3014 N N . VAL B 1 95 ? -19.75 -16.781 9.188 1 77.75 95 VAL B N 1
ATOM 3015 C CA . VAL B 1 95 ? -20.656 -17.5 10.07 1 77.75 95 VAL B CA 1
ATOM 3016 C C . VAL B 1 95 ? -21.531 -16.516 10.836 1 77.75 95 VAL B C 1
ATOM 3018 O O . VAL B 1 95 ? -22.75 -16.703 10.93 1 77.75 95 VAL B O 1
ATOM 3021 N N . ARG B 1 96 ? -21.016 -15.438 11.273 1 72.62 96 ARG B N 1
ATOM 3022 C CA . ARG B 1 96 ? -21.766 -14.43 12.016 1 72.62 96 ARG B CA 1
ATOM 3023 C C . ARG B 1 96 ? -22.797 -13.734 11.125 1 72.62 96 ARG B C 1
ATOM 3025 O O . ARG B 1 96 ? -23.906 -13.43 11.562 1 72.62 96 ARG B O 1
ATOM 3032 N N . ALA B 1 97 ? -22.344 -13.469 9.93 1 68.81 97 ALA B N 1
ATOM 3033 C CA . ALA B 1 97 ? -23.25 -12.852 8.969 1 68.81 97 ALA B CA 1
ATOM 3034 C C . ALA B 1 97 ? -24.453 -13.75 8.688 1 68.81 97 ALA B C 1
ATOM 3036 O O . ALA B 1 97 ? -25.578 -13.273 8.57 1 68.81 97 ALA B O 1
ATOM 3037 N N . LYS B 1 98 ? -24.234 -15 8.602 1 66.31 98 LYS B N 1
ATOM 3038 C CA . LYS B 1 98 ? -25.312 -15.961 8.375 1 66.31 98 LYS B CA 1
ATOM 3039 C C . LYS B 1 98 ? -26.25 -16.031 9.578 1 66.31 98 LYS B C 1
ATOM 3041 O O . LYS B 1 98 ? -27.469 -16.125 9.422 1 66.31 98 LYS B O 1
ATOM 3046 N N . ASP B 1 99 ? -25.609 -15.906 10.75 1 63.34 99 ASP B N 1
ATOM 3047 C CA . ASP B 1 99 ? -26.391 -15.961 11.977 1 63.34 99 ASP B CA 1
ATOM 3048 C C . ASP B 1 99 ? -27.281 -14.719 12.117 1 63.34 99 ASP B C 1
ATOM 3050 O O . ASP B 1 99 ? -28.438 -14.82 12.539 1 63.34 99 ASP B O 1
ATOM 3054 N N . CYS B 1 100 ? -26.672 -13.609 11.719 1 55.19 100 CYS B N 1
ATOM 3055 C CA . CYS B 1 100 ? -27.438 -12.375 11.805 1 55.19 100 CYS B CA 1
ATOM 3056 C C . CYS B 1 100 ? -28.578 -12.375 10.781 1 55.19 100 CYS B C 1
ATOM 3058 O O . CYS B 1 100 ? -29.672 -11.906 11.07 1 55.19 100 CYS B O 1
ATOM 3060 N N . ALA B 1 101 ? -28.266 -12.875 9.609 1 51.88 101 ALA B N 1
ATOM 3061 C CA . ALA B 1 101 ? -29.297 -12.977 8.578 1 51.88 101 ALA B CA 1
ATOM 3062 C C . ALA B 1 101 ? -30.391 -13.953 8.992 1 51.88 101 ALA B C 1
ATOM 3064 O O . ALA B 1 101 ? -31.578 -13.695 8.773 1 51.88 101 ALA B O 1
ATOM 3065 N N . ALA B 1 102 ? -29.984 -15.047 9.547 1 49.84 102 ALA B N 1
ATOM 3066 C CA . ALA B 1 102 ? -30.953 -16.047 10.023 1 49.84 102 ALA B CA 1
ATOM 3067 C C . ALA B 1 102 ? -31.844 -15.469 11.117 1 49.84 102 ALA B C 1
ATOM 3069 O O . ALA B 1 102 ? -33.031 -15.734 11.148 1 49.84 102 ALA B O 1
ATOM 3070 N N . ASP B 1 103 ? -31.203 -14.781 12.023 1 45 103 ASP B N 1
ATOM 3071 C CA . ASP B 1 103 ? -31.953 -14.164 13.109 1 45 103 ASP B CA 1
ATOM 3072 C C . ASP B 1 103 ? -32.969 -13.156 12.57 1 45 103 ASP B C 1
ATOM 3074 O O . ASP B 1 103 ? -34.094 -13.055 13.086 1 45 103 ASP B O 1
ATOM 3078 N N . TYR B 1 104 ? -32.469 -12.531 11.516 1 43.62 104 TYR B N 1
ATOM 3079 C CA . TYR B 1 104 ? -33.375 -11.578 10.883 1 43.62 104 TYR B CA 1
ATOM 3080 C C . TYR B 1 104 ? -34.531 -12.289 10.195 1 43.62 104 TYR B C 1
ATOM 3082 O O . TYR B 1 104 ? -35.688 -11.844 10.266 1 43.62 104 TYR B O 1
ATOM 3090 N N . LEU B 1 105 ? -34.156 -13.359 9.414 1 45.34 105 LEU B N 1
ATOM 3091 C CA . LEU B 1 105 ? -35.219 -14.125 8.758 1 45.34 105 LEU B CA 1
ATOM 3092 C C . LEU B 1 105 ? -36.156 -14.75 9.781 1 45.34 105 LEU B C 1
ATOM 3094 O O . LEU B 1 105 ? -37.375 -14.812 9.547 1 45.34 105 LEU B O 1
ATOM 3098 N N . ALA B 1 106 ? -35.656 -15.164 10.758 1 46.84 106 ALA B N 1
ATOM 3099 C CA . ALA B 1 106 ? -36.5 -15.758 11.781 1 46.84 106 ALA B CA 1
ATOM 3100 C C . ALA B 1 106 ? -37.375 -14.703 12.453 1 46.84 106 ALA B C 1
ATOM 3102 O O . ALA B 1 106 ? -38.531 -14.977 12.82 1 46.84 106 ALA B O 1
ATOM 3103 N N . SER B 1 107 ? -36.688 -13.625 12.586 1 40.62 107 SER B N 1
ATOM 3104 C CA . SER B 1 107 ? -37.5 -12.57 13.195 1 40.62 107 SER B CA 1
ATOM 3105 C C . SER B 1 107 ? -38.531 -12.023 12.219 1 40.62 107 SER B C 1
ATOM 3107 O O . SER B 1 107 ? -39.625 -11.641 12.617 1 40.62 107 SER B O 1
ATOM 3109 N N . ASP B 1 108 ? -38 -11.859 10.969 1 38.81 108 ASP B N 1
ATOM 3110 C CA . ASP B 1 108 ? -38.938 -11.266 10.039 1 38.81 108 ASP B CA 1
ATOM 3111 C C . ASP B 1 108 ? -40.062 -12.258 9.672 1 38.81 108 ASP B C 1
ATOM 3113 O O . ASP B 1 108 ? -40.875 -11.984 8.797 1 38.81 108 ASP B O 1
ATOM 3117 N N . ALA B 1 109 ? -40.062 -13.625 10.039 1 35.84 109 ALA B N 1
ATOM 3118 C CA . ALA B 1 109 ? -41.281 -14.344 9.703 1 35.84 109 ALA B CA 1
ATOM 3119 C C . ALA B 1 109 ? -42.531 -13.5 10.023 1 35.84 109 ALA B C 1
ATOM 3121 O O . ALA B 1 109 ? -43.625 -13.844 9.633 1 35.84 109 ALA B O 1
ATOM 3122 N N . SER B 1 110 ? -42.688 -12.945 11.219 1 32.59 110 SER B N 1
ATOM 3123 C CA . SER B 1 110 ? -43.938 -12.211 11.336 1 32.59 110 SER B CA 1
ATOM 3124 C C . SER B 1 110 ? -44 -11.062 10.336 1 32.59 110 SER B C 1
ATOM 3126 O O . SER B 1 110 ? -45.062 -10.719 9.836 1 32.59 110 SER B O 1
ATOM 3128 N N . SER B 1 111 ? -43.281 -9.844 10.523 1 30.67 111 SER B N 1
ATOM 3129 C CA . SER B 1 111 ? -43.656 -8.633 9.781 1 30.67 111 SER B CA 1
ATOM 3130 C C . SER B 1 111 ? -43.062 -8.648 8.383 1 30.67 111 SER B C 1
ATOM 3132 O O . SER B 1 111 ? -42 -9.258 8.148 1 30.67 111 SER B O 1
ATOM 3134 N N . SER B 1 112 ? -43.875 -8.344 7.238 1 27.78 112 SER B N 1
ATOM 3135 C CA . SER B 1 112 ? -43.938 -8.344 5.781 1 27.78 112 SER B CA 1
ATOM 3136 C C . SER B 1 112 ? -42.656 -7.75 5.191 1 27.78 112 SER B C 1
ATOM 3138 O O . SER B 1 112 ? -42.312 -8.016 4.039 1 27.78 112 SER B O 1
ATOM 3140 N N . GLY B 1 113 ? -42.406 -6.449 5.465 1 26.81 113 GLY B N 1
ATOM 3141 C CA . GLY B 1 113 ? -41.812 -5.531 4.512 1 26.81 113 GLY B CA 1
ATOM 3142 C C . GLY B 1 113 ? -40.375 -5.906 4.133 1 26.81 113 GLY B C 1
ATOM 3143 O O . GLY B 1 113 ? -39.719 -6.645 4.863 1 26.81 113 GLY B O 1
ATOM 3144 N N . GLY B 1 114 ? -39.906 -5.902 2.781 1 27.02 114 GLY B N 1
ATOM 3145 C CA . GLY B 1 114 ? -38.906 -6.188 1.76 1 27.02 114 GLY B CA 1
ATOM 3146 C C . GLY B 1 114 ? -37.531 -5.617 2.084 1 27.02 114 GLY B C 1
ATOM 3147 O O . GLY B 1 114 ? -36.625 -5.699 1.269 1 27.02 114 GLY B O 1
ATOM 3148 N N . VAL B 1 115 ? -37.406 -4.508 2.857 1 24.73 115 VAL B N 1
ATOM 3149 C CA . VAL B 1 115 ? -36.312 -3.627 2.498 1 24.73 115 VAL B CA 1
ATOM 3150 C C . VAL B 1 115 ? -34.969 -4.344 2.738 1 24.73 115 VAL B C 1
ATOM 3152 O O . VAL B 1 115 ? -34 -4.117 2.016 1 24.73 115 VAL B O 1
ATOM 3155 N N . ALA B 1 116 ? -34.625 -4.75 4.016 1 26.94 116 ALA B N 1
ATOM 3156 C CA . ALA B 1 116 ? -33.312 -4.516 4.621 1 26.94 116 ALA B CA 1
ATOM 3157 C C . ALA B 1 116 ? -32.312 -5.594 4.207 1 26.94 116 ALA B C 1
ATOM 3159 O O . ALA B 1 116 ? -32.062 -6.543 4.957 1 26.94 116 ALA B O 1
ATOM 3160 N N . GLY B 1 117 ? -32.438 -6.402 3.301 1 27.77 117 GLY B N 1
ATOM 3161 C CA . GLY B 1 117 ? -31.375 -7.312 2.939 1 27.77 117 GLY B CA 1
ATOM 3162 C C . GLY B 1 117 ? -30.031 -6.629 2.826 1 27.77 117 GLY B C 1
ATOM 3163 O O . GLY B 1 117 ? -29.406 -6.652 1.765 1 27.77 117 GLY B O 1
ATOM 3164 N N . ALA B 1 118 ? -29.859 -5.41 3.125 1 29.33 118 ALA B N 1
ATOM 3165 C CA . ALA B 1 118 ? -28.672 -4.594 2.977 1 29.33 118 ALA B CA 1
ATOM 3166 C C . ALA B 1 118 ? -27.406 -5.402 3.291 1 29.33 118 ALA B C 1
ATOM 3168 O O . ALA B 1 118 ? -27.5 -6.535 3.779 1 29.33 118 ALA B O 1
ATOM 3169 N N . ALA B 1 119 ? -26.125 -4.734 4.125 1 31.2 119 ALA B N 1
ATOM 3170 C CA . ALA B 1 119 ? -24.656 -4.625 4.094 1 31.2 119 ALA B CA 1
ATOM 3171 C C . ALA B 1 119 ? -24.016 -5.816 4.785 1 31.2 119 ALA B C 1
ATOM 3173 O O . ALA B 1 119 ? -23.719 -5.766 5.984 1 31.2 119 ALA B O 1
ATOM 3174 N N . LEU B 1 120 ? -24.438 -6.848 4.93 1 35.94 120 LEU B N 1
ATOM 3175 C CA . LEU B 1 120 ? -23.797 -8.016 5.516 1 35.94 120 LEU B CA 1
ATOM 3176 C C . LEU B 1 120 ? -22.297 -7.988 5.281 1 35.94 120 LEU B C 1
ATOM 3178 O O . LEU B 1 120 ? -21.547 -8.688 5.961 1 35.94 120 LEU B O 1
ATOM 3182 N N . GLY B 1 121 ? -21.766 -7.656 4.074 1 39.22 121 GLY B N 1
ATOM 3183 C CA . GLY B 1 121 ? -20.375 -7.637 3.633 1 39.22 121 GLY B CA 1
ATOM 3184 C C . GLY B 1 121 ? -19.562 -6.535 4.285 1 39.22 121 GLY B C 1
ATOM 3185 O O . GLY B 1 121 ? -18.422 -6.281 3.887 1 39.22 121 GLY B O 1
ATOM 3186 N N . GLU B 1 122 ? -20.141 -5.602 5.012 1 47.28 122 GLU B N 1
ATOM 3187 C CA . GLU B 1 122 ? -19.531 -4.371 5.504 1 47.28 122 GLU B CA 1
ATOM 3188 C C . GLU B 1 122 ? -18.531 -4.66 6.613 1 47.28 122 GLU B C 1
ATOM 3190 O O . GLU B 1 122 ? -18.766 -5.504 7.477 1 47.28 122 GLU B O 1
ATOM 3195 N N . ASN B 1 123 ? -17.266 -4.586 6.34 1 60.84 123 ASN B N 1
ATOM 3196 C CA . ASN B 1 123 ? -16.109 -4.93 7.168 1 60.84 123 ASN B CA 1
ATOM 3197 C C . ASN B 1 123 ? -16.062 -4.098 8.445 1 60.84 123 ASN B C 1
ATOM 3199 O O . ASN B 1 123 ? -15.133 -3.324 8.656 1 60.84 123 ASN B O 1
ATOM 3203 N N . HIS B 1 124 ? -17.203 -4.223 9.227 1 64.19 124 HIS B N 1
ATOM 3204 C CA . HIS B 1 124 ? -17.172 -3.613 10.547 1 64.19 124 HIS B CA 1
ATOM 3205 C C . HIS B 1 124 ? -16.609 -4.574 11.586 1 64.19 124 HIS B C 1
ATOM 3207 O O . HIS B 1 124 ? -16.234 -4.156 12.68 1 64.19 124 HIS B O 1
ATOM 3213 N N . MET B 1 125 ? -16.531 -5.836 11.055 1 61.94 125 MET B N 1
ATOM 3214 C CA . MET B 1 125 ? -16.172 -6.852 12.039 1 61.94 125 MET B CA 1
ATOM 3215 C C . MET B 1 125 ? -14.742 -7.344 11.812 1 61.94 125 MET B C 1
ATOM 3217 O O . MET B 1 125 ? -14.289 -8.273 12.477 1 61.94 125 MET B O 1
ATOM 3221 N N . GLY B 1 126 ? -14.094 -6.793 11 1 76.5 126 GLY B N 1
ATOM 3222 C CA . GLY B 1 126 ? -12.695 -7.137 10.812 1 76.5 126 GLY B CA 1
ATOM 3223 C C . GLY B 1 126 ? -12.477 -8.211 9.773 1 76.5 126 GLY B C 1
ATOM 3224 O O . GLY B 1 126 ? -13.367 -9.016 9.508 1 76.5 126 GLY B O 1
ATOM 3225 N N . GLY B 1 127 ? -11.383 -8.242 9.242 1 84.62 127 GLY B N 1
ATOM 3226 C CA . GLY B 1 127 ? -10.992 -9.195 8.219 1 84.62 127 GLY B CA 1
ATOM 3227 C C . GLY B 1 127 ? -10.844 -8.578 6.84 1 84.62 127 GLY B C 1
ATOM 3228 O O . GLY B 1 127 ? -11.727 -7.84 6.387 1 84.62 127 GLY B O 1
ATOM 3229 N N . PHE B 1 128 ? -9.742 -9.031 6.191 1 90.38 128 PHE B N 1
ATOM 3230 C CA . PHE B 1 128 ? -9.484 -8.367 4.918 1 90.38 128 PHE B CA 1
ATOM 3231 C C . PHE B 1 128 ? -9.516 -9.367 3.77 1 90.38 128 PHE B C 1
ATOM 3233 O O . PHE B 1 128 ? -9.406 -8.984 2.604 1 90.38 128 PHE B O 1
ATOM 3240 N N . LEU B 1 129 ? -9.719 -10.672 4.074 1 96.38 129 LEU B N 1
ATOM 3241 C CA . LEU B 1 129 ? -9.844 -11.68 3.029 1 96.38 129 LEU B CA 1
ATOM 3242 C C . LEU B 1 129 ? -11.312 -11.992 2.752 1 96.38 129 LEU B C 1
ATOM 3244 O O . LEU B 1 129 ? -12.148 -11.898 3.648 1 96.38 129 LEU B O 1
ATOM 3248 N N . ILE B 1 130 ? -11.586 -12.422 1.556 1 95.12 130 ILE B N 1
ATOM 3249 C CA . ILE B 1 130 ? -12.984 -12.516 1.159 1 95.12 130 ILE B CA 1
ATOM 3250 C C . ILE B 1 130 ? -13.383 -13.984 1.029 1 95.12 130 ILE B C 1
ATOM 3252 O O . ILE B 1 130 ? -14.477 -14.297 0.553 1 95.12 130 ILE B O 1
ATOM 3256 N N . ALA B 1 131 ? -12.477 -14.867 1.314 1 96.06 131 ALA B N 1
ATOM 3257 C CA . ALA B 1 131 ? -12.734 -16.312 1.344 1 96.06 131 ALA B CA 1
ATOM 3258 C C . ALA B 1 131 ? -12.031 -16.969 2.527 1 96.06 131 ALA B C 1
ATOM 3260 O O . ALA B 1 131 ? -11.211 -16.328 3.201 1 96.06 131 ALA B O 1
ATOM 3261 N N . THR B 1 132 ? -12.344 -18.172 2.826 1 95.81 132 THR B N 1
ATOM 3262 C CA . THR B 1 132 ? -11.883 -18.828 4.043 1 95.81 132 THR B CA 1
ATOM 3263 C C . THR B 1 132 ? -10.586 -19.594 3.781 1 95.81 132 THR B C 1
ATOM 3265 O O . THR B 1 132 ? -9.922 -20.047 4.719 1 95.81 132 THR B O 1
ATOM 3268 N N . GLU B 1 133 ? -10.281 -19.797 2.568 1 97.56 133 GLU B N 1
ATOM 3269 C CA . GLU B 1 133 ? -9.023 -20.406 2.143 1 97.56 133 GLU B CA 1
ATOM 3270 C C . GLU B 1 133 ? -8.672 -20 0.717 1 97.56 133 GLU B C 1
ATOM 3272 O O . GLU B 1 133 ? -9.547 -19.594 -0.057 1 97.56 133 GLU B O 1
ATOM 3277 N N . PRO B 1 134 ? -7.402 -20.078 0.387 1 98.5 134 PRO B N 1
ATOM 3278 C CA . PRO B 1 134 ? -7.047 -19.781 -1.003 1 98.5 134 PRO B CA 1
ATOM 3279 C C . PRO B 1 134 ? -7.449 -20.891 -1.965 1 98.5 134 PRO B C 1
ATOM 3281 O O . PRO B 1 134 ? -7.285 -22.078 -1.648 1 98.5 134 PRO B O 1
ATOM 3284 N N . LYS B 1 135 ? -7.969 -20.5 -3.09 1 97.88 135 LYS B N 1
ATOM 3285 C CA . LYS B 1 135 ? -8.359 -21.438 -4.133 1 97.88 135 LYS B CA 1
ATOM 3286 C C . LYS B 1 135 ? -7.145 -21.938 -4.902 1 97.88 135 LYS B C 1
ATOM 3288 O O . LYS B 1 135 ? -7.082 -23.125 -5.273 1 97.88 135 LYS B O 1
ATOM 3293 N N . PHE B 1 136 ? -6.227 -21.031 -5.18 1 97.94 136 PHE B N 1
ATOM 3294 C CA . PHE B 1 136 ? -4.98 -21.344 -5.867 1 97.94 136 PHE B CA 1
ATOM 3295 C C . PHE B 1 136 ? -3.805 -20.641 -5.207 1 97.94 136 PHE B C 1
ATOM 3297 O O . PHE B 1 136 ? -3.955 -19.531 -4.684 1 97.94 136 PHE B O 1
ATOM 3304 N N . ILE B 1 137 ? -2.738 -21.297 -5.18 1 98.88 137 ILE B N 1
ATOM 3305 C CA . ILE B 1 137 ? -1.472 -20.734 -4.738 1 98.88 137 ILE B CA 1
ATOM 3306 C C . ILE B 1 137 ? -0.407 -20.938 -5.816 1 98.88 137 ILE B C 1
ATOM 3308 O O . ILE B 1 137 ? -0.11 -22.078 -6.191 1 98.88 137 ILE B O 1
ATOM 3312 N N . HIS B 1 138 ? 0.127 -19.859 -6.367 1 98.94 138 HIS B N 1
ATOM 3313 C CA . HIS B 1 138 ? 1.157 -19.906 -7.398 1 98.94 138 HIS B CA 1
ATOM 3314 C C . HIS B 1 138 ? 2.471 -19.312 -6.891 1 98.94 138 HIS B C 1
ATOM 3316 O O . HIS B 1 138 ? 2.467 -18.375 -6.086 1 98.94 138 HIS B O 1
ATOM 3322 N N . VAL B 1 139 ? 3.549 -19.875 -7.355 1 98.94 139 VAL B N 1
ATOM 3323 C CA . VAL B 1 139 ? 4.844 -19.391 -6.898 1 98.94 139 VAL B CA 1
ATOM 3324 C C . VAL B 1 139 ? 5.84 -19.406 -8.062 1 98.94 139 VAL B C 1
ATOM 3326 O O . VAL B 1 139 ? 5.793 -20.297 -8.914 1 98.94 139 VAL B O 1
ATOM 3329 N N . SER B 1 140 ? 6.668 -18.375 -8.086 1 98.88 140 SER B N 1
ATOM 3330 C CA . SER B 1 140 ? 7.82 -18.344 -8.984 1 98.88 140 SER B CA 1
ATOM 3331 C C . SER B 1 140 ? 8.719 -19.562 -8.766 1 98.88 140 SER B C 1
ATOM 3333 O O . SER B 1 140 ? 8.836 -20.062 -7.648 1 98.88 140 SER B O 1
ATOM 3335 N N . ASP B 1 141 ? 9.484 -19.969 -9.789 1 98.69 141 ASP B N 1
ATOM 3336 C CA . ASP B 1 141 ? 10.328 -21.156 -9.656 1 98.69 141 ASP B CA 1
ATOM 3337 C C . ASP B 1 141 ? 11.711 -20.797 -9.117 1 98.69 141 ASP B C 1
ATOM 3339 O O . ASP B 1 141 ? 12.578 -21.656 -8.969 1 98.69 141 ASP B O 1
ATOM 3343 N N . MET B 1 142 ? 11.93 -19.562 -8.883 1 98.62 142 MET B N 1
ATOM 3344 C CA . MET B 1 142 ? 13.227 -19.172 -8.328 1 98.62 142 MET B CA 1
ATOM 3345 C C . MET B 1 142 ? 13.344 -19.625 -6.871 1 98.62 142 MET B C 1
ATOM 3347 O O . MET B 1 142 ? 12.359 -19.609 -6.129 1 98.62 142 MET B O 1
ATOM 3351 N N . THR B 1 143 ? 14.539 -19.875 -6.426 1 98.75 143 THR B N 1
ATOM 3352 C CA . THR B 1 143 ? 14.828 -20.531 -5.16 1 98.75 143 THR B CA 1
ATOM 3353 C C . THR B 1 143 ? 14.25 -19.75 -3.99 1 98.75 143 THR B C 1
ATOM 3355 O O . THR B 1 143 ? 13.562 -20.312 -3.135 1 98.75 143 THR B O 1
ATOM 3358 N N . ARG B 1 144 ? 14.531 -18.453 -3.943 1 98.62 144 ARG B N 1
ATOM 3359 C CA . ARG B 1 144 ? 14.086 -17.641 -2.826 1 98.62 144 ARG B CA 1
ATOM 3360 C C . ARG B 1 144 ? 12.562 -17.625 -2.736 1 98.62 144 ARG B C 1
ATOM 3362 O O . ARG B 1 144 ? 12 -17.594 -1.639 1 98.62 144 ARG B O 1
ATOM 3369 N N . ALA B 1 145 ? 11.844 -17.688 -3.852 1 98.88 145 ALA B N 1
ATOM 3370 C CA . ALA B 1 145 ? 10.383 -17.688 -3.869 1 98.88 145 ALA B CA 1
ATOM 3371 C C . ALA B 1 145 ? 9.836 -19.062 -3.455 1 98.88 145 ALA B C 1
ATOM 3373 O O . ALA B 1 145 ? 8.875 -19.141 -2.689 1 98.88 145 ALA B O 1
ATOM 3374 N N . GLN B 1 146 ? 10.484 -20.078 -3.963 1 98.88 146 GLN B N 1
ATOM 3375 C CA . GLN B 1 146 ? 10.078 -21.438 -3.604 1 98.88 146 GLN B CA 1
ATOM 3376 C C . GLN B 1 146 ? 10.195 -21.672 -2.098 1 98.88 146 GLN B C 1
ATOM 3378 O O . GLN B 1 146 ? 9.273 -22.203 -1.473 1 98.88 146 GLN B O 1
ATOM 3383 N N . GLN B 1 147 ? 11.312 -21.25 -1.572 1 98.88 147 GLN B N 1
ATOM 3384 C CA . GLN B 1 147 ? 11.516 -21.406 -0.135 1 98.88 147 GLN B CA 1
ATOM 3385 C C . GLN B 1 147 ? 10.492 -20.578 0.649 1 98.88 147 GLN B C 1
ATOM 3387 O O . GLN B 1 147 ? 9.953 -21.047 1.654 1 98.88 147 GLN B O 1
ATOM 3392 N N . THR B 1 148 ? 10.219 -19.391 0.187 1 98.94 148 THR B N 1
ATOM 3393 C CA . THR B 1 148 ? 9.25 -18.516 0.845 1 98.94 148 THR B CA 1
ATOM 3394 C C . THR B 1 148 ? 7.867 -19.156 0.869 1 98.94 148 THR B C 1
ATOM 3396 O O . THR B 1 148 ? 7.223 -19.219 1.918 1 98.94 148 THR B O 1
ATOM 3399 N N . ALA B 1 149 ? 7.453 -19.672 -0.277 1 98.94 149 ALA B N 1
ATOM 3400 C CA . ALA B 1 149 ? 6.125 -20.281 -0.37 1 98.94 149 ALA B CA 1
ATOM 3401 C C . ALA B 1 149 ? 6.012 -21.5 0.542 1 98.94 149 ALA B C 1
ATOM 3403 O O . ALA B 1 149 ? 5 -21.688 1.221 1 98.94 149 ALA B O 1
ATOM 3404 N N . LYS B 1 150 ? 7.035 -22.297 0.529 1 98.75 150 LYS B N 1
ATOM 3405 C CA . LYS B 1 150 ? 7.039 -23.484 1.371 1 98.75 150 LYS B CA 1
ATOM 3406 C C . LYS B 1 150 ? 6.883 -23.125 2.844 1 98.75 150 LYS B C 1
ATOM 3408 O O . LYS B 1 150 ? 6.098 -23.734 3.564 1 98.75 150 LYS B O 1
ATOM 3413 N N . LEU B 1 151 ? 7.605 -22.156 3.283 1 98.94 151 LEU B N 1
ATOM 3414 C CA . LEU B 1 151 ? 7.586 -21.75 4.684 1 98.94 151 LEU B CA 1
ATOM 3415 C C . LEU B 1 151 ? 6.27 -21.062 5.035 1 98.94 151 LEU B C 1
ATOM 3417 O O . LEU B 1 151 ? 5.742 -21.25 6.133 1 98.94 151 LEU B O 1
ATOM 3421 N N . ILE B 1 152 ? 5.691 -20.25 4.121 1 98.94 152 ILE B N 1
ATOM 3422 C CA . ILE B 1 152 ? 4.379 -19.656 4.324 1 98.94 152 ILE B CA 1
ATOM 3423 C C . ILE B 1 152 ? 3.34 -20.75 4.543 1 98.94 152 ILE B C 1
ATOM 3425 O O . ILE B 1 152 ? 2.518 -20.672 5.457 1 98.94 152 ILE B O 1
ATOM 3429 N N . LEU B 1 153 ? 3.418 -21.797 3.771 1 98.81 153 LEU B N 1
ATOM 3430 C CA . LEU B 1 153 ? 2.375 -22.828 3.736 1 98.81 153 LEU B CA 1
ATOM 3431 C C . LEU B 1 153 ? 2.471 -23.734 4.949 1 98.81 153 LEU B C 1
ATOM 3433 O O . LEU B 1 153 ? 1.546 -24.5 5.227 1 98.81 153 LEU B O 1
ATOM 3437 N N . GLU B 1 154 ? 3.592 -23.672 5.719 1 98.69 154 GLU B N 1
ATOM 3438 C CA . GLU B 1 154 ? 3.705 -24.453 6.949 1 98.69 154 GLU B CA 1
ATOM 3439 C C . GLU B 1 154 ? 2.533 -24.188 7.887 1 98.69 154 GLU B C 1
ATOM 3441 O O . GLU B 1 154 ? 2.113 -25.062 8.641 1 98.69 154 GLU B O 1
ATOM 3446 N N . ALA B 1 155 ? 2.006 -23.016 7.816 1 98.62 155 ALA B N 1
ATOM 3447 C CA . ALA B 1 155 ? 0.929 -22.609 8.719 1 98.62 155 ALA B CA 1
ATOM 3448 C C . ALA B 1 155 ? -0.428 -23.062 8.188 1 98.62 155 ALA B C 1
ATOM 3450 O O . ALA B 1 155 ? -1.435 -23 8.898 1 98.62 155 ALA B O 1
ATOM 3451 N N . PHE B 1 156 ? -0.529 -23.531 6.973 1 98.62 156 PHE B N 1
ATOM 3452 C CA . PHE B 1 156 ? -1.784 -23.891 6.328 1 98.62 156 PHE B CA 1
ATOM 3453 C C . PHE B 1 156 ? -2.068 -25.375 6.508 1 98.62 156 PHE B C 1
ATOM 3455 O O . PHE B 1 156 ? -1.143 -26.188 6.633 1 98.62 156 PHE B O 1
ATOM 3462 N N . PRO B 1 157 ? -3.334 -25.75 6.508 1 98.31 157 PRO B N 1
ATOM 3463 C CA . PRO B 1 157 ? -3.65 -27.188 6.543 1 98.31 157 PRO B CA 1
ATOM 3464 C C . PRO B 1 157 ? -3.139 -27.922 5.312 1 98.31 157 PRO B C 1
ATOM 3466 O O . PRO B 1 157 ? -2.967 -27.328 4.25 1 98.31 157 PRO B O 1
ATOM 3469 N N . SER B 1 158 ? -3.033 -29.188 5.43 1 97.69 158 SER B N 1
ATOM 3470 C CA . SER B 1 158 ? -2.416 -30.031 4.414 1 97.69 158 SER B CA 1
ATOM 3471 C C . SER B 1 158 ? -3.174 -29.953 3.094 1 97.69 158 SER B C 1
ATOM 3473 O O . SER B 1 158 ? -2.564 -29.953 2.021 1 97.69 158 SER B O 1
ATOM 3475 N N . HIS B 1 159 ? -4.441 -29.922 3.184 1 97.62 159 HIS B N 1
ATOM 3476 C CA . HIS B 1 159 ? -5.234 -29.938 1.959 1 97.62 159 HIS B CA 1
ATOM 3477 C C . HIS B 1 159 ? -5.066 -28.625 1.181 1 97.62 159 HIS B C 1
ATOM 3479 O O . HIS B 1 159 ? -5.234 -28.609 -0.041 1 97.62 159 HIS B O 1
ATOM 3485 N N . VAL B 1 160 ? -4.727 -27.547 1.887 1 98.12 160 VAL B N 1
ATOM 3486 C CA . VAL B 1 160 ? -4.484 -26.266 1.228 1 98.12 160 VAL B CA 1
ATOM 3487 C C . VAL B 1 160 ? -3.072 -26.25 0.645 1 98.12 160 VAL B C 1
ATOM 3489 O O . VAL B 1 160 ? -2.854 -25.719 -0.45 1 98.12 160 VAL B O 1
ATOM 3492 N N . ARG B 1 161 ? -2.135 -26.859 1.331 1 98 161 ARG B N 1
ATOM 3493 C CA . ARG B 1 161 ? -0.742 -26.891 0.898 1 98 161 ARG B CA 1
ATOM 3494 C C . ARG B 1 161 ? -0.606 -27.547 -0.469 1 98 161 ARG B C 1
ATOM 3496 O O . ARG B 1 161 ? 0.259 -27.172 -1.263 1 98 161 ARG B O 1
ATOM 3503 N N . ARG B 1 162 ? -1.485 -28.453 -0.777 1 97.12 162 ARG B N 1
ATOM 3504 C CA . ARG B 1 162 ? -1.441 -29.219 -2.016 1 97.12 162 ARG B CA 1
ATOM 3505 C C . ARG B 1 162 ? -1.826 -28.359 -3.211 1 97.12 162 ARG B C 1
ATOM 3507 O O . ARG B 1 162 ? -1.595 -28.75 -4.359 1 97.12 162 ARG B O 1
ATOM 3514 N N . ARG B 1 163 ? -2.328 -27.219 -2.951 1 97.88 163 ARG B N 1
ATOM 3515 C CA . ARG B 1 163 ? -2.799 -26.344 -4.016 1 97.88 163 ARG B CA 1
ATOM 3516 C C . ARG B 1 163 ? -1.656 -25.5 -4.586 1 97.88 163 ARG B C 1
ATOM 3518 O O . ARG B 1 163 ? -1.856 -24.719 -5.516 1 97.88 163 ARG B O 1
ATOM 3525 N N . LEU B 1 164 ? -0.464 -25.703 -4.031 1 98.5 164 LEU B N 1
ATOM 3526 C CA . LEU B 1 164 ? 0.704 -24.953 -4.484 1 98.5 164 LEU B CA 1
ATOM 3527 C C . LEU B 1 164 ? 1.119 -25.391 -5.883 1 98.5 164 LEU B C 1
ATOM 3529 O O . LEU B 1 164 ? 1.295 -26.578 -6.141 1 98.5 164 LEU B O 1
ATOM 3533 N N . ALA B 1 165 ? 1.199 -24.453 -6.809 1 98.69 165 ALA B N 1
ATOM 3534 C CA . ALA B 1 165 ? 1.679 -24.719 -8.164 1 98.69 165 ALA B CA 1
ATOM 3535 C C . ALA B 1 165 ? 2.801 -23.75 -8.547 1 98.69 165 ALA B C 1
ATOM 3537 O O . ALA B 1 165 ? 2.699 -22.547 -8.312 1 98.69 165 ALA B O 1
ATOM 3538 N N . THR B 1 166 ? 3.83 -24.312 -9.109 1 98.69 166 THR B N 1
ATOM 3539 C CA . THR B 1 166 ? 4.957 -23.5 -9.57 1 98.69 166 THR B CA 1
ATOM 3540 C C . THR B 1 166 ? 4.711 -22.984 -10.984 1 98.69 166 THR B C 1
ATOM 3542 O O . THR B 1 166 ? 4.203 -23.719 -11.836 1 98.69 166 THR B O 1
ATOM 3545 N N . ASP B 1 167 ? 5.02 -21.719 -11.227 1 98.75 167 ASP B N 1
ATOM 3546 C CA . ASP B 1 167 ? 4.891 -21.109 -12.547 1 98.75 167 ASP B CA 1
ATOM 3547 C C . ASP B 1 167 ? 6.145 -20.328 -12.906 1 98.75 167 ASP B C 1
ATOM 3549 O O . ASP B 1 167 ? 6.398 -19.25 -12.344 1 98.75 167 ASP B O 1
ATOM 3553 N N . ALA B 1 168 ? 6.84 -20.734 -13.898 1 98.25 168 ALA B N 1
ATOM 3554 C CA . ALA B 1 168 ? 8.094 -20.094 -14.32 1 98.25 168 ALA B CA 1
ATOM 3555 C C . ALA B 1 168 ? 7.84 -18.703 -14.875 1 98.25 168 ALA B C 1
ATOM 3557 O O . ALA B 1 168 ? 8.742 -17.859 -14.906 1 98.25 168 ALA B O 1
ATOM 3558 N N . ALA B 1 169 ? 6.664 -18.406 -15.289 1 97.75 169 ALA B N 1
ATOM 3559 C CA . ALA B 1 169 ? 6.336 -17.094 -15.836 1 97.75 169 ALA B CA 1
ATOM 3560 C C . ALA B 1 169 ? 6.434 -16.016 -14.766 1 97.75 169 ALA B C 1
ATOM 3562 O O . ALA B 1 169 ? 6.551 -14.828 -15.078 1 97.75 169 ALA B O 1
ATOM 3563 N N . LEU B 1 170 ? 6.484 -16.391 -13.492 1 98.5 170 LEU B N 1
ATOM 3564 C CA . LEU B 1 170 ? 6.449 -15.461 -12.375 1 98.5 170 LEU B CA 1
ATOM 3565 C C . LEU B 1 170 ? 7.863 -15.062 -11.953 1 98.5 170 LEU B C 1
ATOM 3567 O O . LEU B 1 170 ? 8.047 -14.391 -10.938 1 98.5 170 LEU B O 1
ATOM 3571 N N . ARG B 1 171 ? 8.844 -15.406 -12.742 1 98.06 171 ARG B N 1
ATOM 3572 C CA . ARG B 1 171 ? 10.227 -15.062 -12.43 1 98.06 171 ARG B CA 1
ATOM 3573 C C . ARG B 1 171 ? 10.43 -13.555 -12.414 1 98.06 171 ARG B C 1
ATOM 3575 O O . ARG B 1 171 ? 9.695 -12.82 -13.078 1 98.06 171 ARG B O 1
ATOM 3582 N N . GLU B 1 172 ? 11.43 -13.172 -11.648 1 95.81 172 GLU B N 1
ATOM 3583 C CA . GLU B 1 172 ? 11.797 -11.758 -11.625 1 95.81 172 GLU B CA 1
ATOM 3584 C C . GLU B 1 172 ? 12.227 -11.281 -13.008 1 95.81 172 GLU B C 1
ATOM 3586 O O . GLU B 1 172 ? 12.961 -11.969 -13.719 1 95.81 172 GLU B O 1
ATOM 3591 N N . ARG B 1 173 ? 11.664 -10.141 -13.391 1 95.19 173 ARG B N 1
ATOM 3592 C CA . ARG B 1 173 ? 11.945 -9.508 -14.672 1 95.19 173 ARG B CA 1
ATOM 3593 C C . ARG B 1 173 ? 11.953 -7.988 -14.539 1 95.19 173 ARG B C 1
ATOM 3595 O O . ARG B 1 173 ? 11.617 -7.449 -13.484 1 95.19 173 ARG B O 1
ATOM 3602 N N . PHE B 1 174 ? 12.469 -7.398 -15.57 1 95.25 174 PHE B N 1
ATOM 3603 C CA . PHE B 1 174 ? 12.375 -5.953 -15.742 1 95.25 174 PHE B CA 1
ATOM 3604 C C . PHE B 1 174 ? 11.227 -5.594 -16.672 1 95.25 174 PHE B C 1
ATOM 3606 O O . PHE B 1 174 ? 11.383 -5.609 -17.891 1 95.25 174 PHE B O 1
ATOM 3613 N N . PRO B 1 175 ? 10.078 -5.266 -16.125 1 94.62 175 PRO B N 1
ATOM 3614 C CA . PRO B 1 175 ? 8.812 -5.352 -16.859 1 94.62 175 PRO B CA 1
ATOM 3615 C C . PRO B 1 175 ? 8.734 -4.355 -18.016 1 94.62 175 PRO B C 1
ATOM 3617 O O . PRO B 1 175 ? 8.227 -4.691 -19.094 1 94.62 175 PRO B O 1
ATOM 3620 N N . CYS B 1 176 ? 9.141 -3.1 -17.844 1 93.44 176 CYS B N 1
ATOM 3621 C CA . CYS B 1 176 ? 9.18 -2.029 -18.828 1 93.44 176 CYS B CA 1
ATOM 3622 C C . CYS B 1 176 ? 10.109 -0.911 -18.391 1 93.44 176 CYS B C 1
ATOM 3624 O O . CYS B 1 176 ? 10.602 -0.914 -17.266 1 93.44 176 CYS B O 1
ATOM 3626 N N . ASP B 1 177 ? 10.398 -0.04 -19.344 1 92.62 177 ASP B N 1
ATOM 3627 C CA . ASP B 1 177 ? 11.258 1.077 -18.969 1 92.62 177 ASP B CA 1
ATOM 3628 C C . ASP B 1 177 ? 10.57 1.986 -17.969 1 92.62 177 ASP B C 1
ATOM 3630 O O . ASP B 1 177 ? 9.484 2.508 -18.219 1 92.62 177 ASP B O 1
ATOM 3634 N N . PRO B 1 178 ? 11.234 2.168 -16.859 1 94.19 178 PRO B N 1
ATOM 3635 C CA . PRO B 1 178 ? 10.594 2.971 -15.812 1 94.19 178 PRO B CA 1
ATOM 3636 C C . PRO B 1 178 ? 10.766 4.473 -16.031 1 94.19 178 PRO B C 1
ATOM 3638 O O . PRO B 1 178 ? 11.664 4.891 -16.766 1 94.19 178 PRO B O 1
ATOM 3641 N N . GLU B 1 179 ? 9.859 5.211 -15.477 1 92.69 179 GLU B N 1
ATOM 3642 C CA . GLU B 1 179 ? 9.938 6.656 -15.289 1 92.69 179 GLU B CA 1
ATOM 3643 C C . GLU B 1 179 ? 9.812 7.027 -13.812 1 92.69 179 GLU B C 1
ATOM 3645 O O . GLU B 1 179 ? 8.82 6.695 -13.172 1 92.69 179 GLU B O 1
ATOM 3650 N N . PRO B 1 180 ? 10.805 7.723 -13.25 1 92.12 180 PRO B N 1
ATOM 3651 C CA . PRO B 1 180 ? 12.016 8.234 -13.898 1 92.12 180 PRO B CA 1
ATOM 3652 C C . PRO B 1 180 ? 12.945 7.117 -14.375 1 92.12 180 PRO B C 1
ATOM 3654 O O . PRO B 1 180 ? 12.875 5.996 -13.859 1 92.12 180 PRO B O 1
ATOM 3657 N N . VAL B 1 181 ? 13.812 7.477 -15.234 1 88.06 181 VAL B N 1
ATOM 3658 C CA . VAL B 1 181 ? 14.742 6.52 -15.812 1 88.06 181 VAL B CA 1
ATOM 3659 C C . VAL B 1 181 ? 15.695 6.004 -14.734 1 88.06 181 VAL B C 1
ATOM 3661 O O . VAL B 1 181 ? 16.109 6.758 -13.852 1 88.06 181 VAL B O 1
ATOM 3664 N N . PHE B 1 182 ? 15.953 4.738 -14.898 1 84.94 182 PHE B N 1
ATOM 3665 C CA . PHE B 1 182 ? 16.812 4.094 -13.914 1 84.94 182 PHE B CA 1
ATOM 3666 C C . PHE B 1 182 ? 18.094 3.592 -14.555 1 84.94 182 PHE B C 1
ATOM 3668 O O . PHE B 1 182 ? 18.078 2.607 -15.305 1 84.94 182 PHE B O 1
ATOM 3675 N N . ARG B 1 183 ? 19.234 4.062 -14.102 1 78.06 183 ARG B N 1
ATOM 3676 C CA . ARG B 1 183 ? 20.594 3.631 -14.414 1 78.06 183 ARG B CA 1
ATOM 3677 C C . ARG B 1 183 ? 20.719 3.244 -15.883 1 78.06 183 ARG B C 1
ATOM 3679 O O . ARG B 1 183 ? 21.391 2.268 -16.219 1 78.06 183 ARG B O 1
ATOM 3686 N N . ASN B 1 184 ? 19.906 3.719 -16.641 1 79.5 184 ASN B N 1
ATOM 3687 C CA . ASN B 1 184 ? 19.969 3.459 -18.078 1 79.5 184 ASN B CA 1
ATOM 3688 C C . ASN B 1 184 ? 19.656 2 -18.406 1 79.5 184 ASN B C 1
ATOM 3690 O O . ASN B 1 184 ? 20.297 1.396 -19.266 1 79.5 184 ASN B O 1
ATOM 3694 N N . LYS B 1 185 ? 19.016 1.346 -17.578 1 85.69 185 LYS B N 1
ATOM 3695 C CA . LYS B 1 185 ? 18.531 -0.007 -17.844 1 85.69 185 LYS B CA 1
ATOM 3696 C C . LYS B 1 185 ? 17.219 0.016 -18.625 1 85.69 185 LYS B C 1
ATOM 3698 O O . LYS B 1 185 ? 16.344 0.831 -18.344 1 85.69 185 LYS B O 1
ATOM 3703 N N . TYR B 1 186 ? 17.219 -0.905 -19.625 1 88.19 186 TYR B N 1
ATOM 3704 C CA . TYR B 1 186 ? 16.031 -0.996 -20.469 1 88.19 186 TYR B CA 1
ATOM 3705 C C . TYR B 1 186 ? 15.469 -2.408 -20.469 1 88.19 186 TYR B C 1
ATOM 3707 O O . TYR B 1 186 ? 16.219 -3.389 -20.438 1 88.19 186 TYR B O 1
ATOM 3715 N N . ALA B 1 187 ? 14.18 -2.408 -20.562 1 91.69 187 ALA B N 1
ATOM 3716 C CA . ALA B 1 187 ? 13.508 -3.707 -20.578 1 91.69 187 ALA B CA 1
ATOM 3717 C C . ALA B 1 187 ? 13.633 -4.379 -21.938 1 91.69 187 ALA B C 1
ATOM 3719 O O . ALA B 1 187 ? 13.539 -3.721 -22.969 1 91.69 187 ALA B O 1
ATOM 3720 N N . SER B 1 188 ? 13.859 -5.656 -21.906 1 91.69 188 SER B N 1
ATOM 3721 C CA . SER B 1 188 ? 13.836 -6.43 -23.141 1 91.69 188 SER B CA 1
ATOM 3722 C C . SER B 1 188 ? 12.414 -6.727 -23.578 1 91.69 188 SER B C 1
ATOM 3724 O O . SER B 1 188 ? 11.492 -6.773 -22.766 1 91.69 188 SER B O 1
ATOM 3726 N N . TYR B 1 189 ? 12.297 -6.984 -24.781 1 88.75 189 TYR B N 1
ATOM 3727 C CA . TYR B 1 189 ? 10.992 -7.355 -25.312 1 88.75 189 TYR B CA 1
ATOM 3728 C C . TYR B 1 189 ? 10.5 -8.656 -24.688 1 88.75 189 TYR B C 1
ATOM 3730 O O . TYR B 1 189 ? 9.305 -8.812 -24.422 1 88.75 189 TYR B O 1
ATOM 3738 N N . LYS B 1 190 ? 11.414 -9.492 -24.531 1 91.38 190 LYS B N 1
ATOM 3739 C CA . LYS B 1 190 ? 11.086 -10.773 -23.906 1 91.38 190 LYS B CA 1
ATOM 3740 C C . LYS B 1 190 ? 10.492 -10.57 -22.516 1 91.38 190 LYS B C 1
ATOM 3742 O O . LYS B 1 190 ? 9.484 -11.188 -22.172 1 91.38 190 LYS B O 1
ATOM 3747 N N . ASP B 1 191 ? 11.109 -9.711 -21.734 1 92.75 191 ASP B N 1
ATOM 3748 C CA . ASP B 1 191 ? 10.617 -9.422 -20.391 1 92.75 191 ASP B CA 1
ATOM 3749 C C . ASP B 1 191 ? 9.242 -8.758 -20.438 1 92.75 191 ASP B C 1
ATOM 3751 O O . ASP B 1 191 ? 8.344 -9.125 -19.672 1 92.75 191 ASP B O 1
ATOM 3755 N N . MET B 1 192 ? 9.102 -7.855 -21.344 1 92.75 192 MET B N 1
ATOM 3756 C CA . MET B 1 192 ? 7.84 -7.141 -21.469 1 92.75 192 MET B CA 1
ATOM 3757 C C . MET B 1 192 ? 6.703 -8.102 -21.812 1 92.75 192 MET B C 1
ATOM 3759 O O . MET B 1 192 ? 5.641 -8.055 -21.188 1 92.75 192 MET B O 1
ATOM 3763 N N . ARG B 1 193 ? 6.973 -8.938 -22.719 1 92.56 193 ARG B N 1
ATOM 3764 C CA . ARG B 1 193 ? 5.973 -9.914 -23.141 1 92.56 193 ARG B CA 1
ATOM 3765 C C . ARG B 1 193 ? 5.648 -10.891 -22.016 1 92.56 193 ARG B C 1
ATOM 3767 O O . ARG B 1 193 ? 4.484 -11.242 -21.812 1 92.56 193 ARG B O 1
ATOM 3774 N N . ALA B 1 194 ? 6.637 -11.32 -21.375 1 94.44 194 ALA B N 1
ATOM 3775 C CA . ALA B 1 194 ? 6.465 -12.312 -20.312 1 94.44 194 ALA B CA 1
ATOM 3776 C C . ALA B 1 194 ? 5.605 -11.758 -19.172 1 94.44 194 ALA B C 1
ATOM 3778 O O . ALA B 1 194 ? 4.699 -12.438 -18.688 1 94.44 194 ALA B O 1
ATOM 3779 N N . VAL B 1 195 ? 5.887 -10.555 -18.781 1 95.5 195 VAL B N 1
ATOM 3780 C CA . VAL B 1 195 ? 5.156 -9.992 -17.656 1 95.5 195 VAL B CA 1
ATOM 3781 C C . VAL B 1 195 ? 3.721 -9.68 -18.062 1 95.5 195 VAL B C 1
ATOM 3783 O O . VAL B 1 195 ? 2.787 -9.844 -17.281 1 95.5 195 VAL B O 1
ATOM 3786 N N . GLU B 1 196 ? 3.549 -9.234 -19.25 1 94.06 196 GLU B N 1
ATOM 3787 C CA . GLU B 1 196 ? 2.191 -9.031 -19.75 1 94.06 196 GLU B CA 1
ATOM 3788 C C . GLU B 1 196 ? 1.427 -10.352 -19.812 1 94.06 196 GLU B C 1
ATOM 3790 O O . GLU B 1 196 ? 0.218 -10.383 -19.578 1 94.06 196 GLU B O 1
ATOM 3795 N N . GLY B 1 197 ? 2.131 -11.367 -20.172 1 95.12 197 GLY B N 1
ATOM 3796 C CA . GLY B 1 197 ? 1.522 -12.688 -20.141 1 95.12 197 GLY B CA 1
ATOM 3797 C C . GLY B 1 197 ? 1.042 -13.086 -18.766 1 95.12 197 GLY B C 1
ATOM 3798 O O . GLY B 1 197 ? -0.015 -13.703 -18.625 1 95.12 197 GLY B O 1
ATOM 3799 N N . VAL B 1 198 ? 1.829 -12.766 -17.766 1 97.44 198 VAL B N 1
ATOM 3800 C CA . VAL B 1 198 ? 1.439 -13.023 -16.375 1 97.44 198 VAL B CA 1
ATOM 3801 C C . VAL B 1 198 ? 0.157 -12.258 -16.047 1 97.44 198 VAL B C 1
ATOM 3803 O O . VAL B 1 198 ? -0.768 -12.812 -15.453 1 97.44 198 VAL B O 1
ATOM 3806 N N . PHE B 1 199 ? 0.098 -10.969 -16.438 1 96.94 199 PHE B N 1
ATOM 3807 C CA . PHE B 1 199 ? -1.091 -10.156 -16.203 1 96.94 199 PHE B CA 1
ATOM 3808 C C . PHE B 1 199 ? -2.314 -10.797 -16.859 1 96.94 199 PHE B C 1
ATOM 3810 O O . PHE B 1 199 ? -3.357 -10.945 -16.219 1 96.94 199 PHE B O 1
ATOM 3817 N N . GLU B 1 200 ? -2.189 -11.164 -18.047 1 94.5 200 GLU B N 1
ATOM 3818 C CA . GLU B 1 200 ? -3.303 -11.75 -18.797 1 94.5 200 GLU B CA 1
ATOM 3819 C C . GLU B 1 200 ? -3.758 -13.062 -18.172 1 94.5 200 GLU B C 1
ATOM 3821 O O . GLU B 1 200 ? -4.953 -13.352 -18.125 1 94.5 200 GLU B O 1
ATOM 3826 N N . LYS B 1 201 ? -2.844 -13.758 -17.734 1 96.44 201 LYS B N 1
ATOM 3827 C CA . LYS B 1 201 ? -3.141 -15.078 -17.188 1 96.44 201 LYS B CA 1
ATOM 3828 C C . LYS B 1 201 ? -3.855 -14.977 -15.852 1 96.44 201 LYS B C 1
ATOM 3830 O O . LYS B 1 201 ? -4.859 -15.656 -15.625 1 96.44 201 LYS B O 1
ATOM 3835 N N . TYR B 1 202 ? -3.41 -14.078 -14.977 1 97.75 202 TYR B N 1
ATOM 3836 C CA . TYR B 1 202 ? -3.834 -14.156 -13.586 1 97.75 202 TYR B CA 1
ATOM 3837 C C . TYR B 1 202 ? -4.852 -13.07 -13.258 1 97.75 202 TYR B C 1
ATOM 3839 O O . TYR B 1 202 ? -5.574 -13.156 -12.266 1 97.75 202 TYR B O 1
ATOM 3847 N N . PHE B 1 203 ? -4.914 -12.055 -14.023 1 97.75 203 PHE B N 1
ATOM 3848 C CA . PHE B 1 203 ? -5.809 -10.945 -13.695 1 97.75 203 PHE B CA 1
ATOM 3849 C C . PHE B 1 203 ? -7.02 -10.938 -14.617 1 97.75 203 PHE B C 1
ATOM 3851 O O . PHE B 1 203 ? -6.906 -10.594 -15.797 1 97.75 203 PHE B O 1
ATOM 3858 N N . HIS B 1 204 ? -8.102 -11.242 -14.094 1 97.19 204 HIS B N 1
ATOM 3859 C CA . HIS B 1 204 ? -9.391 -11.242 -14.773 1 97.19 204 HIS B CA 1
ATOM 3860 C C . HIS B 1 204 ? -10.539 -11.297 -13.766 1 97.19 204 HIS B C 1
ATOM 3862 O O . HIS B 1 204 ? -10.344 -11.711 -12.617 1 97.19 204 HIS B O 1
ATOM 3868 N N . ARG B 1 205 ? -11.68 -10.898 -14.227 1 97.12 205 ARG B N 1
ATOM 3869 C CA . ARG B 1 205 ? -12.859 -10.961 -13.375 1 97.12 205 ARG B CA 1
ATOM 3870 C C . ARG B 1 205 ? -13.258 -12.406 -13.102 1 97.12 205 ARG B C 1
ATOM 3872 O O . ARG B 1 205 ? -12.75 -13.328 -13.742 1 97.12 205 ARG B O 1
ATOM 3879 N N . PRO B 1 206 ? -14.109 -12.617 -12.094 1 97.06 206 PRO B N 1
ATOM 3880 C CA . PRO B 1 206 ? -14.5 -13.984 -11.742 1 97.06 206 PRO B CA 1
ATOM 3881 C C . PRO B 1 206 ? -15.086 -14.75 -12.93 1 97.06 206 PRO B C 1
ATOM 3883 O O . PRO B 1 206 ? -15.828 -14.172 -13.734 1 97.06 206 PRO B O 1
ATOM 3886 N N . THR B 1 207 ? -14.781 -16.031 -12.977 1 95.62 207 THR B N 1
ATOM 3887 C CA . THR B 1 207 ? -15.25 -16.875 -14.07 1 95.62 207 THR B CA 1
ATOM 3888 C C . THR B 1 207 ? -16.5 -17.641 -13.656 1 95.62 207 THR B C 1
ATOM 3890 O O . THR B 1 207 ? -17.125 -18.297 -14.484 1 95.62 207 THR B O 1
ATOM 3893 N N . ALA B 1 208 ? -16.812 -17.641 -12.414 1 95.06 208 ALA B N 1
ATOM 3894 C CA . ALA B 1 208 ? -18.016 -18.266 -11.852 1 95.06 208 ALA B CA 1
ATOM 3895 C C . ALA B 1 208 ? -18.672 -17.375 -10.805 1 95.06 208 ALA B C 1
ATOM 3897 O O . ALA B 1 208 ? -18.094 -16.359 -10.406 1 95.06 208 ALA B O 1
ATOM 3898 N N . ASP B 1 209 ? -19.859 -17.688 -10.422 1 93.88 209 ASP B N 1
ATOM 3899 C CA . ASP B 1 209 ? -20.578 -16.906 -9.406 1 93.88 209 ASP B CA 1
ATOM 3900 C C . ASP B 1 209 ? -20.109 -17.281 -8 1 93.88 209 ASP B C 1
ATOM 3902 O O . ASP B 1 209 ? -20.906 -17.75 -7.184 1 93.88 209 ASP B O 1
ATOM 3906 N N . GLU B 1 210 ? -18.891 -17.062 -7.781 1 94.81 210 GLU B N 1
ATOM 3907 C CA . GLU B 1 210 ? -18.266 -17.328 -6.484 1 94.81 210 GLU B CA 1
ATOM 3908 C C . GLU B 1 210 ? -17.094 -16.391 -6.234 1 94.81 210 GLU B C 1
ATOM 3910 O O . GLU B 1 210 ? -16.438 -15.938 -7.18 1 94.81 210 GLU B O 1
ATOM 3915 N N . SER B 1 211 ? -16.922 -16.047 -5.004 1 95.81 211 SER B N 1
ATOM 3916 C CA . SER B 1 211 ? -15.75 -15.266 -4.609 1 95.81 211 SER B CA 1
ATOM 3917 C C . SER B 1 211 ? -14.578 -16.172 -4.238 1 95.81 211 SER B C 1
ATOM 3919 O O . SER B 1 211 ? -14.773 -17.266 -3.707 1 95.81 211 SER B O 1
ATOM 3921 N N . SER B 1 212 ? -13.398 -15.75 -4.57 1 97.81 212 SER B N 1
ATOM 3922 C CA . SER B 1 212 ? -12.219 -16.578 -4.316 1 97.81 212 SER B CA 1
ATOM 3923 C C . SER B 1 212 ? -11.016 -15.719 -3.953 1 97.81 212 SER B C 1
ATOM 3925 O O . SER B 1 212 ? -11.008 -14.508 -4.195 1 97.81 212 SER B O 1
ATOM 3927 N N . VAL B 1 213 ? -10.109 -16.344 -3.258 1 98.31 213 VAL B N 1
ATOM 3928 C CA . VAL B 1 213 ? -8.812 -15.758 -2.961 1 98.31 213 VAL B CA 1
ATOM 3929 C C . VAL B 1 213 ? -7.707 -16.594 -3.602 1 98.31 213 VAL B C 1
ATOM 3931 O O . VAL B 1 213 ? -7.762 -17.828 -3.584 1 98.31 213 VAL B O 1
ATOM 3934 N N . GLU B 1 214 ? -6.785 -15.93 -4.262 1 98.62 214 GLU B N 1
ATOM 3935 C CA . GLU B 1 214 ? -5.582 -16.562 -4.785 1 98.62 214 GLU B CA 1
ATOM 3936 C C . GLU B 1 214 ? -4.324 -15.898 -4.23 1 98.62 214 GLU B C 1
ATOM 3938 O O . GLU B 1 214 ? -4.305 -14.695 -3.986 1 98.62 214 GLU B O 1
ATOM 3943 N N . ILE B 1 215 ? -3.328 -16.734 -4.004 1 98.88 215 ILE B N 1
ATOM 3944 C CA . ILE B 1 215 ? -2.045 -16.234 -3.523 1 98.88 215 ILE B CA 1
ATOM 3945 C C . ILE B 1 215 ? -0.984 -16.406 -4.605 1 98.88 215 ILE B C 1
ATOM 3947 O O . ILE B 1 215 ? -0.898 -17.469 -5.23 1 98.88 215 ILE B O 1
ATOM 3951 N N . ILE B 1 216 ? -0.237 -15.383 -4.879 1 98.94 216 ILE B N 1
ATOM 3952 C CA . ILE B 1 216 ? 0.921 -15.445 -5.762 1 98.94 216 ILE B CA 1
ATOM 3953 C C . ILE B 1 216 ? 2.17 -14.984 -5.008 1 98.94 216 ILE B C 1
ATOM 3955 O O . ILE B 1 216 ? 2.23 -13.852 -4.527 1 98.94 216 ILE B O 1
ATOM 3959 N N . VAL B 1 217 ? 3.111 -15.891 -4.844 1 98.94 217 VAL B N 1
ATOM 3960 C CA . VAL B 1 217 ? 4.402 -15.57 -4.246 1 98.94 217 VAL B CA 1
ATOM 3961 C C . VAL B 1 217 ? 5.434 -15.312 -5.344 1 98.94 217 VAL B C 1
ATOM 3963 O O . VAL B 1 217 ? 5.699 -16.188 -6.172 1 98.94 217 VAL B O 1
ATOM 3966 N N . GLY B 1 218 ? 5.961 -14.133 -5.355 1 98.81 218 GLY B N 1
ATOM 3967 C CA . GLY B 1 218 ? 6.879 -13.789 -6.43 1 98.81 218 GLY B CA 1
ATOM 3968 C C . GLY B 1 218 ? 7.844 -12.68 -6.051 1 98.81 218 GLY B C 1
ATOM 3969 O O . GLY B 1 218 ? 8.484 -12.734 -5 1 98.81 218 GLY B O 1
ATOM 3970 N N . HIS B 1 219 ? 7.941 -11.711 -6.984 1 98.75 219 HIS B N 1
ATOM 3971 C CA . HIS B 1 219 ? 9.039 -10.75 -6.887 1 98.75 219 HIS B CA 1
ATOM 3972 C C . HIS B 1 219 ? 8.523 -9.32 -7.012 1 98.75 219 HIS B C 1
ATOM 3974 O O . HIS B 1 219 ? 7.449 -9.086 -7.566 1 98.75 219 HIS B O 1
ATOM 3980 N N . ALA B 1 220 ? 9.383 -8.414 -6.531 1 98.44 220 ALA B N 1
ATOM 3981 C CA . ALA B 1 220 ? 8.969 -7.02 -6.367 1 98.44 220 ALA B CA 1
ATOM 3982 C C . ALA B 1 220 ? 8.688 -6.371 -7.719 1 98.44 220 ALA B C 1
ATOM 3984 O O . ALA B 1 220 ? 7.645 -5.742 -7.906 1 98.44 220 ALA B O 1
ATOM 3985 N N . ASN B 1 221 ? 9.578 -6.523 -8.68 1 97.81 221 ASN B N 1
ATOM 3986 C CA . ASN B 1 221 ? 9.406 -5.832 -9.953 1 97.81 221 ASN B CA 1
ATOM 3987 C C . ASN B 1 221 ? 8.102 -6.238 -10.641 1 97.81 221 ASN B C 1
ATOM 3989 O O . ASN B 1 221 ? 7.375 -5.383 -11.148 1 97.81 221 ASN B O 1
ATOM 3993 N N . VAL B 1 222 ? 7.855 -7.484 -10.602 1 98.19 222 VAL B N 1
ATOM 3994 C CA . VAL B 1 222 ? 6.68 -8.023 -11.281 1 98.19 222 VAL B CA 1
ATOM 3995 C C . VAL B 1 222 ? 5.414 -7.574 -10.555 1 98.19 222 VAL B C 1
ATOM 3997 O O . VAL B 1 222 ? 4.461 -7.105 -11.18 1 98.19 222 VAL B O 1
ATOM 4000 N N . ILE B 1 223 ? 5.426 -7.629 -9.25 1 98.75 223 ILE B N 1
ATOM 4001 C CA . ILE B 1 223 ? 4.27 -7.234 -8.453 1 98.75 223 ILE B CA 1
ATOM 4002 C C . ILE B 1 223 ? 3.949 -5.762 -8.695 1 98.75 223 ILE B C 1
ATOM 4004 O O . ILE B 1 223 ? 2.791 -5.398 -8.922 1 98.75 223 ILE B O 1
ATOM 4008 N N . ARG B 1 224 ? 4.945 -4.941 -8.664 1 98.5 224 ARG B N 1
ATOM 4009 C CA . ARG B 1 224 ? 4.766 -3.51 -8.875 1 98.5 224 ARG B CA 1
ATOM 4010 C C . ARG B 1 224 ? 4.145 -3.232 -10.242 1 98.5 224 ARG B C 1
ATOM 4012 O O . ARG B 1 224 ? 3.211 -2.438 -10.352 1 98.5 224 ARG B O 1
ATOM 4019 N N . TYR B 1 225 ? 4.637 -3.908 -11.266 1 97.62 225 TYR B N 1
ATOM 4020 C CA . TYR B 1 225 ? 4.109 -3.746 -12.617 1 97.62 225 TYR B CA 1
ATOM 4021 C C . TYR B 1 225 ? 2.652 -4.188 -12.688 1 97.62 225 TYR B C 1
ATOM 4023 O O . TYR B 1 225 ? 1.814 -3.49 -13.266 1 97.62 225 TYR B O 1
ATOM 4031 N N . LEU B 1 226 ? 2.355 -5.312 -12.109 1 98.25 226 LEU B N 1
ATOM 4032 C CA . LEU B 1 226 ? 1.012 -5.875 -12.164 1 98.25 226 LEU B CA 1
ATOM 4033 C C . LEU B 1 226 ? 0.01 -4.957 -11.469 1 98.25 226 LEU B C 1
ATOM 4035 O O . LEU B 1 226 ? -1.138 -4.844 -11.898 1 98.25 226 LEU B O 1
ATOM 4039 N N . VAL B 1 227 ? 0.447 -4.332 -10.406 1 98.38 227 VAL B N 1
ATOM 4040 C CA . VAL B 1 227 ? -0.416 -3.398 -9.695 1 98.38 227 VAL B CA 1
ATOM 4041 C C . VAL B 1 227 ? -0.751 -2.213 -10.602 1 98.38 227 VAL B C 1
ATOM 4043 O O . VAL B 1 227 ? -1.915 -1.823 -10.719 1 98.38 227 VAL B O 1
ATOM 4046 N N . CYS B 1 228 ? 0.235 -1.636 -11.242 1 97.69 228 CYS B N 1
ATOM 4047 C CA . CYS B 1 228 ? -0.006 -0.524 -12.156 1 97.69 228 CYS B CA 1
ATOM 4048 C C . CYS B 1 228 ? -0.973 -0.928 -13.266 1 97.69 228 CYS B C 1
ATOM 4050 O O . CYS B 1 228 ? -1.924 -0.202 -13.562 1 97.69 228 CYS B O 1
ATOM 4052 N N . ARG B 1 229 ? -0.757 -2.086 -13.789 1 96.44 229 ARG B N 1
ATOM 4053 C CA . ARG B 1 229 ? -1.587 -2.568 -14.883 1 96.44 229 ARG B CA 1
ATOM 4054 C C . ARG B 1 229 ? -3.027 -2.783 -14.43 1 96.44 229 ARG B C 1
ATOM 4056 O O . ARG B 1 229 ? -3.967 -2.346 -15.094 1 96.44 229 ARG B O 1
ATOM 4063 N N . ALA B 1 230 ? -3.15 -3.4 -13.32 1 97.5 230 ALA B N 1
ATOM 4064 C CA . ALA B 1 230 ? -4.477 -3.748 -12.812 1 97.5 230 ALA B CA 1
ATOM 4065 C C . ALA B 1 230 ? -5.301 -2.498 -12.531 1 97.5 230 ALA B C 1
ATOM 4067 O O . ALA B 1 230 ? -6.516 -2.484 -12.75 1 97.5 230 ALA B O 1
ATOM 4068 N N . LEU B 1 231 ? -4.648 -1.506 -12.062 1 97.69 231 LEU B N 1
ATOM 4069 C CA . LEU B 1 231 ? -5.34 -0.28 -11.68 1 97.69 231 LEU B CA 1
ATOM 4070 C C . LEU B 1 231 ? -5.43 0.682 -12.859 1 97.69 231 LEU B C 1
ATOM 4072 O O . LEU B 1 231 ? -5.926 1.803 -12.719 1 97.69 231 LEU B O 1
ATOM 4076 N N . GLN B 1 232 ? -4.934 0.289 -13.969 1 95.94 232 GLN B N 1
ATOM 4077 C CA . GLN B 1 232 ? -4.902 1.12 -15.172 1 95.94 232 GLN B CA 1
ATOM 4078 C C . GLN B 1 232 ? -4.168 2.432 -14.914 1 95.94 232 GLN B C 1
ATOM 4080 O O . GLN B 1 232 ? -4.707 3.512 -15.164 1 95.94 232 GLN B O 1
ATOM 4085 N N . LEU B 1 233 ? -3.014 2.311 -14.43 1 96.62 233 LEU B N 1
ATOM 4086 C CA . LEU B 1 233 ? -2.041 3.379 -14.227 1 96.62 233 LEU B CA 1
ATOM 4087 C C . LEU B 1 233 ? -0.869 3.236 -15.195 1 96.62 233 LEU B C 1
ATOM 4089 O O . LEU B 1 233 ? -0.662 2.168 -15.773 1 96.62 233 LEU B O 1
ATOM 4093 N N . PRO B 1 234 ? -0.118 4.348 -15.406 1 94.81 234 PRO B N 1
ATOM 4094 C CA . PRO B 1 234 ? 1.075 4.176 -16.234 1 94.81 234 PRO B CA 1
ATOM 4095 C C . PRO B 1 234 ? 2.008 3.084 -15.719 1 94.81 234 PRO B C 1
ATOM 4097 O O . PRO B 1 234 ? 2.537 3.197 -14.609 1 94.81 234 PRO B O 1
ATOM 4100 N N . PRO B 1 235 ? 2.213 2.053 -16.5 1 95.25 235 PRO B N 1
ATOM 4101 C CA . PRO B 1 235 ? 3.047 0.946 -16.016 1 95.25 235 PRO B CA 1
ATOM 4102 C C . PRO B 1 235 ? 4.484 1.372 -15.742 1 95.25 235 PRO B C 1
ATOM 4104 O O . PRO B 1 235 ? 5.156 0.775 -14.891 1 95.25 235 PRO B O 1
ATOM 4107 N N . GLU B 1 236 ? 4.977 2.41 -16.391 1 94.69 236 GLU B N 1
ATOM 4108 C CA . GLU B 1 236 ? 6.352 2.875 -16.219 1 94.69 236 GLU B CA 1
ATOM 4109 C C . GLU B 1 236 ? 6.57 3.471 -14.836 1 94.69 236 GLU B C 1
ATOM 4111 O O . GLU B 1 236 ? 7.695 3.809 -14.469 1 94.69 236 GLU B O 1
ATOM 4116 N N . ALA B 1 237 ? 5.5 3.545 -14.055 1 96.69 237 ALA B N 1
ATOM 4117 C CA . ALA B 1 237 ? 5.598 4.082 -12.703 1 96.69 237 ALA B CA 1
ATOM 4118 C C . ALA B 1 237 ? 6.004 2.994 -11.711 1 96.69 237 ALA B C 1
ATOM 4120 O O . ALA B 1 237 ? 6.152 3.26 -10.516 1 96.69 237 ALA B O 1
ATOM 4121 N N . TRP B 1 238 ? 6.285 1.76 -12.164 1 96.81 238 TRP B N 1
ATOM 4122 C CA . TRP B 1 238 ? 6.43 0.61 -11.273 1 96.81 238 TRP B CA 1
ATOM 4123 C C . TRP B 1 238 ? 7.625 0.788 -10.344 1 96.81 238 TRP B C 1
ATOM 4125 O O . TRP B 1 238 ? 7.59 0.344 -9.195 1 96.81 238 TRP B O 1
ATOM 4135 N N . LEU B 1 239 ? 8.609 1.517 -10.766 1 96.69 239 LEU B N 1
ATOM 4136 C CA . LEU B 1 239 ? 9.789 1.664 -9.922 1 96.69 239 LEU B CA 1
ATOM 4137 C C . LEU B 1 239 ? 9.594 2.779 -8.898 1 96.69 239 LEU B C 1
ATOM 4139 O O . LEU B 1 239 ? 10.445 2.996 -8.039 1 96.69 239 LEU B O 1
ATOM 4143 N N . ARG B 1 240 ? 8.469 3.494 -8.891 1 97.75 240 ARG B N 1
ATOM 4144 C CA . ARG B 1 240 ? 8.156 4.488 -7.871 1 97.75 240 ARG B CA 1
ATOM 4145 C C . ARG B 1 240 ? 7.605 3.83 -6.613 1 97.75 240 ARG B C 1
ATOM 4147 O O . ARG B 1 240 ? 7.355 4.504 -5.609 1 97.75 240 ARG B O 1
ATOM 4154 N N . ILE B 1 241 ? 7.465 2.51 -6.668 1 98.12 241 ILE B N 1
ATOM 4155 C CA . ILE B 1 241 ? 6.914 1.715 -5.578 1 98.12 241 ILE B CA 1
ATOM 4156 C C . ILE B 1 241 ? 7.992 0.798 -5.008 1 98.12 241 ILE B C 1
ATOM 4158 O O . ILE B 1 241 ? 8.734 0.156 -5.758 1 98.12 241 ILE B O 1
ATOM 4162 N N . SER B 1 242 ? 8.07 0.807 -3.666 1 96.56 242 SER B N 1
ATOM 4163 C CA . SER B 1 242 ? 8.945 -0.138 -2.977 1 96.56 242 SER B CA 1
ATOM 4164 C C . SER B 1 242 ? 8.141 -1.224 -2.273 1 96.56 242 SER B C 1
ATOM 4166 O O . SER B 1 242 ? 6.992 -0.997 -1.882 1 96.56 242 SER B O 1
ATOM 4168 N N . LEU B 1 243 ? 8.727 -2.393 -2.219 1 97.81 243 LEU B N 1
ATOM 4169 C CA . LEU B 1 243 ? 8.102 -3.51 -1.516 1 97.81 243 LEU B CA 1
ATOM 4170 C C . LEU B 1 243 ? 9.094 -4.164 -0.553 1 97.81 243 LEU B C 1
ATOM 4172 O O . LEU B 1 243 ? 10.188 -4.562 -0.956 1 97.81 243 LEU B O 1
ATOM 4176 N N . SER B 1 244 ? 8.688 -4.277 0.723 1 97.88 244 SER B N 1
ATOM 4177 C CA . SER B 1 244 ? 9.484 -5.012 1.697 1 97.88 244 SER B CA 1
ATOM 4178 C C . SER B 1 244 ? 9.406 -6.516 1.459 1 97.88 244 SER B C 1
ATOM 4180 O O . SER B 1 244 ? 8.477 -6.996 0.803 1 97.88 244 SER B O 1
ATOM 4182 N N . HIS B 1 245 ? 10.43 -7.215 1.988 1 98.44 245 HIS B N 1
ATOM 4183 C CA . HIS B 1 245 ? 10.383 -8.672 1.959 1 98.44 245 HIS B CA 1
ATOM 4184 C C . HIS B 1 245 ? 9.156 -9.203 2.689 1 98.44 245 HIS B C 1
ATOM 4186 O O . HIS B 1 245 ? 8.828 -8.727 3.781 1 98.44 245 HIS B O 1
ATOM 4192 N N . CYS B 1 246 ? 8.484 -10.133 1.985 1 98.75 246 CYS B N 1
ATOM 4193 C CA . CYS B 1 246 ? 7.309 -10.812 2.514 1 98.75 246 CYS B CA 1
ATOM 4194 C C . CYS B 1 246 ? 6.152 -9.836 2.723 1 98.75 246 CYS B C 1
ATOM 4196 O O . CYS B 1 246 ? 5.25 -10.102 3.518 1 98.75 246 CYS B O 1
ATOM 4198 N N . SER B 1 247 ? 6.234 -8.695 2.078 1 98.62 247 SER B N 1
ATOM 4199 C CA . SER B 1 247 ? 5.098 -7.785 2.127 1 98.62 247 SER B CA 1
ATOM 4200 C C . SER B 1 247 ? 3.912 -8.336 1.34 1 98.62 247 SER B C 1
ATOM 4202 O O . SER B 1 247 ? 4.09 -9.125 0.411 1 98.62 247 SER B O 1
ATOM 4204 N N . ILE B 1 248 ? 2.771 -7.879 1.724 1 98.81 248 ILE B N 1
ATOM 4205 C CA . ILE B 1 248 ? 1.518 -8.359 1.15 1 98.81 248 ILE B CA 1
ATOM 4206 C C . ILE B 1 248 ? 0.864 -7.242 0.336 1 98.81 248 ILE B C 1
ATOM 4208 O O . ILE B 1 248 ? 0.723 -6.113 0.816 1 98.81 248 ILE B O 1
ATOM 4212 N N . THR B 1 249 ? 0.55 -7.488 -0.856 1 98.88 249 THR B N 1
ATOM 4213 C CA . THR B 1 249 ? -0.27 -6.656 -1.729 1 98.88 249 THR B CA 1
ATOM 4214 C C . THR B 1 249 ? -1.574 -7.367 -2.084 1 98.88 249 THR B C 1
ATOM 4216 O O . THR B 1 249 ? -1.565 -8.539 -2.459 1 98.88 249 THR B O 1
ATOM 4219 N N . SER B 1 250 ? -2.668 -6.66 -1.934 1 98.69 250 SER B N 1
ATOM 4220 C CA . SER B 1 250 ? -3.98 -7.27 -2.125 1 98.69 250 SER B CA 1
ATOM 4221 C C . SER B 1 250 ? -4.801 -6.5 -3.152 1 98.69 250 SER B C 1
ATOM 4223 O O . SER B 1 250 ? -5.031 -5.297 -2.998 1 98.69 250 SER B O 1
ATOM 4225 N N . ILE B 1 251 ? -5.266 -7.188 -4.184 1 98.62 251 ILE B N 1
ATOM 4226 C CA . ILE B 1 251 ? -6.086 -6.629 -5.254 1 98.62 251 ILE B CA 1
ATOM 4227 C C . ILE B 1 251 ? -7.418 -7.371 -5.32 1 98.62 251 ILE B C 1
ATOM 4229 O O . ILE B 1 251 ? -7.457 -8.602 -5.23 1 98.62 251 ILE B O 1
ATOM 4233 N N . ILE B 1 252 ? -8.453 -6.645 -5.445 1 98.31 252 ILE B N 1
ATOM 4234 C CA . ILE B 1 252 ? -9.781 -7.23 -5.59 1 98.31 252 ILE B CA 1
ATOM 4235 C C . ILE B 1 252 ? -10.344 -6.895 -6.973 1 98.31 252 ILE B C 1
ATOM 4237 O O . ILE B 1 252 ? -10.375 -5.727 -7.371 1 98.31 252 ILE B O 1
ATOM 4241 N N . ILE B 1 253 ? -10.734 -7.891 -7.656 1 98 253 ILE B N 1
ATOM 4242 C CA . ILE B 1 253 ? -11.383 -7.75 -8.953 1 98 253 ILE B CA 1
ATOM 4243 C C . ILE B 1 253 ? -12.852 -8.172 -8.852 1 98 253 ILE B C 1
ATOM 4245 O O . ILE B 1 253 ? -13.148 -9.328 -8.562 1 98 253 ILE B O 1
ATOM 4249 N N . SER B 1 254 ? -13.734 -7.309 -9.133 1 96.88 254 SER B N 1
ATOM 4250 C CA . SER B 1 254 ? -15.164 -7.555 -9.016 1 96.88 254 SER B CA 1
ATOM 4251 C C . SER B 1 254 ? -15.734 -8.156 -10.297 1 96.88 254 SER B C 1
ATOM 4253 O O . SER B 1 254 ? -15.094 -8.109 -11.344 1 96.88 254 SER B O 1
ATOM 4255 N N . GLY B 1 255 ? -16.891 -8.664 -10.156 1 95.81 255 GLY B N 1
ATOM 4256 C CA . GLY B 1 255 ? -17.562 -9.32 -11.273 1 95.81 255 GLY B CA 1
ATOM 4257 C C . GLY B 1 255 ? -17.75 -8.414 -12.469 1 95.81 255 GLY B C 1
ATOM 4258 O O . GLY B 1 255 ? -17.766 -8.875 -13.609 1 95.81 255 GLY B O 1
ATOM 4259 N N . ASN B 1 256 ? -17.844 -7.137 -12.273 1 92.62 256 ASN B N 1
ATOM 4260 C CA . ASN B 1 256 ? -18.078 -6.184 -13.352 1 92.62 256 ASN B CA 1
ATOM 4261 C C . ASN B 1 256 ? -16.766 -5.66 -13.922 1 92.62 256 ASN B C 1
ATOM 4263 O O . ASN B 1 256 ? -16.766 -4.742 -14.75 1 92.62 256 ASN B O 1
ATOM 4267 N N . GLY B 1 257 ? -15.703 -6.113 -13.383 1 94.31 257 GLY B N 1
ATOM 4268 C CA . GLY B 1 257 ? -14.414 -5.73 -13.922 1 94.31 257 GLY B CA 1
ATOM 4269 C C . GLY B 1 257 ? -13.742 -4.613 -13.148 1 94.31 257 GLY B C 1
ATOM 4270 O O . GLY B 1 257 ? -12.586 -4.277 -13.406 1 94.31 257 GLY B O 1
ATOM 4271 N N . HIS B 1 258 ? -14.406 -4.066 -12.156 1 95.25 258 HIS B N 1
ATOM 4272 C CA . HIS B 1 258 ? -13.781 -3.047 -11.32 1 95.25 258 HIS B CA 1
ATOM 4273 C C . HIS B 1 258 ? -12.656 -3.635 -10.484 1 95.25 258 HIS B C 1
ATOM 4275 O O . HIS B 1 258 ? -12.758 -4.773 -10.016 1 95.25 258 HIS B O 1
ATOM 4281 N N . VAL B 1 259 ? -11.586 -2.861 -10.414 1 97.81 259 VAL B N 1
ATOM 4282 C CA . VAL B 1 259 ? -10.422 -3.309 -9.648 1 97.81 259 VAL B CA 1
ATOM 4283 C C . VAL B 1 259 ? -10.156 -2.342 -8.5 1 97.81 259 VAL B C 1
ATOM 4285 O O . VAL B 1 259 ? -10.219 -1.122 -8.68 1 97.81 259 VAL B O 1
ATOM 4288 N N . ARG B 1 260 ? -9.898 -2.914 -7.348 1 97.5 260 ARG B N 1
ATOM 4289 C CA . ARG B 1 260 ? -9.555 -2.135 -6.164 1 97.5 260 ARG B CA 1
ATOM 4290 C C . ARG B 1 260 ? -8.289 -2.672 -5.5 1 97.5 260 ARG B C 1
ATOM 4292 O O . ARG B 1 260 ? -8.109 -3.887 -5.391 1 97.5 260 ARG B O 1
ATOM 4299 N N . LEU B 1 261 ? -7.465 -1.723 -5.148 1 98.5 261 LEU B N 1
ATOM 4300 C CA . LEU B 1 261 ? -6.285 -2.053 -4.355 1 98.5 261 LEU B CA 1
ATOM 4301 C C . LEU B 1 261 ? -6.582 -1.925 -2.867 1 98.5 261 LEU B C 1
ATOM 4303 O O . LEU B 1 261 ? -6.879 -0.833 -2.379 1 98.5 261 LEU B O 1
ATOM 4307 N N . SER B 1 262 ? -6.449 -3.027 -2.127 1 96.56 262 SER B N 1
ATOM 4308 C CA . SER B 1 262 ? -6.777 -3.01 -0.705 1 96.56 262 SER B CA 1
ATOM 4309 C C . SER B 1 262 ? -5.559 -2.652 0.138 1 96.56 262 SER B C 1
ATOM 4311 O O . SER B 1 262 ? -5.695 -2.098 1.231 1 96.56 262 SER B O 1
ATOM 4313 N N . CYS B 1 263 ? -4.43 -3.02 -0.255 1 97.31 263 CYS B N 1
ATOM 4314 C CA . CYS B 1 263 ? -3.164 -2.592 0.331 1 97.31 263 CYS B CA 1
ATOM 4315 C C . CYS B 1 263 ? -2 -2.893 -0.605 1 97.31 263 CYS B C 1
ATOM 4317 O O . CYS B 1 263 ? -2.096 -3.777 -1.457 1 97.31 263 CYS B O 1
ATOM 4319 N N . LEU B 1 264 ? -0.963 -2.168 -0.443 1 98.69 264 LEU B N 1
ATOM 4320 C CA . LEU B 1 264 ? 0.243 -2.318 -1.249 1 98.69 264 LEU B CA 1
ATOM 4321 C C . LEU B 1 264 ? 1.488 -2.33 -0.368 1 98.69 264 LEU B C 1
ATOM 4323 O O . LEU B 1 264 ? 1.748 -1.37 0.36 1 98.69 264 LEU B O 1
ATOM 4327 N N . GLY B 1 265 ? 2.217 -3.455 -0.468 1 98.31 265 GLY B N 1
ATOM 4328 C CA . GLY B 1 265 ? 3.471 -3.531 0.266 1 98.31 265 GLY B CA 1
ATOM 4329 C C . GLY B 1 265 ? 3.281 -3.539 1.771 1 98.31 265 GLY B C 1
ATOM 4330 O O . GLY B 1 265 ? 4.086 -2.965 2.506 1 98.31 265 GLY B O 1
ATOM 4331 N N . SER B 1 266 ? 2.209 -4.102 2.225 1 98.25 266 SER B N 1
ATOM 4332 C CA . SER B 1 266 ? 1.933 -4.152 3.656 1 98.25 266 SER B CA 1
ATOM 4333 C C . SER B 1 266 ? 2.834 -5.164 4.355 1 98.25 266 SER B C 1
ATOM 4335 O O . SER B 1 266 ? 2.814 -6.352 4.027 1 98.25 266 SER B O 1
ATOM 4337 N N . ALA B 1 267 ? 3.623 -4.691 5.32 1 97.94 267 ALA B N 1
ATOM 4338 C CA . ALA B 1 267 ? 4.535 -5.574 6.047 1 97.94 267 ALA B CA 1
ATOM 4339 C C . ALA B 1 267 ? 4.355 -5.426 7.555 1 97.94 267 ALA B C 1
ATOM 4341 O O . ALA B 1 267 ? 5.211 -5.859 8.328 1 97.94 267 ALA B O 1
ATOM 4342 N N . GLY B 1 268 ? 3.273 -4.809 7.953 1 97.06 268 GLY B N 1
ATOM 4343 C CA . GLY B 1 268 ? 3.045 -4.5 9.359 1 97.06 268 GLY B CA 1
ATOM 4344 C C . GLY B 1 268 ? 2.883 -5.738 10.219 1 97.06 268 GLY B C 1
ATOM 4345 O O . GLY B 1 268 ? 2.979 -5.664 11.445 1 97.06 268 GLY B O 1
ATOM 4346 N N . HIS B 1 269 ? 2.596 -6.883 9.602 1 97.94 269 HIS B N 1
ATOM 4347 C CA . HIS B 1 269 ? 2.467 -8.125 10.359 1 97.94 269 HIS B CA 1
ATOM 4348 C C . HIS B 1 269 ? 3.822 -8.609 10.852 1 97.94 269 HIS B C 1
ATOM 4350 O O . HIS B 1 269 ? 3.895 -9.484 11.719 1 97.94 269 HIS B O 1
ATOM 4356 N N . LEU B 1 270 ? 4.879 -8.086 10.312 1 97.94 270 LEU B N 1
ATOM 4357 C CA . LEU B 1 270 ? 6.227 -8.375 10.781 1 97.94 270 LEU B CA 1
ATOM 4358 C C . LEU B 1 270 ? 6.645 -7.387 11.867 1 97.94 270 LEU B C 1
ATOM 4360 O O . LEU B 1 270 ? 6.285 -6.207 11.805 1 97.94 270 LEU B O 1
ATOM 4364 N N . PRO B 1 271 ? 7.449 -7.871 12.805 1 96.69 271 PRO B N 1
ATOM 4365 C CA . PRO B 1 271 ? 8.062 -6.91 13.727 1 96.69 271 PRO B CA 1
ATOM 4366 C C . PRO B 1 271 ? 8.891 -5.852 13.008 1 96.69 271 PRO B C 1
ATOM 4368 O O . PRO B 1 271 ? 9.523 -6.145 11.984 1 96.69 271 PRO B O 1
ATOM 4371 N N . VAL B 1 272 ? 8.969 -4.695 13.586 1 96.19 272 VAL B N 1
ATOM 4372 C CA . VAL B 1 272 ? 9.57 -3.535 12.938 1 96.19 272 VAL B CA 1
ATOM 4373 C C . VAL B 1 272 ? 11.039 -3.818 12.633 1 96.19 272 VAL B C 1
ATOM 4375 O O . VAL B 1 272 ? 11.586 -3.299 11.656 1 96.19 272 VAL B O 1
ATOM 4378 N N . ASP B 1 273 ? 11.688 -4.633 13.414 1 94.44 273 ASP B N 1
ATOM 4379 C CA . ASP B 1 273 ? 13.109 -4.91 13.234 1 94.44 273 ASP B CA 1
ATOM 4380 C C . ASP B 1 273 ? 13.32 -6.004 12.188 1 94.44 273 ASP B C 1
ATOM 4382 O O . ASP B 1 273 ? 14.461 -6.312 11.836 1 94.44 273 ASP B O 1
ATOM 4386 N N . GLN B 1 274 ? 12.234 -6.535 11.641 1 96.69 274 GLN B N 1
ATOM 4387 C CA . GLN B 1 274 ? 12.336 -7.602 10.656 1 96.69 274 GLN B CA 1
ATOM 4388 C C . GLN B 1 274 ? 11.859 -7.129 9.281 1 96.69 274 GLN B C 1
ATOM 4390 O O . GLN B 1 274 ? 11.758 -7.926 8.344 1 96.69 274 GLN B O 1
ATOM 4395 N N . ILE B 1 275 ? 11.492 -5.887 9.156 1 97.12 275 ILE B N 1
ATOM 4396 C CA . ILE B 1 275 ? 11.07 -5.312 7.883 1 97.12 275 ILE B CA 1
ATOM 4397 C C . ILE B 1 275 ? 12.297 -4.852 7.094 1 97.12 275 ILE B C 1
ATOM 4399 O O . ILE B 1 275 ? 12.969 -3.898 7.488 1 97.12 275 ILE B O 1
ATOM 4403 N N . THR B 1 276 ? 12.57 -5.551 5.957 1 96.19 276 THR B N 1
ATOM 4404 C CA . THR B 1 276 ? 13.75 -5.238 5.152 1 96.19 276 THR B CA 1
ATOM 4405 C C . THR B 1 276 ? 13.375 -5.125 3.676 1 96.19 276 THR B C 1
ATOM 4407 O O . THR B 1 276 ? 12.352 -5.656 3.244 1 96.19 276 THR B O 1
ATOM 4410 N N . THR B 1 277 ? 14.18 -4.41 2.916 1 95.19 277 THR B N 1
ATOM 4411 C CA . THR B 1 277 ? 13.961 -4.258 1.482 1 95.19 277 THR B CA 1
ATOM 4412 C C . THR B 1 277 ? 15.18 -4.723 0.697 1 95.19 277 THR B C 1
ATOM 4414 O O . THR B 1 277 ? 15.102 -4.941 -0.514 1 95.19 277 THR B O 1
ATOM 4417 N N . ARG B 1 278 ? 16.297 -4.871 1.339 1 92.19 278 ARG B N 1
ATOM 4418 C CA . ARG B 1 278 ? 17.531 -5.223 0.656 1 92.19 278 ARG B CA 1
ATOM 4419 C C . ARG B 1 278 ? 17.984 -6.629 1.026 1 92.19 278 ARG B C 1
ATOM 4421 O O . ARG B 1 278 ? 17.812 -7.062 2.168 1 92.19 278 ARG B O 1
ATOM 4428 N N . ASN B 1 279 ? 18.547 -7.246 0.083 1 93.88 279 ASN B N 1
ATOM 4429 C CA . ASN B 1 279 ? 19.094 -8.586 0.286 1 93.88 279 ASN B CA 1
ATOM 4430 C C . ASN B 1 279 ? 20.531 -8.547 0.792 1 93.88 279 ASN B C 1
ATOM 4432 O O . ASN B 1 279 ? 21.125 -7.469 0.913 1 93.88 279 ASN B O 1
ATOM 4436 N N . VAL B 1 280 ? 21.031 -9.719 1.169 1 89.5 280 VAL B N 1
ATOM 4437 C CA . VAL B 1 280 ? 22.391 -9.828 1.667 1 89.5 280 VAL B CA 1
ATOM 4438 C C . VAL B 1 280 ? 23.312 -10.359 0.563 1 89.5 280 VAL B C 1
ATOM 4440 O O . VAL B 1 280 ? 22.953 -11.305 -0.145 1 89.5 280 VAL B O 1
ATOM 4443 N N . SER B 1 281 ? 24.422 -9.703 0.392 1 84.88 281 SER B N 1
ATOM 4444 C CA . SER B 1 281 ? 25.375 -10.109 -0.642 1 84.88 281 SER B CA 1
ATOM 4445 C C . SER B 1 281 ? 26.125 -11.367 -0.235 1 84.88 281 SER B C 1
ATOM 4447 O O . SER B 1 281 ? 26.297 -11.633 0.955 1 84.88 281 SER B O 1
#

Foldseek 3Di:
DPPPPPPDDPVVVVPPPDPPDDDDQCLLVCVVVVADQPFFQLAKEKEKEWEFFFWAPPVDPDLQRRAHDPLRLVLLLLLLQVVLVLLQVLVVLVVVLVVVVVVVVVVCVVPDDDDPPDDSVPCPPDHDDNHNAAPAEEFAPGRRGVSSLVSSCVNPDPVRNVRYDYDNLQADAQQAQAPVGDPPDGGDPVNVVSLVVVLNVPDDGDRDRHYHYYYYYHHQNSVLLSVCSLQVHDSNHSVVDAAWHGFIWMWMAGSNGDIDTPDDRHSVSDDPVSTHRDHHD/DPPCPPPDDPVVVVPPPDPPDDDDQCLLVCVVVVFDQPFFQLAKEKEKEWEFFFWAPPVDPDLQRRAHDPLRLVLLLLLLQVVLVLLQVLVVLVVVLVVVVVVVVVVCVVPDDDPPPDDSVPCPPDHDDNHNAAPAEEFAPGRRGVSSLVSSCVNPDPVRNVRYDYDNLQADAQQAQAPVGDPPDGGDPVNVVSLVVVLNVPDDGDRDRHYHYYYYYHHQNSVLQSVCSLQVHDSNHSVVDAAWHGFIWMWMAGSNGDIDTPDDRHSVSDDPVSTHRDHHD

InterPro domains:
  IPR013078 Histidine phosphatase superfamily, clade-1 [PF00300] (209-257)
  IPR013078 Histidine phosphatase superfamily, clade-1 [SM00855] (46-226)
  IPR013078 Histidine phosphatase superfamily, clade-1 [cd07067] (46-261)
  IPR029033 Histidine phosphatase superfamily [G3DSA:3.40.50.1240] (37-278)
  IPR029033 Histidine phosphatase superfamily [SSF53254] (45-271)
  IPR051021 Mitochondrial serine/threonine phosphatase [PTHR20935] (15-277)

Radius of gyration: 24.09 Å; Cα contacts (8 Å, |Δi|>4): 1173; chains: 2; bounding box: 90×60×65 Å

Solvent-accessible surface area (backbone atoms only — not comparable to full-atom values): 28731 Å² total; per-residue (Å²): 135,82,78,72,77,76,73,72,58,75,76,64,57,71,51,55,70,59,73,82,71,76,65,66,60,63,74,62,40,31,74,85,70,72,29,63,63,78,38,58,60,85,24,25,30,34,43,35,39,27,26,29,30,34,26,27,38,66,80,51,89,50,54,86,61,23,35,54,34,74,64,13,50,51,42,16,36,49,45,15,46,52,50,41,51,24,18,52,38,22,43,53,49,54,52,50,41,51,50,53,48,47,52,46,51,65,56,43,67,76,63,82,84,81,75,80,80,69,75,70,83,55,28,65,66,18,27,88,48,84,28,56,57,65,72,40,32,39,25,11,66,46,43,28,21,43,53,24,48,54,40,20,38,67,58,44,58,71,80,57,49,68,41,58,41,77,37,69,70,43,44,79,49,52,52,55,55,39,38,62,77,48,94,84,56,74,44,48,68,67,33,21,47,42,46,50,48,44,43,64,73,72,50,53,45,33,81,55,98,47,54,41,24,31,40,37,33,25,34,56,55,49,52,36,31,47,51,24,52,64,65,71,44,57,28,23,42,28,74,34,50,45,53,33,40,39,7,37,26,33,36,37,24,18,13,48,44,52,47,35,36,48,25,34,26,21,44,38,66,44,57,48,61,65,36,24,66,40,65,39,105,132,81,77,72,75,75,71,72,59,76,77,64,56,69,53,54,70,58,72,82,69,76,64,68,59,64,75,62,41,30,73,86,71,71,30,65,64,78,38,57,62,84,26,25,28,33,43,36,38,28,28,27,29,36,26,27,39,66,81,52,89,50,55,86,62,22,35,54,34,75,66,12,48,52,43,16,36,50,44,15,44,51,49,41,52,24,17,53,38,23,43,53,48,52,53,49,42,50,49,52,49,46,50,44,53,62,56,42,66,77,63,79,86,82,75,80,77,69,77,69,85,57,30,66,66,20,27,88,48,84,27,56,55,64,72,39,32,39,26,12,65,46,43,29,19,43,52,24,50,55,39,20,37,66,56,43,56,70,80,58,48,68,42,58,40,77,36,68,69,44,44,79,47,51,52,55,56,39,37,61,77,49,92,84,58,71,42,47,68,67,33,19,47,42,46,51,47,45,43,63,71,72,51,55,46,33,82,55,97,46,54,40,23,33,38,38,32,25,34,56,54,47,50,35,32,48,50,25,52,65,65,71,42,56,28,22,43,29,75,32,51,45,54,32,38,39,7,38,25,35,36,37,23,17,13,48,43,52,47,35,37,48,24,34,25,22,44,38,67,45,59,50,61,66,36,24,65,41,63,39,107

Secondary structure (DSSP, 8-state):
---------HHHHTT---------TTTT-HHHHT--TT--TTSEEEEEEEE---BS-TT-S-GGG-PBPHHHHHHHHHHHHHHHHHHHHHHHHHHHHHHHHHHHHHHTTTS--------TT-TTS----SSSS-SEEEE-SSHHHHHHHHHHHTTS-HHHHTTEEE-GGGS----S--SS--TT----HHHHHHHHHHHHHH----SSSS-EEEEEEE-HHHHHHHHHHHTT--GGGGGGB---TT-EEEEEEETTS-EEEEEEEE-TTS-GGG-------/---------HHHHTT-----PPP-TTTT-HHHHT--TT--TTSEEEEEEEE---BS-TT-S-GGG-PBPHHHHHHHHHHHHHHHHHHHHHHHHHHHHHHHHHHHHHHTTTS--------TT-TTS----SSSS-SEEEE-SSHHHHHHHHHHHTTS-HHHHTTEEE-GGGS----S--SS--TT----HHHHHHHHHHHHHH----SSSS-EEEEEEE-HHHHHHHHHHHTT--GGGGGGB---TT-EEEEEEETTS-EEEEEEEE-TTS-GGG-------

Sequence (562 aa):
LLRVCLRLPKEELEYVKTWGVPWVSDWDRPGVRGIRADRHRSFQRQIILIRHGQYQNESSNDDRVRTLTLLGEVQARRTGEYLWKAFVQSGNKMVRAKDCAADYLASDASSSGGVAGAALGENHMGGFLIATEPKFIHVSDMTRAQQTAKLILEAFPSHVRRRLATDAALRERFPCDPEPVFRNKYASYKDMRAVEGVFEKYFHRPTADESSVEIIVGHANVIRYLVCRALQLPPEAWLRISLSHCSITSIIISGNGHVRLSCLGSAGHLPVDQITTRNVSLLRVCLRLPKEELEYVKTWGVPWVSDWDRPGVRGIRADRHRSFQRQIILIRHGQYQNESSNDDRVRTLTLLGEVQARRTGEYLWKAFVQSGNKMVRAKDCAADYLASDASSSGGVAGAALGENHMGGFLIATEPKFIHVSDMTRAQQTAKLILEAFPSHVRRRLATDAALRERFPCDPEPVFRNKYASYKDMRAVEGVFEKYFHRPTADESSVEIIVGHANVIRYLVCRALQLPPEAWLRISLSHCSITSIIISGNGHVRLSCLGSAGHLPVDQITTRNVS